Protein 9FCR (pdb70)

Secondary structure (DSSP, 8-state):
---EEEEE--SSS--TTTSTTHHHHHHHHTTSTT-EEEE-PPSSTTT--HHHHHHHHHHTS---TTEEEEEETHHHHHHHHHTTTS--SEEEEES--SS-TT-HHHHHTSTTSS---HHHHHHH-S-EEEEEETT-SSS-HHHHHHHHHHHT-EEEEESS-TTT-SS--HHHHHHHHHHHT---/---EEEEE--SSS--TTTSTTHHHHHHHHTTSTT-EEEE-PPSSTTT--HHHHHHHHHHTS---TTEEEEEETHHHHHHHHHHHHS--SEEEEES--SS-TT-HHHHHHSTTSS---HHHHHHH-SEEEEEEETT-SS--HHHHHHHHHHHT-EEEEESS-TTT--S--HHHHHHHHHHHT-

GO terms:
  GO:0017171 serine hydrolase activity (F, IDA)
  GO:0006805 xenobiotic metabolic process (P, IDA)
  GO:0017171 serine hydrolase activity (F, IMP)
  GO:0005515 protein binding (F, IPI)
  GO:0005654 nucleoplasm (C, IDA)

B-factor: mean 22.39, std 6.48, range [11.13, 55.55]

Radius of gyration: 22.93 Å; Cα contacts (8 Å, |Δi|>4): 778; chains: 2; bounding box: 62×59×34 Å

InterPro domains:
  IPR010662 Serine hydrolase RBBP9/YdeN [PF06821] (8-178)
  IPR010662 Serine hydrolase RBBP9/YdeN [PTHR15394] (4-184)
  IPR029058 Alpha/Beta hydrolase fold [G3DSA:3.40.50.1820] (1-185)
  IPR029058 Alpha/Beta hydrolase fold [SSF53474] (8-171)

Sequence (366 aa):
SPSKAVIVPGNGGGDVTTHGWYGWVKKELEKIPGFQCLAKNMPDPITARESIWLPFMETELHCDEKTIIIGHSSGAIAAMRYAETHRVYAIVLVSAYTSDLGDENERASGYFTRPWQWEKIKANCPYIVQFGSTDDPFLPWKEQQEVADRLETKLHKFTDCGHFQNTEFHELITVVKSLLKVPASPSKAVIVPGNGGGDVTTHGWYGWVKKELEKIPGFQCLAKNMPDPITARESIWLPFMETELHCDEKTIIIGHSSGAIAAMRYAETHRVYAIVLVSAYTSDLGDENERASGYFTRPWQWEKIKANCPYIVQFGSTDDPFLPWKEQQEVADRLETKLHKFTDCGHFQNTEFHELITVVKSLLKV

Structure (mmCIF, N/CA/C/O backbone):
data_9FCR
#
_entry.id   9FCR
#
_cell.length_a   67.740
_cell.length_b   82.550
_cell.length_c   58.740
_cell.angle_alpha   90.000
_cell.angle_beta   90.000
_cell.angle_gamma   90.000
#
_symmetry.space_group_name_H-M   'P 21 21 21'
#
loop_
_entity.id
_entity.type
_entity.pdbx_description
1 polymer 'Serine hydrolase RBBP9'
2 water water
#
loop_
_atom_site.group_PDB
_atom_site.id
_atom_site.type_symbol
_atom_site.label_atom_id
_atom_site.label_alt_id
_atom_site.label_comp_id
_atom_site.label_asym_id
_atom_site.label_entity_id
_atom_site.label_seq_id
_atom_site.pdbx_PDB_ins_code
_atom_site.Cartn_x
_atom_site.Cartn_y
_atom_site.Cartn_z
_atom_site.occupancy
_atom_site.B_iso_or_equiv
_atom_site.auth_seq_id
_atom_site.auth_comp_id
_atom_site.auth_asym_id
_atom_site.auth_atom_id
_atom_site.pdbx_PDB_model_num
ATOM 1 N N . SER A 1 3 ? 30.28080 4.44595 9.32954 1.000 35.07890 3 SER A N 1
ATOM 2 C CA . SER A 1 3 ? 29.12062 5.05244 8.68079 1.000 32.61813 3 SER A CA 1
ATOM 3 C C . SER A 1 3 ? 29.02613 4.58729 7.23424 1.000 28.53029 3 SER A C 1
ATOM 4 O O . SER A 1 3 ? 30.04421 4.45231 6.55656 1.000 30.88791 3 SER A O 1
ATOM 7 N N . PRO A 1 4 ? 27.80536 4.34260 6.76066 1.000 27.34722 4 PRO A N 1
ATOM 8 C CA . PRO A 1 4 ? 27.64040 3.78903 5.41094 1.000 26.63538 4 PRO A CA 1
ATOM 9 C C . PRO A 1 4 ? 27.98003 4.81121 4.33418 1.000 25.26850 4 PRO A C 1
ATOM 10 O O . PRO A 1 4 ? 27.61852 5.98831 4.42280 1.000 29.41925 4 PRO A O 1
ATOM 14 N N . SER A 1 5 ? 28.69273 4.34779 3.31250 1.000 24.82031 5 SER A N 1
ATOM 15 C CA . SER A 1 5 ? 29.11273 5.19819 2.20584 1.000 24.98390 5 SER A CA 1
ATOM 16 C C . SER A 1 5 ? 28.38202 4.91106 0.90199 1.000 24.16331 5 SER A C 1
ATOM 17 O O . SER A 1 5 ? 28.28091 5.79780 0.05295 1.000 24.86202 5 SER A O 1
ATOM 20 N N . LYS A 1 6 ? 27.85644 3.70469 0.72341 1.000 22.00270 6 LYS A N 1
ATOM 21 C CA . LYS A 1 6 ? 27.20920 3.35855 -0.53132 1.000 18.95830 6 LYS A CA 1
ATOM 22 C C . LYS A 1 6 ? 26.33519 2.14117 -0.28685 1.000 17.30438 6 LYS A C 1
ATOM 23 O O . LYS A 1 6 ? 26.42002 1.49446 0.75676 1.000 17.37848 6 LYS A O 1
ATOM 29 N N . ALA A 1 7 ? 25.49114 1.84219 -1.26935 1.000 16.47949 7 ALA A N 1
ATOM 30 C CA . ALA A 1 7 ? 24.75763 0.59048 -1.31933 1.000 14.38647 7 ALA A CA 1
ATOM 31 C C . ALA A 1 7 ? 25.19722 -0.18694 -2.54779 1.000 16.19314 7 ALA A C 1
ATOM 32 O O . ALA A 1 7 ? 25.71196 0.37929 -3.51828 1.000 15.18706 7 ALA A O 1
ATOM 34 N N . VAL A 1 8 ? 24.99072 -1.49764 -2.48626 1.000 16.25930 8 VAL A N 1
ATOM 35 C CA . VAL A 1 8 ? 25.27994 -2.41008 -3.58098 1.000 15.61337 8 VAL A CA 1
ATOM 36 C C . VAL A 1 8 ? 24.09669 -3.34800 -3.67049 1.000 14.15468 8 VAL A C 1
ATOM 37 O O . VAL A 1 8 ? 23.60394 -3.81858 -2.64225 1.000 17.19956 8 VAL A O 1
ATOM 41 N N . ILE A 1 9 ? 23.60853 -3.57902 -4.88413 1.000 13.99148 9 ILE A N 1
ATOM 42 C CA . ILE A 1 9 ? 22.58915 -4.58673 -5.12904 1.000 13.96939 9 ILE A CA 1
ATOM 43 C C . ILE A 1 9 ? 23.27179 -5.79498 -5.73844 1.000 15.28307 9 ILE A C 1
ATOM 44 O O . ILE A 1 9 ? 23.94377 -5.67405 -6.77024 1.000 14.48491 9 ILE A O 1
ATOM 49 N N . VAL A 1 10 ? 23.10177 -6.95032 -5.10044 1.000 13.52992 10 VAL A N 1
ATOM 50 C CA . VAL A 1 10 ? 23.47053 -8.23664 -5.68098 1.000 14.59812 10 VAL A CA 1
ATOM 51 C C . VAL A 1 10 ? 22.17292 -8.90766 -6.11332 1.000 14.90127 10 VAL A C 1
ATOM 52 O O . VAL A 1 10 ? 21.33453 -9.22428 -5.24994 1.000 13.82836 10 VAL A O 1
ATOM 56 N N . PRO A 1 11 ? 21.94688 -9.10003 -7.40106 1.000 15.17215 11 PRO A N 1
ATOM 57 C CA . PRO A 1 11 ? 20.64652 -9.56111 -7.89773 1.000 15.21513 11 PRO A CA 1
ATOM 58 C C . PRO A 1 11 ? 20.49211 -11.07051 -7.75111 1.000 15.39252 11 PRO A C 1
ATOM 59 O O . PRO A 1 11 ? 21.40385 -11.79267 -7.37080 1.000 15.77021 11 PRO A O 1
ATOM 63 N N . GLY A 1 12 ? 19.30024 -11.54063 -8.07850 1.000 14.93942 12 GLY A N 1
ATOM 64 C CA . GLY A 1 12 ? 19.09395 -12.96560 -8.21986 1.000 16.08184 12 GLY A CA 1
ATOM 65 C C . GLY A 1 12 ? 19.84560 -13.52124 -9.41544 1.000 18.26156 12 GLY A C 1
ATOM 66 O O . GLY A 1 12 ? 20.43279 -12.80025 -10.23017 1.000 18.93663 12 GLY A O 1
ATOM 67 N N . ASN A 1 13 ? 19.81338 -14.84555 -9.54131 1.000 17.10456 13 ASN A N 1
ATOM 68 C CA . ASN A 1 13 ? 20.46724 -15.42358 -10.70029 1.000 17.59773 13 ASN A CA 1
ATOM 69 C C . ASN A 1 13 ? 19.61566 -15.21320 -11.95396 1.000 21.59411 13 ASN A C 1
ATOM 70 O O . ASN A 1 13 ? 18.46922 -14.75464 -11.89691 1.000 21.97326 13 ASN A O 1
ATOM 75 N N . GLY A 1 14 ? 20.20382 -15.51893 -13.09903 1.000 24.68764 14 GLY A N 1
ATOM 76 C CA . GLY A 1 14 ? 19.49755 -15.36080 -14.35152 1.000 26.90645 14 GLY A CA 1
ATOM 77 C C . GLY A 1 14 ? 20.09458 -14.25526 -15.20896 1.000 27.98549 14 GLY A C 1
ATOM 78 O O . GLY A 1 14 ? 20.88872 -13.42345 -14.75477 1.000 29.80652 14 GLY A O 1
ATOM 79 N N . GLY A 1 15 ? 19.68751 -14.24722 -16.47098 1.000 28.06480 15 GLY A N 1
ATOM 80 C CA . GLY A 1 15 ? 20.31579 -13.39384 -17.45436 1.000 25.87345 15 GLY A CA 1
ATOM 81 C C . GLY A 1 15 ? 19.70199 -12.02555 -17.61344 1.000 24.87808 15 GLY A C 1
ATOM 82 O O . GLY A 1 15 ? 20.03621 -11.32815 -18.57460 1.000 23.77681 15 GLY A O 1
ATOM 83 N N . GLY A 1 16 ? 18.80488 -11.62320 -16.71892 1.000 24.93418 16 GLY A N 1
ATOM 84 C CA . GLY A 1 16 ? 18.16437 -10.33060 -16.86771 1.000 25.03094 16 GLY A CA 1
ATOM 85 C C . GLY A 1 16 ? 19.16038 -9.21018 -16.63349 1.000 23.41630 16 GLY A C 1
ATOM 86 O O . GLY A 1 16 ? 20.04735 -9.31051 -15.78703 1.000 24.21621 16 GLY A O 1
ATOM 87 N N . ASP A 1 17 ? 19.02219 -8.13378 -17.40553 1.000 25.03559 17 ASP A N 1
ATOM 88 C CA . ASP A 1 17 ? 19.85447 -6.96730 -17.15430 1.000 23.21190 17 ASP A CA 1
ATOM 89 C C . ASP A 1 17 ? 19.49941 -6.37581 -15.79915 1.000 21.53308 17 ASP A C 1
ATOM 90 O O . ASP A 1 17 ? 18.32262 -6.19653 -15.47724 1.000 21.17300 17 ASP A O 1
ATOM 95 N N . VAL A 1 18 ? 20.52423 -6.07410 -15.00113 1.000 20.20498 18 VAL A N 1
ATOM 96 C CA . VAL A 1 18 ? 20.29831 -5.52476 -13.67338 1.000 22.51856 18 VAL A CA 1
ATOM 97 C C . VAL A 1 18 ? 19.67131 -4.13885 -13.73642 1.000 25.47391 18 VAL A C 1
ATOM 98 O O . VAL A 1 18 ? 19.11327 -3.66789 -12.74005 1.000 29.35901 18 VAL A O 1
ATOM 102 N N . THR A 1 19 ? 19.75051 -3.46386 -14.88089 1.000 22.20441 19 THR A N 1
ATOM 103 C CA . THR A 1 19 ? 19.16067 -2.13575 -14.99294 1.000 24.58425 19 THR A CA 1
ATOM 104 C C . THR A 1 19 ? 17.65216 -2.17630 -15.20124 1.000 24.64963 19 THR A C 1
ATOM 105 O O . THR A 1 19 ? 16.98278 -1.15625 -14.99481 1.000 24.97156 19 THR A O 1
ATOM 109 N N . THR A 1 20 ? 17.09809 -3.31993 -15.61500 1.000 21.09411 20 THR A N 1
ATOM 110 C CA . THR A 1 20 ? 15.66773 -3.40390 -15.89259 1.000 22.02897 20 THR A CA 1
ATOM 111 C C . THR A 1 20 ? 14.95944 -4.57113 -15.23301 1.000 23.06537 20 THR A C 1
ATOM 112 O O . THR A 1 20 ? 13.72502 -4.59709 -15.25179 1.000 26.65418 20 THR A O 1
ATOM 116 N N . HIS A 1 21 ? 15.67780 -5.54184 -14.67754 1.000 21.09948 21 HIS A N 1
ATOM 117 C CA . HIS A 1 21 ? 15.01330 -6.67817 -14.06142 1.000 20.82273 21 HIS A CA 1
ATOM 118 C C . HIS A 1 21 ? 14.39000 -6.28047 -12.73003 1.000 22.44280 21 HIS A C 1
ATOM 119 O O . HIS A 1 21 ? 15.06485 -5.70444 -11.86629 1.000 21.83506 21 HIS A O 1
ATOM 126 N N . GLY A 1 22 ? 13.09686 -6.57755 -12.57718 1.000 19.59675 22 GLY A N 1
ATOM 127 C CA . GLY A 1 22 ? 12.38371 -6.26824 -11.34699 1.000 17.57893 22 GLY A CA 1
ATOM 128 C C . GLY A 1 22 ? 12.60763 -4.84193 -10.88928 1.000 17.48638 22 GLY A C 1
ATOM 129 O O . GLY A 1 22 ? 12.48262 -3.88190 -11.66710 1.000 16.87973 22 GLY A O 1
ATOM 130 N N . TRP A 1 23 ? 12.98701 -4.70253 -9.61820 1.000 15.72871 23 TRP A N 1
ATOM 131 C CA . TRP A 1 23 ? 13.06376 -3.40811 -8.95613 1.000 18.10155 23 TRP A CA 1
ATOM 132 C C . TRP A 1 23 ? 14.49034 -2.87677 -8.81889 1.000 17.39530 23 TRP A C 1
ATOM 133 O O . TRP A 1 23 ? 14.68143 -1.82812 -8.19741 1.000 16.12778 23 TRP A O 1
ATOM 144 N N . TYR A 1 24 ? 15.49353 -3.55216 -9.38457 1.000 16.50867 24 TYR A N 1
ATOM 145 C CA . TYR A 1 24 ? 16.87571 -3.15875 -9.10141 1.000 15.48449 24 TYR A CA 1
ATOM 146 C C . TYR A 1 24 ? 17.15498 -1.75451 -9.60947 1.000 17.43933 24 TYR A C 1
ATOM 147 O O . TYR A 1 24 ? 17.73156 -0.92569 -8.89359 1.000 16.60595 24 TYR A O 1
ATOM 156 N N . GLY A 1 25 ? 16.77946 -1.48679 -10.86231 1.000 16.80535 25 GLY A N 1
ATOM 157 C CA . GLY A 1 25 ? 17.06078 -0.18674 -11.44434 1.000 17.47627 25 GLY A CA 1
ATOM 158 C C . GLY A 1 25 ? 16.26968 0.91097 -10.77142 1.000 20.01993 25 GLY A C 1
ATOM 159 O O . GLY A 1 25 ? 16.78325 2.01282 -10.55006 1.000 16.29561 25 GLY A O 1
ATOM 160 N N . TRP A 1 26 ? 15.01767 0.62282 -10.41667 1.000 16.87180 26 TRP A N 1
ATOM 161 C CA . TRP A 1 26 ? 14.20371 1.62410 -9.74330 1.000 17.15467 26 TRP A CA 1
ATOM 162 C C . TRP A 1 26 ? 14.78698 1.96916 -8.37802 1.000 16.08713 26 TRP A C 1
ATOM 163 O O . TRP A 1 26 ? 14.88663 3.14735 -8.01355 1.000 14.07398 26 TRP A O 1
ATOM 174 N N . VAL A 1 27 ? 15.19571 0.94976 -7.61647 1.000 14.37831 27 VAL A N 1
ATOM 175 C CA . VAL A 1 27 ? 15.77086 1.18956 -6.29863 1.000 16.34404 27 VAL A CA 1
ATOM 176 C C . VAL A 1 27 ? 17.08626 1.95549 -6.41027 1.000 15.17862 27 VAL A C 1
ATOM 177 O O . VAL A 1 27 ? 17.34584 2.88180 -5.62683 1.000 15.47514 27 VAL A O 1
ATOM 181 N N . LYS A 1 28 ? 17.93644 1.58269 -7.37512 1.000 14.74349 28 LYS A N 1
ATOM 182 C CA . LYS A 1 28 ? 19.17569 2.33429 -7.59114 1.000 15.91925 28 LYS A CA 1
ATOM 183 C C . LYS A 1 28 ? 18.88650 3.80167 -7.88659 1.000 17.93415 28 LYS A C 1
ATOM 184 O O . LYS A 1 28 ? 19.50730 4.69762 -7.30467 1.000 15.09673 28 LYS A O 1
ATOM 190 N N . LYS A 1 29 ? 17.93903 4.06346 -8.79068 1.000 16.46330 29 LYS A N 1
ATOM 191 C CA . LYS A 1 29 ? 17.60408 5.44426 -9.13287 1.000 15.11145 29 LYS A CA 1
ATOM 192 C C . LYS A 1 29 ? 17.05972 6.20547 -7.92787 1.000 18.22019 29 LYS A C 1
ATOM 193 O O . LYS A 1 29 ? 17.38211 7.38870 -7.73212 1.000 15.02734 29 LYS A O 1
ATOM 199 N N . GLU A 1 30 ? 16.21822 5.55269 -7.11786 1.000 16.49020 30 GLU A N 1
ATOM 200 C CA . GLU A 1 30 ? 15.65125 6.23231 -5.95733 1.000 17.73710 30 GLU A CA 1
ATOM 201 C C . GLU A 1 30 ? 16.72425 6.53642 -4.92140 1.000 17.71372 30 GLU A C 1
ATOM 202 O O . GLU A 1 30 ? 16.74087 7.62376 -4.33834 1.000 16.86357 30 GLU A O 1
ATOM 208 N N . LEU A 1 31 ? 17.63207 5.59366 -4.66942 1.000 14.33055 31 LEU A N 1
ATOM 209 C CA . LEU A 1 31 ? 18.67810 5.85960 -3.68961 1.000 15.68498 31 LEU A CA 1
ATOM 210 C C . LEU A 1 31 ? 19.64882 6.93130 -4.17615 1.000 18.85776 31 LEU A C 1
ATOM 211 O O . LEU A 1 31 ? 20.13945 7.74137 -3.37953 1.000 17.47568 31 LEU A O 1
ATOM 216 N N . GLU A 1 32 ? 19.94513 6.95391 -5.47514 1.000 17.16178 32 GLU A N 1
ATOM 217 C CA . GLU A 1 32 ? 20.87920 7.94141 -6.00543 1.000 16.92067 32 GLU A CA 1
ATOM 218 C C . GLU A 1 32 ? 20.27524 9.32432 -6.10555 1.000 19.00770 32 GLU A C 1
ATOM 219 O O . GLU A 1 32 ? 20.99075 10.25935 -6.48064 1.000 19.77815 32 GLU A O 1
ATOM 225 N N . LYS A 1 33 ? 18.98974 9.47456 -5.78630 1.000 15.91850 33 LYS A N 1
ATOM 226 C CA . LYS A 1 33 ? 18.45386 10.82323 -5.63469 1.000 16.28565 33 LYS A CA 1
ATOM 227 C C . LYS A 1 33 ? 19.03639 11.52391 -4.41580 1.000 18.48865 33 LYS A C 1
ATOM 228 O O . LYS A 1 33 ? 18.96771 12.75577 -4.33024 1.000 15.67012 33 LYS A O 1
ATOM 234 N N . ILE A 1 34 ? 19.59855 10.77841 -3.47182 1.000 18.09441 34 ILE A N 1
ATOM 235 C CA . ILE A 1 34 ? 20.31219 11.37665 -2.34572 1.000 17.55686 34 ILE A CA 1
ATOM 236 C C . ILE A 1 34 ? 21.61539 11.94864 -2.88756 1.000 19.01240 34 ILE A C 1
ATOM 237 O O . ILE A 1 34 ? 22.42593 11.21011 -3.46173 1.000 20.78601 34 ILE A O 1
ATOM 242 N N . PRO A 1 35 ? 21.85460 13.24820 -2.73588 1.000 18.40357 35 PRO A N 1
ATOM 243 C CA . PRO A 1 35 ? 23.07822 13.84406 -3.28776 1.000 19.06012 35 PRO A CA 1
ATOM 244 C C . PRO A 1 35 ? 24.35206 13.10547 -2.88131 1.000 19.25317 35 PRO A C 1
ATOM 245 O O . PRO A 1 35 ? 24.61195 12.84841 -1.70236 1.000 19.17435 35 PRO A O 1
ATOM 249 N N . GLY A 1 36 ? 25.14494 12.73510 -3.88199 1.000 20.79531 36 GLY A N 1
ATOM 250 C CA . GLY A 1 36 ? 26.41288 12.08698 -3.63267 1.000 21.59624 36 GLY A CA 1
ATOM 251 C C . GLY A 1 36 ? 26.33568 10.61165 -3.30238 1.000 23.24289 36 GLY A C 1
ATOM 252 O O . GLY A 1 36 ? 27.38461 9.99161 -3.06472 1.000 21.70482 36 GLY A O 1
ATOM 253 N N . PHE A 1 37 ? 25.14149 10.02102 -3.27529 1.000 18.01718 37 PHE A N 1
ATOM 254 C CA . PHE A 1 37 ? 25.01385 8.63292 -2.84367 1.000 19.21734 37 PHE A CA 1
ATOM 255 C C . PHE A 1 37 ? 25.02983 7.70507 -4.04785 1.000 18.80207 37 PHE A C 1
ATOM 256 O O . PHE A 1 37 ? 24.32330 7.94648 -5.03315 1.000 20.95433 37 PHE A O 1
ATOM 264 N N . GLN A 1 38 ? 25.83403 6.64237 -3.95742 1.000 16.87784 38 GLN A N 1
ATOM 265 C CA . GLN A 1 38 ? 25.98871 5.65893 -5.01854 1.000 19.77479 38 GLN A CA 1
ATOM 266 C C . GLN A 1 38 ? 25.31779 4.36257 -4.60184 1.000 18.37503 38 GLN A C 1
ATOM 267 O O . GLN A 1 38 ? 25.49907 3.89507 -3.47294 1.000 15.84841 38 GLN A O 1
ATOM 273 N N . CYS A 1 39 ? 24.54605 3.78923 -5.51594 1.000 15.25615 39 CYS A N 1
ATOM 274 C CA . CYS A 1 39 ? 24.02199 2.42767 -5.37798 1.000 16.01669 39 CYS A CA 1
ATOM 275 C C . CYS A 1 39 ? 24.57567 1.64093 -6.55730 1.000 18.07138 39 CYS A C 1
ATOM 276 O O . CYS A 1 39 ? 24.12883 1.82107 -7.69803 1.000 18.35361 39 CYS A O 1
ATOM 279 N N . LEU A 1 40 ? 25.55456 0.78213 -6.29122 1.000 15.81745 40 LEU A N 1
ATOM 280 C CA . LEU A 1 40 ? 26.17820 0.01248 -7.35441 1.000 18.40381 40 LEU A CA 1
ATOM 281 C C . LEU A 1 40 ? 25.28717 -1.15817 -7.71430 1.000 18.27177 40 LEU A C 1
ATOM 282 O O . LEU A 1 40 ? 24.81566 -1.88542 -6.83526 1.000 17.04506 40 LEU A O 1
ATOM 287 N N . ALA A 1 41 ? 25.06528 -1.35152 -9.00412 1.000 17.28355 41 ALA A N 1
ATOM 288 C CA . ALA A 1 41 ? 24.32610 -2.52294 -9.45726 1.000 19.49612 41 ALA A CA 1
ATOM 289 C C . ALA A 1 41 ? 24.91678 -2.90811 -10.79686 1.000 20.51784 41 ALA A C 1
ATOM 290 O O . ALA A 1 41 ? 24.84226 -2.13994 -11.75810 1.000 22.67763 41 ALA A O 1
ATOM 292 N N . LYS A 1 42 ? 25.52538 -4.07570 -10.85673 1.000 19.31830 42 LYS A N 1
ATOM 293 C CA . LYS A 1 42 ? 26.18796 -4.50776 -12.06944 1.000 21.46235 42 LYS A CA 1
ATOM 294 C C . LYS A 1 42 ? 25.69386 -5.89368 -12.42491 1.000 20.81009 42 LYS A C 1
ATOM 295 O O . LYS A 1 42 ? 25.32888 -6.68770 -11.54785 1.000 18.99510 42 LYS A O 1
ATOM 301 N N . ASN A 1 43 ? 25.68811 -6.17444 -13.72264 1.000 19.54947 43 ASN A N 1
ATOM 302 C CA . ASN A 1 43 ? 25.42440 -7.52948 -14.17379 1.000 19.50167 43 ASN A CA 1
ATOM 303 C C . ASN A 1 43 ? 26.49620 -8.46288 -13.62817 1.000 19.92294 43 ASN A C 1
ATOM 304 O O . ASN A 1 43 ? 27.68423 -8.13976 -13.64287 1.000 20.30609 43 ASN A O 1
ATOM 309 N N . MET A 1 44 ? 26.07477 -9.60002 -13.13148 1.000 16.58766 44 MET A N 1
ATOM 310 C CA . MET A 1 44 ? 27.02536 -10.44019 -12.42532 1.000 20.09453 44 MET A CA 1
ATOM 311 C C . MET A 1 44 ? 27.71260 -11.39608 -13.38827 1.000 20.32227 44 MET A C 1
ATOM 312 O O . MET A 1 44 ? 27.09837 -11.87052 -14.34684 1.000 21.57087 44 MET A O 1
ATOM 317 N N . PRO A 1 45 ? 28.98389 -11.70192 -13.15862 1.000 20.78612 45 PRO A N 1
ATOM 318 C CA . PRO A 1 45 ? 29.61009 -12.78609 -13.91353 1.000 20.01470 45 PRO A CA 1
ATOM 319 C C . PRO A 1 45 ? 28.98696 -14.09348 -13.46154 1.000 18.65357 45 PRO A C 1
ATOM 320 O O . PRO A 1 45 ? 28.48971 -14.20672 -12.33913 1.000 19.67439 45 PRO A O 1
ATOM 324 N N . ASP A 1 46 ? 28.99774 -15.08052 -14.34942 1.000 18.81971 46 ASP A N 1
ATOM 325 C CA . ASP A 1 46 ? 28.36934 -16.37161 -14.09083 1.000 19.87072 46 ASP A CA 1
ATOM 326 C C . ASP A 1 46 ? 26.92419 -16.16367 -13.63228 1.000 19.40136 46 ASP A C 1
ATOM 327 O O . ASP A 1 46 ? 26.53311 -16.63775 -12.55683 1.000 17.54788 46 ASP A O 1
ATOM 332 N N . PRO A 1 47 ? 26.10656 -15.44310 -14.40274 1.000 19.35281 47 PRO A N 1
ATOM 333 C CA . PRO A 1 47 ? 24.80151 -15.02276 -13.87278 1.000 19.81687 47 PRO A CA 1
ATOM 334 C C . PRO A 1 47 ? 23.82213 -16.15885 -13.66319 1.000 19.16228 47 PRO A C 1
ATOM 335 O O . PRO A 1 47 ? 22.91754 -16.02087 -12.83521 1.000 22.98690 47 PRO A O 1
ATOM 339 N N . ILE A 1 48 ? 23.96681 -17.26997 -14.37926 1.000 19.46371 48 ILE A N 1
ATOM 340 C CA . ILE A 1 48 ? 22.97078 -18.33277 -14.29831 1.000 22.29606 48 ILE A CA 1
ATOM 341 C C . ILE A 1 48 ? 23.23786 -19.24369 -13.10838 1.000 18.98982 48 ILE A C 1
ATOM 342 O O . ILE A 1 48 ? 22.34669 -19.49382 -12.28869 1.000 17.79606 48 ILE A O 1
ATOM 347 N N . THR A 1 49 ? 24.46987 -19.73088 -12.98553 1.000 20.14371 49 THR A N 1
ATOM 348 C CA . THR A 1 49 ? 24.82459 -20.59346 -11.86799 1.000 20.30136 49 THR A CA 1
ATOM 349 C C . THR A 1 49 ? 25.09374 -19.80885 -10.58829 1.000 19.92743 49 THR A C 1
ATOM 350 O O . THR A 1 49 ? 24.92411 -20.36060 -9.49384 1.000 19.92964 49 THR A O 1
ATOM 354 N N . ALA A 1 50 ? 25.51512 -18.54120 -10.70904 1.000 17.40679 50 ALA A N 1
ATOM 355 C CA . ALA A 1 50 ? 25.77802 -17.68393 -9.54937 1.000 19.01272 50 ALA A CA 1
ATOM 356 C C . ALA A 1 50 ? 26.78511 -18.30548 -8.58115 1.000 17.76845 50 ALA A C 1
ATOM 357 O O . ALA A 1 50 ? 26.63683 -18.21581 -7.36221 1.000 16.68803 50 ALA A O 1
ATOM 359 N N . ARG A 1 51 ? 27.83732 -18.91183 -9.12195 1.000 16.66876 51 ARG A N 1
ATOM 360 C CA . ARG A 1 51 ? 28.77700 -19.64767 -8.28704 1.000 17.44568 51 ARG A CA 1
ATOM 361 C C . ARG A 1 51 ? 29.43711 -18.76272 -7.23318 1.000 20.66903 51 ARG A C 1
ATOM 362 O O . ARG A 1 51 ? 29.92995 -17.66652 -7.52711 1.000 18.21214 51 ARG A O 1
ATOM 370 N N . GLU A 1 52 ? 29.43219 -19.26260 -5.99422 1.000 19.42647 52 GLU A N 1
ATOM 371 C CA . GLU A 1 52 ? 30.07760 -18.56892 -4.88631 1.000 16.91571 52 GLU A CA 1
ATOM 372 C C . GLU A 1 52 ? 31.50958 -18.17657 -5.22149 1.000 19.39379 52 GLU A C 1
ATOM 373 O O . GLU A 1 52 ? 31.94009 -17.05251 -4.93265 1.000 17.37231 52 GLU A O 1
ATOM 379 N N . SER A 1 53 ? 32.25560 -19.08536 -5.85159 1.000 18.72945 53 SER A N 1
ATOM 380 C CA . SER A 1 53 ? 33.65437 -18.84087 -6.18855 1.000 18.61976 53 SER A CA 1
ATOM 381 C C . SER A 1 53 ? 33.82849 -17.70633 -7.17922 1.000 20.51683 53 SER A C 1
ATOM 382 O O . SER A 1 53 ? 34.95523 -17.23495 -7.36287 1.000 20.70495 53 SER A O 1
ATOM 385 N N . ILE A 1 54 ? 32.75386 -17.27227 -7.82851 1.000 19.34354 54 ILE A N 1
ATOM 386 C CA . ILE A 1 54 ? 32.80162 -16.17739 -8.78026 1.000 18.53083 54 ILE A CA 1
ATOM 387 C C . ILE A 1 54 ? 32.11568 -14.92726 -8.23858 1.000 19.78119 54 ILE A C 1
ATOM 388 O O . ILE A 1 54 ? 32.65062 -13.82196 -8.35701 1.000 19.19268 54 ILE A O 1
ATOM 393 N N . TRP A 1 55 ? 30.96349 -15.09039 -7.58465 1.000 18.43975 55 TRP A N 1
ATOM 394 C CA . TRP A 1 55 ? 30.20322 -13.93606 -7.10395 1.000 18.05128 55 TRP A CA 1
ATOM 395 C C . TRP A 1 55 ? 30.88210 -13.25614 -5.91559 1.000 19.40001 55 TRP A C 1
ATOM 396 O O . TRP A 1 55 ? 30.93175 -12.02152 -5.85062 1.000 18.72708 55 TRP A O 1
ATOM 407 N N . LEU A 1 56 ? 31.40028 -14.03539 -4.95492 1.000 18.74031 56 LEU A N 1
ATOM 408 C CA . LEU A 1 56 ? 32.00516 -13.40217 -3.78007 1.000 17.52453 56 LEU A CA 1
ATOM 409 C C . LEU A 1 56 ? 33.23662 -12.57528 -4.13448 1.000 18.04311 56 LEU A C 1
ATOM 410 O O . LEU A 1 56 ? 33.34747 -11.42915 -3.65681 1.000 17.25505 56 LEU A O 1
ATOM 415 N N . PRO A 1 57 ? 34.17629 -13.06045 -4.95183 1.000 17.16139 57 PRO A N 1
ATOM 416 C CA . PRO A 1 57 ? 35.27993 -12.18354 -5.38089 1.000 18.66998 57 PRO A CA 1
ATOM 417 C C . PRO A 1 57 ? 34.80743 -10.95025 -6.13465 1.000 18.34465 57 PRO A C 1
ATOM 418 O O . PRO A 1 57 ? 35.34912 -9.84955 -5.94040 1.000 18.56491 57 PRO A O 1
ATOM 422 N N . PHE A 1 58 ? 33.79917 -11.11371 -6.99767 1.000 17.92666 58 PHE A N 1
ATOM 423 C CA . PHE A 1 58 ? 33.24428 -9.97596 -7.70991 1.000 18.77391 58 PHE A CA 1
ATOM 424 C C . PHE A 1 58 ? 32.69414 -8.95386 -6.72224 1.000 19.93572 58 PHE A C 1
ATOM 425 O O . PHE A 1 58 ? 32.90866 -7.74684 -6.88473 1.000 17.87573 58 PHE A O 1
ATOM 433 N N . MET A 1 59 ? 32.02861 -9.43088 -5.66055 1.000 19.12752 59 MET A N 1
ATOM 434 C CA . MET A 1 59 ? 31.49155 -8.53253 -4.64059 1.000 17.99312 59 MET A CA 1
ATOM 435 C C . MET A 1 59 ? 32.60172 -7.74580 -3.95659 1.000 18.35120 59 MET A C 1
ATOM 436 O O . MET A 1 59 ? 32.43017 -6.56167 -3.63487 1.000 16.58386 59 MET A O 1
ATOM 441 N N . GLU A 1 60 ? 33.74490 -8.38915 -3.72356 1.000 18.57656 60 GLU A N 1
ATOM 442 C CA . GLU A 1 60 ? 34.84394 -7.72743 -3.03672 1.000 21.41770 60 GLU A CA 1
ATOM 443 C C . GLU A 1 60 ? 35.58092 -6.77637 -3.97386 1.000 20.67840 60 GLU A C 1
ATOM 444 O O . GLU A 1 60 ? 35.77255 -5.60264 -3.64726 1.000 22.64148 60 GLU A O 1
ATOM 450 N N . THR A 1 61 ? 35.95157 -7.25862 -5.16644 1.000 22.29174 61 THR A N 1
ATOM 451 C CA . THR A 1 61 ? 36.84670 -6.51855 -6.05498 1.000 21.66619 61 THR A CA 1
ATOM 452 C C . THR A 1 61 ? 36.10767 -5.48922 -6.90794 1.000 24.12008 61 THR A C 1
ATOM 453 O O . THR A 1 61 ? 36.55457 -4.34199 -7.03030 1.000 28.29937 61 THR A O 1
ATOM 457 N N . GLU A 1 62 ? 34.98977 -5.88103 -7.52103 1.000 23.15478 62 GLU A N 1
ATOM 458 C CA . GLU A 1 62 ? 34.30960 -5.01701 -8.47828 1.000 24.25399 62 GLU A CA 1
ATOM 459 C C . GLU A 1 62 ? 33.17252 -4.22322 -7.85789 1.000 21.61395 62 GLU A C 1
ATOM 460 O O . GLU A 1 62 ? 32.86395 -3.12007 -8.33006 1.000 23.44691 62 GLU A O 1
ATOM 466 N N . LEU A 1 63 ? 32.53632 -4.75169 -6.81777 1.000 19.62657 63 LEU A N 1
ATOM 467 C CA . LEU A 1 63 ? 31.47601 -4.04208 -6.11536 1.000 19.23842 63 LEU A CA 1
ATOM 468 C C . LEU A 1 63 ? 31.95127 -3.39111 -4.82203 1.000 19.68106 63 LEU A C 1
ATOM 469 O O . LEU A 1 63 ? 31.17985 -2.64503 -4.20085 1.000 18.93686 63 LEU A O 1
ATOM 474 N N . HIS A 1 64 ? 33.19318 -3.66219 -4.40399 1.000 21.48432 64 HIS A N 1
ATOM 475 C CA . HIS A 1 64 ? 33.83566 -2.96385 -3.28673 1.000 20.21778 64 HIS A CA 1
ATOM 476 C C . HIS A 1 64 ? 33.02618 -3.06332 -1.99992 1.000 18.59912 64 HIS A C 1
ATOM 477 O O . HIS A 1 64 ? 32.88558 -2.08989 -1.25529 1.000 22.47589 64 HIS A O 1
ATOM 484 N N . CYS A 1 65 ? 32.48480 -4.24460 -1.73979 1.000 18.92856 65 CYS A N 1
ATOM 485 C CA . CYS A 1 65 ? 31.59529 -4.42215 -0.61019 1.000 19.19958 65 CYS A CA 1
ATOM 486 C C . CYS A 1 65 ? 32.44011 -4.47202 0.66297 1.000 20.81352 65 CYS A C 1
ATOM 487 O O . CYS A 1 65 ? 33.28296 -5.36234 0.81817 1.000 20.33093 65 CYS A O 1
ATOM 490 N N . ASP A 1 66 ? 32.24508 -3.50385 1.56096 1.000 22.40955 66 ASP A N 1
ATOM 491 C CA . ASP A 1 66 ? 33.09026 -3.40804 2.75021 1.000 22.86562 66 ASP A CA 1
ATOM 492 C C . ASP A 1 66 ? 32.25329 -2.96485 3.94761 1.000 19.78069 66 ASP A C 1
ATOM 493 O O . ASP A 1 66 ? 31.01942 -2.99818 3.92632 1.000 19.20323 66 ASP A O 1
ATOM 498 N N . GLU A 1 67 ? 32.94866 -2.54240 5.00593 1.000 20.04844 67 GLU A N 1
ATOM 499 C CA . GLU A 1 67 ? 32.31069 -2.22495 6.27516 1.000 19.72533 67 GLU A CA 1
ATOM 500 C C . GLU A 1 67 ? 31.48023 -0.95253 6.21307 1.000 19.90131 67 GLU A C 1
ATOM 501 O O . GLU A 1 67 ? 30.76307 -0.65457 7.17416 1.000 20.08513 67 GLU A O 1
ATOM 507 N N . LYS A 1 68 ? 31.55800 -0.20067 5.11630 1.000 20.69194 68 LYS A N 1
ATOM 508 C CA . LYS A 1 68 ? 30.71153 0.96377 4.90253 1.000 21.12132 68 LYS A CA 1
ATOM 509 C C . LYS A 1 68 ? 29.63300 0.70941 3.85508 1.000 20.57708 68 LYS A C 1
ATOM 510 O O . LYS A 1 68 ? 28.97014 1.65350 3.42622 1.000 19.47374 68 LYS A O 1
ATOM 516 N N . THR A 1 69 ? 29.43478 -0.54135 3.43962 1.000 18.39492 69 THR A N 1
ATOM 517 C CA . THR A 1 69 ? 28.50787 -0.86878 2.36259 1.000 18.64114 69 THR A CA 1
ATOM 518 C C . THR A 1 69 ? 27.22006 -1.42458 2.94920 1.000 17.05011 69 THR A C 1
ATOM 519 O O . THR A 1 69 ? 27.26028 -2.28749 3.83111 1.000 15.37414 69 THR A O 1
ATOM 523 N N . ILE A 1 70 ? 26.08352 -0.94224 2.45599 1.000 13.66679 70 ILE A N 1
ATOM 524 C CA . ILE A 1 70 ? 24.79864 -1.60969 2.65418 1.000 16.19314 70 ILE A CA 1
ATOM 525 C C . ILE A 1 70 ? 24.60434 -2.53189 1.46506 1.000 15.17707 70 ILE A C 1
ATOM 526 O O . ILE A 1 70 ? 24.50450 -2.06463 0.32480 1.000 14.62139 70 ILE A O 1
ATOM 531 N N . ILE A 1 71 ? 24.57136 -3.83963 1.71494 1.000 11.58751 71 ILE A N 1
ATOM 532 C CA . ILE A 1 71 ? 24.39325 -4.81131 0.64431 1.000 16.34172 71 ILE A CA 1
ATOM 533 C C . ILE A 1 71 ? 22.92693 -5.18786 0.59923 1.000 15.74132 71 ILE A C 1
ATOM 534 O O . ILE A 1 71 ? 22.36152 -5.60087 1.61720 1.000 15.70248 71 ILE A O 1
ATOM 539 N N . ILE A 1 72 ? 22.31535 -5.03619 -0.56984 1.000 14.07618 72 ILE A N 1
ATOM 540 C CA . ILE A 1 72 ? 20.94169 -5.44118 -0.82213 1.000 13.26277 72 ILE A CA 1
ATOM 541 C C . ILE A 1 72 ? 21.03444 -6.68590 -1.68678 1.000 14.83151 72 ILE A C 1
ATOM 542 O O . ILE A 1 72 ? 21.47010 -6.60019 -2.83982 1.000 14.07828 72 ILE A O 1
ATOM 547 N N . GLY A 1 73 ? 20.66354 -7.83892 -1.13255 1.000 12.88840 73 GLY A N 1
ATOM 548 C CA . GLY A 1 73 ? 20.78907 -9.08327 -1.86465 1.000 15.27532 73 GLY A CA 1
ATOM 549 C C . GLY A 1 73 ? 19.44157 -9.72274 -2.09735 1.000 13.00611 73 GLY A C 1
ATOM 550 O O . GLY A 1 73 ? 18.68068 -9.92943 -1.14823 1.000 14.05298 73 GLY A O 1
ATOM 551 N N . HIS A 1 74 ? 19.13535 -10.06513 -3.35037 1.000 12.04943 74 HIS A N 1
ATOM 552 C CA . HIS A 1 74 ? 17.86305 -10.68067 -3.71261 1.000 13.60825 74 HIS A CA 1
ATOM 553 C C . HIS A 1 74 ? 18.09469 -12.12697 -4.15027 1.000 15.11239 74 HIS A C 1
ATOM 554 O O . HIS A 1 74 ? 18.89897 -12.36592 -5.05542 1.000 13.27366 74 HIS A O 1
ATOM 561 N N . SER A 1 75 ? 17.40812 -13.07926 -3.50231 1.000 13.72086 75 SER A N 1
ATOM 562 C CA . SER A 1 75 ? 17.42100 -14.48706 -3.90608 1.000 14.75304 75 SER A CA 1
ATOM 563 C C . SER A 1 75 ? 18.85158 -14.99856 -3.89397 1.000 11.12901 75 SER A C 1
ATOM 564 O O . SER A 1 75 ? 19.45937 -15.01957 -2.81513 1.000 12.55819 75 SER A O 1
ATOM 567 N N . SER A 1 76 ? 19.43084 -15.39127 -5.03259 1.000 12.05999 76 SER A N 1
ATOM 568 C CA . SER A 1 76 ? 20.82038 -15.84030 -5.03639 1.000 14.76257 76 SER A CA 1
ATOM 569 C C . SER A 1 76 ? 21.74357 -14.78649 -4.46086 1.000 14.24192 76 SER A C 1
ATOM 570 O O . SER A 1 76 ? 22.74532 -15.12578 -3.82070 1.000 13.73345 76 SER A O 1
ATOM 573 N N . GLY A 1 77 ? 21.42497 -13.50809 -4.68501 1.000 12.85227 77 GLY A N 1
ATOM 574 C CA . GLY A 1 77 ? 22.23963 -12.44377 -4.13631 1.000 13.11379 77 GLY A CA 1
ATOM 575 C C . GLY A 1 77 ? 22.08661 -12.30700 -2.63686 1.000 13.42992 77 GLY A C 1
ATOM 576 O O . GLY A 1 77 ? 23.01148 -11.84406 -1.95832 1.000 14.61793 77 GLY A O 1
ATOM 577 N N . ALA A 1 78 ? 20.91592 -12.67849 -2.09838 1.000 11.74488 78 ALA A N 1
ATOM 578 C CA . ALA A 1 78 ? 20.77856 -12.77031 -0.64572 1.000 11.71980 78 ALA A CA 1
ATOM 579 C C . ALA A 1 78 ? 21.66390 -13.87523 -0.08979 1.000 14.79279 78 ALA A C 1
ATOM 580 O O . ALA A 1 78 ? 22.35431 -13.68028 0.91694 1.000 12.87219 78 ALA A O 1
ATOM 582 N N . ILE A 1 79 ? 21.67673 -15.03059 -0.74827 1.000 14.49656 79 ILE A N 1
ATOM 583 C CA . ILE A 1 79 ? 22.55901 -16.11121 -0.32070 1.000 14.63634 79 ILE A CA 1
ATOM 584 C C . ILE A 1 79 ? 24.01245 -15.65385 -0.36069 1.000 14.02929 79 ILE A C 1
ATOM 585 O O . ILE A 1 79 ? 24.78468 -15.88685 0.57918 1.000 13.84852 79 ILE A O 1
ATOM 590 N N . ALA A 1 80 ? 24.40052 -14.99650 -1.45426 1.000 14.28903 80 ALA A N 1
ATOM 591 C CA . ALA A 1 80 ? 25.77882 -14.54397 -1.59421 1.000 15.17897 80 ALA A CA 1
ATOM 592 C C . ALA A 1 80 ? 26.12713 -13.53609 -0.51067 1.000 14.64257 80 ALA A C 1
ATOM 593 O O . ALA A 1 80 ? 27.23128 -13.57083 0.04810 1.000 14.85359 80 ALA A O 1
ATOM 595 N N . ALA A 1 81 ? 25.19720 -12.61858 -0.21034 1.000 14.66961 81 ALA A N 1
ATOM 596 C CA . ALA A 1 81 ? 25.44552 -11.61488 0.82105 1.000 15.02079 81 ALA A CA 1
ATOM 597 C C . ALA A 1 81 ? 25.65097 -12.26525 2.17749 1.000 14.86094 81 ALA A C 1
ATOM 598 O O . ALA A 1 81 ? 26.54240 -11.86859 2.93548 1.000 14.11371 81 ALA A O 1
ATOM 600 N N . MET A 1 82 ? 24.85501 -13.29057 2.48853 1.000 14.00649 82 MET A N 1
ATOM 601 C CA . MET A 1 82 ? 25.03909 -14.01637 3.73863 1.000 15.68362 82 MET A CA 1
ATOM 602 C C . MET A 1 82 ? 26.38597 -14.73171 3.77379 1.000 14.14459 82 MET A C 1
ATOM 603 O O . MET A 1 82 ? 27.11828 -14.63955 4.76376 1.000 16.14225 82 MET A O 1
ATOM 608 N N . ARG A 1 83 ? 26.74986 -15.43036 2.69457 1.000 13.95929 83 ARG A N 1
ATOM 609 C CA . ARG A 1 83 ? 28.04691 -16.10442 2.69470 1.000 17.00823 83 ARG A CA 1
ATOM 610 C C . ARG A 1 83 ? 29.19630 -15.10519 2.74342 1.000 18.05615 83 ARG A C 1
ATOM 611 O O . ARG A 1 83 ? 30.21598 -15.35999 3.40095 1.000 17.03715 83 ARG A O 1
ATOM 619 N N . TYR A 1 84 ? 29.05502 -13.97240 2.03802 1.000 15.53534 84 TYR A N 1
ATOM 620 C CA . TYR A 1 84 ? 30.06773 -12.92585 2.05894 1.000 16.60834 84 TYR A CA 1
ATOM 621 C C . TYR A 1 84 ? 30.31433 -12.45047 3.48133 1.000 17.14885 84 TYR A C 1
ATOM 622 O O . TYR A 1 84 ? 31.46977 -12.26607 3.90054 1.000 15.77561 84 TYR A O 1
ATOM 631 N N . ALA A 1 85 ? 29.23128 -12.23964 4.23986 1.000 17.25388 85 ALA A N 1
ATOM 632 C CA . ALA A 1 85 ? 29.33925 -11.69895 5.58947 1.000 18.47318 85 ALA A CA 1
ATOM 633 C C . ALA A 1 85 ? 29.89704 -12.69642 6.59081 1.000 17.37458 85 ALA A C 1
ATOM 634 O O . ALA A 1 85 ? 30.10763 -12.32878 7.74776 1.000 18.98006 85 ALA A O 1
ATOM 636 N N . GLU A 1 86 ? 30.09648 -13.95495 6.20162 1.000 16.87569 86 GLU A N 1
ATOM 637 C CA . GLU A 1 86 ? 30.77449 -14.88929 7.09770 1.000 18.94951 86 GLU A CA 1
ATOM 638 C C . GLU A 1 86 ? 32.22687 -14.48862 7.32013 1.000 21.26635 86 GLU A C 1
ATOM 639 O O . GLU A 1 86 ? 32.79301 -14.77447 8.38131 1.000 23.77837 86 GLU A O 1
ATOM 645 N N . THR A 1 87 ? 32.84056 -13.82931 6.33596 1.000 19.31137 87 THR A N 1
ATOM 646 C CA . THR A 1 87 ? 34.24766 -13.45527 6.38993 1.000 21.78945 87 THR A CA 1
ATOM 647 C C . THR A 1 87 ? 34.49723 -11.99086 6.06812 1.000 21.40046 87 THR A C 1
ATOM 648 O O . THR A 1 87 ? 35.66049 -11.59668 5.95900 1.000 22.74872 87 THR A O 1
ATOM 652 N N . HIS A 1 88 ? 33.46027 -11.18427 5.87068 1.000 19.13588 88 HIS A N 1
ATOM 653 C CA . HIS A 1 88 ? 33.65702 -9.76744 5.57908 1.000 19.61056 88 HIS A CA 1
ATOM 654 C C . HIS A 1 88 ? 32.79379 -8.93617 6.50879 1.000 20.13317 88 HIS A C 1
ATOM 655 O O . HIS A 1 88 ? 31.59702 -9.21055 6.66759 1.000 20.02901 88 HIS A O 1
ATOM 662 N N . ARG A 1 89 ? 33.38710 -7.89205 7.08377 1.000 18.68685 89 ARG A N 1
ATOM 663 C CA . ARG A 1 89 ? 32.59667 -6.90846 7.80165 1.000 20.17949 89 ARG A CA 1
ATOM 664 C C . ARG A 1 89 ? 31.78949 -6.10496 6.79048 1.000 18.97408 89 ARG A C 1
ATOM 665 O O . ARG A 1 89 ? 32.32458 -5.66013 5.77099 1.000 20.56599 89 ARG A O 1
ATOM 673 N N . VAL A 1 90 ? 30.49549 -5.95391 7.05996 1.000 19.11596 90 VAL A N 1
ATOM 674 C CA . VAL A 1 90 ? 29.56278 -5.25843 6.18011 1.000 17.27261 90 VAL A CA 1
ATOM 675 C C . VAL A 1 90 ? 28.74498 -4.30710 7.04204 1.000 18.43302 90 VAL A C 1
ATOM 676 O O . VAL A 1 90 ? 28.35292 -4.65876 8.16060 1.000 19.76686 90 VAL A O 1
ATOM 680 N N . TYR A 1 91 ? 28.48034 -3.09944 6.53746 1.000 18.09511 91 TYR A N 1
ATOM 681 C CA . TYR A 1 91 ? 27.73568 -2.15787 7.36564 1.000 20.10993 91 TYR A CA 1
ATOM 682 C C . TYR A 1 91 ? 26.33850 -2.68202 7.67483 1.000 19.89081 91 TYR A C 1
ATOM 683 O O . TYR A 1 91 ? 25.90690 -2.70812 8.83409 1.000 17.38468 91 TYR A O 1
ATOM 692 N N . ALA A 1 92 ? 25.61737 -3.10774 6.64739 1.000 15.06415 92 ALA A N 1
ATOM 693 C CA . ALA A 1 92 ? 24.26195 -3.58651 6.84015 1.000 18.60195 92 ALA A CA 1
ATOM 694 C C . ALA A 1 92 ? 23.89430 -4.41186 5.63293 1.000 16.96476 92 ALA A C 1
ATOM 695 O O . ALA A 1 92 ? 24.44801 -4.22450 4.55289 1.000 15.88927 92 ALA A O 1
ATOM 697 N N . ILE A 1 93 ? 22.96496 -5.33343 5.83236 1.000 16.54343 93 ILE A N 1
ATOM 698 C CA . ILE A 1 93 ? 22.50624 -6.21235 4.77227 1.000 16.54706 93 ILE A CA 1
ATOM 699 C C . ILE A 1 93 ? 20.99099 -6.18076 4.76079 1.000 17.64155 93 ILE A C 1
ATOM 700 O O . ILE A 1 93 ? 20.35253 -6.32062 5.81197 1.000 17.06139 93 ILE A O 1
ATOM 705 N N . VAL A 1 94 ? 20.41835 -5.98563 3.57958 1.000 15.73559 94 VAL A N 1
ATOM 706 C CA . VAL A 1 94 ? 18.98855 -6.14152 3.36706 1.000 13.39155 94 VAL A CA 1
ATOM 707 C C . VAL A 1 94 ? 18.81928 -7.36470 2.48960 1.000 16.00519 94 VAL A C 1
ATOM 708 O O . VAL A 1 94 ? 19.27875 -7.39182 1.33885 1.000 14.53287 94 VAL A O 1
ATOM 712 N N . LEU A 1 95 ? 18.21012 -8.39838 3.05622 1.000 13.74899 95 LEU A N 1
ATOM 713 C CA . LEU A 1 95 ? 17.98832 -9.65511 2.36222 1.000 16.00495 95 LEU A CA 1
ATOM 714 C C . LEU A 1 95 ? 16.57914 -9.62992 1.78733 1.000 16.16775 95 LEU A C 1
ATOM 715 O O . LEU A 1 95 ? 15.62640 -9.25469 2.47855 1.000 17.52113 95 LEU A O 1
ATOM 720 N N . VAL A 1 96 ? 16.44468 -10.01251 0.52658 1.000 12.65886 96 VAL A N 1
ATOM 721 C CA . VAL A 1 96 ? 15.13755 -10.11933 -0.11324 1.000 14.45393 96 VAL A CA 1
ATOM 722 C C . VAL A 1 96 ? 15.00825 -11.54077 -0.63600 1.000 16.38843 96 VAL A C 1
ATOM 723 O O . VAL A 1 96 ? 15.76435 -11.94909 -1.52237 1.000 15.39121 96 VAL A O 1
ATOM 727 N N . SER A 1 97 ? 14.05263 -12.28768 -0.08549 1.000 15.15748 97 SER A N 1
ATOM 728 C CA . SER A 1 97 ? 13.80275 -13.66526 -0.49975 1.000 15.84612 97 SER A CA 1
ATOM 729 C C . SER A 1 97 ? 15.01395 -14.54709 -0.21050 1.000 16.68508 97 SER A C 1
ATOM 730 O O . SER A 1 97 ? 15.62042 -15.11927 -1.11181 1.000 15.97577 97 SER A O 1
ATOM 733 N N . ALA A 1 98 ? 15.34770 -14.64191 1.07677 1.000 15.15976 98 ALA A N 1
ATOM 734 C CA . ALA A 1 98 ? 16.48957 -15.41374 1.53928 1.000 17.86592 98 ALA A CA 1
ATOM 735 C C . ALA A 1 98 ? 16.03668 -1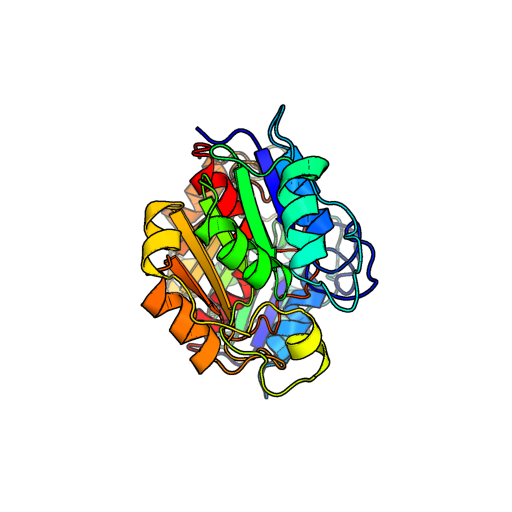6.81219 1.94153 1.000 16.59346 98 ALA A C 1
ATOM 736 O O . ALA A 1 98 ? 14.86423 -17.04854 2.25832 1.000 15.65517 98 ALA A O 1
ATOM 738 N N . TYR A 1 99 ? 16.97906 -17.75308 1.87837 1.000 13.49744 99 TYR A N 1
ATOM 739 C CA . TYR A 1 99 ? 16.70481 -19.14572 2.20250 1.000 15.36055 99 TYR A CA 1
ATOM 740 C C . TYR A 1 99 ? 18.00974 -19.79055 2.66040 1.000 14.85689 99 TYR A C 1
ATOM 741 O O . TYR A 1 99 ? 19.04751 -19.13254 2.75805 1.000 14.42165 99 TYR A O 1
ATOM 750 N N . THR A 1 100 ? 17.95010 -21.09253 2.96475 1.000 15.14358 100 THR A N 1
ATOM 751 C CA . THR A 1 100 ? 19.08345 -21.74785 3.60923 1.000 15.63274 100 THR A CA 1
ATOM 752 C C . THR A 1 100 ? 19.61108 -22.97749 2.88766 1.000 17.09027 100 THR A C 1
ATOM 753 O O . THR A 1 100 ? 20.76685 -23.35348 3.11690 1.000 18.26192 100 THR A O 1
ATOM 757 N N . SER A 1 101 ? 18.81111 -23.62666 2.05685 1.000 17.85652 101 SER A N 1
ATOM 758 C CA . SER A 1 101 ? 19.25218 -24.83522 1.37951 1.000 18.43236 101 SER A CA 1
ATOM 759 C C . SER A 1 101 ? 19.12439 -24.68375 -0.12937 1.000 19.18374 101 SER A C 1
ATOM 760 O O . SER A 1 101 ? 18.57126 -23.70845 -0.64086 1.000 16.35250 101 SER A O 1
ATOM 763 N N . ASP A 1 102 ? 19.62154 -25.69199 -0.84906 1.000 15.25334 102 ASP A N 1
ATOM 764 C CA . ASP A 1 102 ? 19.53114 -25.69212 -2.30448 1.000 16.46708 102 ASP A CA 1
ATOM 765 C C . ASP A 1 102 ? 18.12506 -26.00107 -2.81625 1.000 17.23611 102 ASP A C 1
ATOM 766 O O . ASP A 1 102 ? 17.93714 -26.09518 -4.03690 1.000 16.77157 102 ASP A O 1
ATOM 771 N N . LEU A 1 103 ? 17.14077 -26.15314 -1.92392 1.000 16.14197 103 LEU A N 1
ATOM 772 C CA . LEU A 1 103 ? 15.75067 -26.38331 -2.30551 1.000 18.03399 103 LEU A CA 1
ATOM 773 C C . LEU A 1 103 ? 15.58425 -27.65246 -3.12539 1.000 18.75310 103 LEU A C 1
ATOM 774 O O . LEU A 1 103 ? 14.55560 -27.83696 -3.78172 1.000 20.79706 103 LEU A O 1
ATOM 779 N N . GLY A 1 104 ? 16.58629 -28.52789 -3.10575 1.000 19.08807 104 GLY A N 1
ATOM 780 C CA . GLY A 1 104 ? 16.55256 -29.70713 -3.94852 1.000 19.38206 104 GLY A CA 1
ATOM 781 C C . GLY A 1 104 ? 16.79214 -29.45017 -5.41854 1.000 21.47069 104 GLY A C 1
ATOM 782 O O . GLY A 1 104 ? 16.65679 -30.36715 -6.22414 1.000 24.69003 104 GLY A O 1
ATOM 783 N N . ASP A 1 105 ? 17.14532 -28.22809 -5.80555 1.000 18.61569 105 ASP A N 1
ATOM 784 C CA . ASP A 1 105 ? 17.30295 -27.87393 -7.21026 1.000 18.25406 105 ASP A CA 1
ATOM 785 C C . ASP A 1 105 ? 18.77204 -27.93443 -7.60790 1.000 18.90482 105 ASP A C 1
ATOM 786 O O . ASP A 1 105 ? 19.63998 -27.44134 -6.88469 1.000 17.67316 105 ASP A O 1
ATOM 791 N N . GLU A 1 106 ? 19.05991 -28.51737 -8.77238 1.000 17.60455 106 GLU A N 1
ATOM 792 C CA . GLU A 1 106 ? 20.46757 -28.71476 -9.12520 1.000 20.85486 106 GLU A CA 1
ATOM 793 C C . GLU A 1 106 ? 21.15947 -27.41692 -9.47443 1.000 19.14462 106 GLU A C 1
ATOM 794 O O . GLU A 1 106 ? 22.38086 -27.31783 -9.33102 1.000 16.95829 106 GLU A O 1
ATOM 800 N N . ASN A 1 107 ? 20.42586 -26.45519 -10.03112 1.000 18.38676 107 ASN A N 1
ATOM 801 C CA . ASN A 1 107 ? 21.08628 -25.19812 -10.34447 1.000 19.46507 107 ASN A CA 1
ATOM 802 C C . ASN A 1 107 ? 21.41671 -24.41720 -9.08060 1.000 17.96639 107 ASN A C 1
ATOM 803 O O . ASN A 1 107 ? 22.47563 -23.77955 -9.00633 1.000 16.68873 107 ASN A O 1
ATOM 808 N N . GLU A 1 108 ? 20.52229 -24.43769 -8.08738 1.000 16.90331 108 GLU A N 1
ATOM 809 C CA . GLU A 1 108 ? 20.89187 -23.92431 -6.77254 1.000 15.70084 108 GLU A CA 1
ATOM 810 C C . GLU A 1 108 ? 22.11103 -24.65344 -6.23793 1.000 19.00869 108 GLU A C 1
ATOM 811 O O . GLU A 1 108 ? 23.06012 -24.03307 -5.74413 1.000 16.42341 108 GLU A O 1
ATOM 817 N N . ARG A 1 109 ? 22.10301 -25.98199 -6.34904 1.000 16.89479 109 ARG A N 1
ATOM 818 C CA . ARG A 1 109 ? 23.20347 -26.78087 -5.83141 1.000 16.94548 109 ARG A CA 1
ATOM 819 C C . ARG A 1 109 ? 24.51602 -26.40895 -6.50705 1.000 18.47319 109 ARG A C 1
ATOM 820 O O . ARG A 1 109 ? 25.55901 -26.32389 -5.85262 1.000 17.53944 109 ARG A O 1
ATOM 828 N N . ALA A 1 110 ? 24.47174 -26.15434 -7.81453 1.000 18.61824 110 ALA A N 1
ATOM 829 C CA . ALA A 1 110 ? 25.67288 -25.87126 -8.57667 1.000 16.62939 110 ALA A CA 1
ATOM 830 C C . ALA A 1 110 ? 26.34852 -24.58104 -8.13015 1.000 17.68324 110 ALA A C 1
ATOM 831 O O . ALA A 1 110 ? 27.54316 -24.38507 -8.39511 1.000 16.54734 110 ALA A O 1
ATOM 833 N N . SER A 1 111 ? 25.60985 -23.69886 -7.45626 1.000 16.70790 111 SER A N 1
ATOM 834 C CA . SER A 1 111 ? 26.18291 -22.44515 -6.97896 1.000 17.01268 111 SER A CA 1
ATOM 835 C C . SER A 1 111 ? 27.29579 -22.67301 -5.96579 1.000 16.23505 111 SER A C 1
ATOM 836 O O . SER A 1 111 ? 28.16861 -21.81115 -5.81253 1.000 17.61363 111 SER A O 1
ATOM 839 N N . GLY A 1 112 ? 27.27898 -23.81096 -5.25879 1.000 17.02779 112 GLY A N 1
ATOM 840 C CA . GLY A 1 112 ? 28.20838 -24.04139 -4.18474 1.000 19.31006 112 GLY A CA 1
ATOM 841 C C . GLY A 1 112 ? 27.88679 -23.33893 -2.88185 1.000 19.29716 112 GLY A C 1
ATOM 842 O O . GLY A 1 112 ? 28.63588 -23.51015 -1.90581 1.000 20.69812 112 GLY A O 1
ATOM 843 N N . TYR A 1 113 ? 26.79526 -22.56142 -2.81494 1.000 14.32033 113 TYR A N 1
ATOM 844 C CA . TYR A 1 113 ? 26.49093 -21.87941 -1.56626 1.000 17.12477 113 TYR A CA 1
ATOM 845 C C . TYR A 1 113 ? 26.01730 -22.82049 -0.47166 1.000 17.40739 113 TYR A C 1
ATOM 846 O O . TYR A 1 113 ? 26.01150 -22.43020 0.69882 1.000 15.63452 113 TYR A O 1
ATOM 855 N N . PHE A 1 114 ? 25.59019 -24.03785 -0.81204 1.000 14.88486 114 PHE A N 1
ATOM 856 C CA . PHE A 1 114 ? 24.84259 -24.88189 0.11389 1.000 19.34030 114 PHE A CA 1
ATOM 857 C C . PHE A 1 114 ? 25.58518 -26.17841 0.41901 1.000 18.27807 114 PHE A C 1
ATOM 858 O O . PHE A 1 114 ? 24.96939 -27.23137 0.61394 1.000 22.71235 114 PHE A O 1
ATOM 866 N N . THR A 1 115 ? 26.91799 -26.11030 0.47423 1.000 19.39308 115 THR A N 1
ATOM 867 C CA . THR A 1 115 ? 27.76096 -27.29383 0.65417 1.000 21.92233 115 THR A CA 1
ATOM 868 C C . THR A 1 115 ? 28.22640 -27.48981 2.08557 1.000 24.36905 115 THR A C 1
ATOM 869 O O . THR A 1 115 ? 28.80207 -28.53819 2.39198 1.000 25.33771 115 THR A O 1
ATOM 873 N N . ARG A 1 116 ? 28.05435 -26.50211 2.94719 1.000 22.54265 116 ARG A N 1
ATOM 874 C CA . ARG A 1 116 ? 28.61420 -26.56293 4.28724 1.000 22.99825 116 ARG A CA 1
ATOM 875 C C . ARG A 1 116 ? 27.70588 -25.76690 5.20665 1.000 21.98262 116 ARG A C 1
ATOM 876 O O . ARG A 1 116 ? 26.77392 -25.09143 4.74265 1.000 20.96922 116 ARG A O 1
ATOM 884 N N . PRO A 1 117 ? 27.91403 -25.85793 6.52342 1.000 19.90179 117 PRO A N 1
ATOM 885 C CA . PRO A 1 117 ? 26.98954 -25.20141 7.44511 1.000 20.22038 117 PRO A CA 1
ATOM 886 C C . PRO A 1 117 ? 27.06092 -23.68874 7.33298 1.000 19.57056 117 PRO A C 1
ATOM 887 O O . PRO A 1 117 ? 28.07232 -23.10924 6.93611 1.000 17.99777 117 PRO A O 1
ATOM 891 N N . TRP A 1 118 ? 25.94897 -23.06355 7.66291 1.000 17.72614 118 TRP A N 1
ATOM 892 C CA . TRP A 1 118 ? 25.89067 -21.61831 7.70969 1.000 18.74809 118 TRP A CA 1
ATOM 893 C C . TRP A 1 118 ? 26.54705 -21.14832 8.99852 1.000 19.27503 118 TRP A C 1
ATOM 894 O O . TRP A 1 118 ? 26.25261 -21.66138 10.08133 1.000 20.04573 118 TRP A O 1
ATOM 905 N N . GLN A 1 119 ? 27.43323 -20.16667 8.88470 1.000 18.25280 119 GLN A N 1
ATOM 906 C CA . GLN A 1 119 ? 28.13109 -19.63832 10.05357 1.000 20.27891 119 GLN A CA 1
ATOM 907 C C . GLN A 1 119 ? 27.35523 -18.43152 10.58331 1.000 18.83300 119 GLN A C 1
ATOM 908 O O . GLN A 1 119 ? 27.78624 -17.27516 10.50469 1.000 18.24391 119 GLN A O 1
ATOM 914 N N . TRP A 1 120 ? 26.17101 -18.73812 11.12937 1.000 19.33778 120 TRP A N 1
ATOM 915 C CA . TRP A 1 120 ? 25.21699 -17.70238 11.52348 1.000 21.52354 120 TRP A CA 1
ATOM 916 C C . TRP A 1 120 ? 25.83359 -16.71707 12.50865 1.000 21.96525 120 TRP A C 1
ATOM 917 O O . TRP A 1 120 ? 25.66270 -15.49699 12.37735 1.000 19.01436 120 TRP A O 1
ATOM 928 N N . GLU A 1 121 ? 26.54234 -17.22654 13.51844 1.000 23.46953 121 GLU A N 1
ATO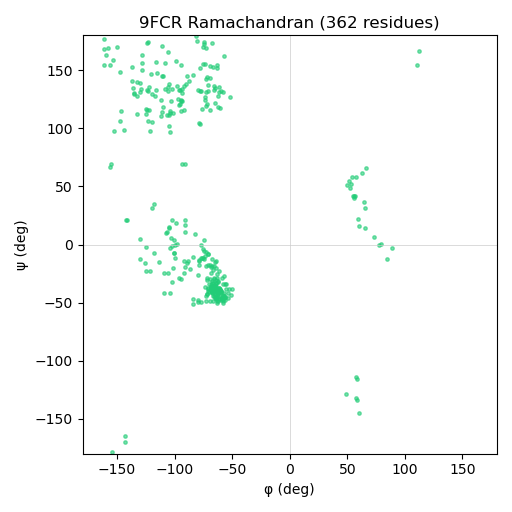M 929 C CA . GLU A 1 121 ? 27.10104 -16.33974 14.53738 1.000 23.86001 121 GLU A CA 1
ATOM 930 C C . GLU A 1 121 ? 28.14647 -15.39456 13.95472 1.000 22.90200 121 GLU A C 1
ATOM 931 O O . GLU A 1 121 ? 28.20432 -14.21716 14.33530 1.000 22.27730 121 GLU A O 1
ATOM 937 N N . LYS A 1 122 ? 28.96423 -15.88398 13.01662 1.000 22.16826 122 LYS A N 1
ATOM 938 C CA . LYS A 1 122 ? 29.97012 -15.04396 12.37295 1.000 21.27389 122 LYS A CA 1
ATOM 939 C C . LYS A 1 122 ? 29.31503 -13.96924 11.51958 1.000 19.71952 122 LYS A C 1
ATOM 940 O O . LYS A 1 122 ? 29.80967 -12.84039 11.45205 1.000 18.84844 122 LYS A O 1
ATOM 946 N N . ILE A 1 123 ? 28.22751 -14.31720 10.82482 1.000 18.86839 123 ILE A N 1
ATOM 947 C CA . ILE A 1 123 ? 27.49821 -13.31587 10.04764 1.000 17.47811 123 ILE A CA 1
ATOM 948 C C . ILE A 1 123 ? 27.03090 -12.18918 10.96094 1.000 19.09961 123 ILE A C 1
ATOM 949 O O . ILE A 1 123 ? 27.23546 -10.99733 10.67817 1.000 18.66634 123 ILE A O 1
ATOM 954 N N . LYS A 1 124 ? 26.41030 -12.55474 12.08596 1.000 18.55028 124 LYS A N 1
ATOM 955 C CA . LYS A 1 124 ? 25.87391 -11.54770 12.99615 1.000 20.06841 124 LYS A CA 1
ATOM 956 C C . LYS A 1 124 ? 26.97689 -10.68161 13.58776 1.000 21.88781 124 LYS A C 1
ATOM 957 O O . LYS A 1 124 ? 26.78094 -9.47682 13.77813 1.000 19.91643 124 LYS A O 1
ATOM 963 N N . ALA A 1 125 ? 28.14673 -11.26245 13.85331 1.000 19.17034 125 ALA A N 1
ATOM 964 C CA . ALA A 1 125 ? 29.24896 -10.47529 14.38813 1.000 22.37450 125 ALA A CA 1
ATOM 965 C C . ALA A 1 125 ? 29.80356 -9.51836 13.33890 1.000 21.31951 125 ALA A C 1
ATOM 966 O O . ALA A 1 125 ? 30.22672 -8.40265 13.67501 1.000 23.83900 125 ALA A O 1
ATOM 968 N N . ASN A 1 126 ? 29.78923 -9.93183 12.06821 1.000 21.37361 126 ASN A N 1
ATOM 969 C CA . ASN A 1 126 ? 30.25719 -9.13527 10.94077 1.000 21.55588 126 ASN A CA 1
ATOM 970 C C . ASN A 1 126 ? 29.21167 -8.16608 10.40580 1.000 22.06859 126 ASN A C 1
ATOM 971 O O . ASN A 1 126 ? 29.54772 -7.31068 9.58118 1.000 20.03216 126 ASN A O 1
ATOM 976 N N . CYS A 1 127 ? 27.95955 -8.27181 10.83509 1.000 21.25558 127 CYS A N 1
ATOM 977 C CA . CYS A 1 127 ? 26.90311 -7.39468 10.33042 1.000 20.19289 127 CYS A CA 1
ATOM 978 C C . CYS A 1 127 ? 25.83374 -7.25148 11.39109 1.000 22.67145 127 CYS A C 1
ATOM 979 O O . CYS A 1 127 ? 24.92845 -8.09322 11.48945 1.000 19.54044 127 CYS A O 1
ATOM 982 N N . PRO A 1 128 ? 25.86918 -6.17298 12.17674 1.000 22.10947 128 PRO A N 1
ATOM 983 C CA . PRO A 1 128 ? 24.86011 -5.99870 13.22747 1.000 25.24046 128 PRO A CA 1
ATOM 984 C C . PRO A 1 128 ? 23.50137 -5.56827 12.71305 1.000 23.88222 128 PRO A C 1
ATOM 985 O O . PRO A 1 128 ? 22.53246 -5.61445 13.48217 1.000 27.17890 128 PRO A O 1
ATOM 989 N N . TYR A 1 129 ? 23.38565 -5.16199 11.45147 1.000 21.60949 129 TYR A N 1
ATOM 990 C CA . TYR A 1 129 ? 22.14408 -4.59493 10.93013 1.000 20.76369 129 TYR A CA 1
ATOM 991 C C . TYR A 1 129 ? 21.67934 -5.44990 9.75865 1.000 19.73381 129 TYR A C 1
ATOM 992 O O . TYR A 1 129 ? 22.15833 -5.27164 8.63071 1.000 18.57934 129 TYR A O 1
ATOM 1001 N N . ILE A 1 130 ? 20.75055 -6.36826 10.01576 1.000 17.84855 130 ILE A N 1
ATOM 1002 C CA . ILE A 1 130 ? 20.25274 -7.27399 8.98808 1.000 18.83115 130 ILE A CA 1
ATOM 1003 C C . ILE A 1 130 ? 18.73891 -7.14203 8.91291 1.000 18.50321 130 ILE A C 1
ATOM 1004 O O . ILE A 1 130 ? 18.02860 -7.44558 9.88034 1.000 18.96750 130 ILE A O 1
ATOM 1009 N N . VAL A 1 131 ? 18.25259 -6.69382 7.76617 1.000 16.58080 131 VAL A N 1
ATOM 1010 C CA . VAL A 1 131 ? 16.83100 -6.55590 7.49485 1.000 16.80995 131 VAL A CA 1
ATOM 1011 C C . VAL A 1 131 ? 16.46463 -7.61024 6.46467 1.000 16.46787 131 VAL A C 1
ATOM 1012 O O . VAL A 1 131 ? 17.26711 -7.94168 5.58797 1.000 18.25248 131 VAL A O 1
ATOM 1016 N N . GLN A 1 132 ? 15.25463 -8.15288 6.57747 1.000 16.33724 132 GLN A N 1
ATOM 1017 C CA . GLN A 1 132 ? 14.82550 -9.22678 5.69768 1.000 17.12457 132 GLN A CA 1
ATOM 1018 C C . GLN A 1 132 ? 13.41391 -8.97175 5.19866 1.000 18.00373 132 GLN A C 1
ATOM 1019 O O . GLN A 1 132 ? 12.50064 -8.70232 5.98710 1.000 18.55529 132 GLN A O 1
ATOM 1025 N N . PHE A 1 133 ? 13.24831 -9.05875 3.88814 1.000 13.53544 133 PHE A N 1
ATOM 1026 C CA . PHE A 1 133 ? 11.95002 -9.05296 3.24890 1.000 14.22550 133 PHE A CA 1
ATOM 1027 C C . PHE A 1 133 ? 11.64656 -10.46975 2.79117 1.000 18.21809 133 PHE A C 1
ATOM 1028 O O . PHE A 1 133 ? 12.51501 -11.15630 2.24296 1.000 15.22991 133 PHE A O 1
ATOM 1036 N N . GLY A 1 134 ? 10.42307 -10.90735 3.03465 1.000 17.24415 134 GLY A N 1
ATOM 1037 C CA . GLY A 1 134 ? 9.99693 -12.21998 2.59406 1.000 16.94256 134 GLY 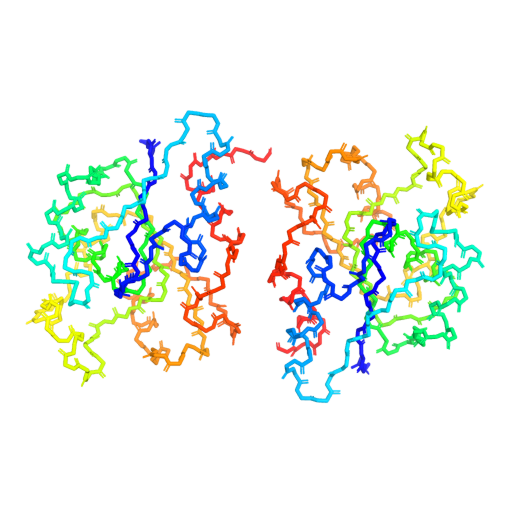A CA 1
ATOM 1038 C C . GLY A 1 134 ? 8.49786 -12.21557 2.40536 1.000 20.01870 134 GLY A C 1
ATOM 1039 O O . GLY A 1 134 ? 7.78914 -11.37590 2.95918 1.000 20.17102 134 GLY A O 1
ATOM 1040 N N . SER A 1 135 ? 8.01581 -13.15893 1.60618 1.000 18.15096 135 SER A N 1
ATOM 1041 C CA . SER A 1 135 ? 6.58614 -13.23135 1.35187 1.000 18.55214 135 SER A CA 1
ATOM 1042 C C . SER A 1 135 ? 6.15548 -14.68480 1.41917 1.000 20.08766 135 SER A C 1
ATOM 1043 O O . SER A 1 135 ? 6.86911 -15.57123 0.94459 1.000 20.11490 135 SER A O 1
ATOM 1046 N N . THR A 1 136 ? 4.97862 -14.91958 1.99460 1.000 20.24532 136 THR A N 1
ATOM 1047 C CA . THR A 1 136 ? 4.48447 -16.28297 2.17145 1.000 20.08933 136 THR A CA 1
ATOM 1048 C C . THR A 1 136 ? 3.95814 -16.90140 0.88768 1.000 21.35421 136 THR A C 1
ATOM 1049 O O . THR A 1 136 ? 3.71761 -18.11231 0.86451 1.000 24.93504 136 THR A O 1
ATOM 1053 N N . ASP A 1 137 ? 3.77052 -16.11776 -0.16938 1.000 20.04888 137 ASP A N 1
ATOM 1054 C CA . ASP A 1 137 ? 3.32845 -16.60108 -1.46754 1.000 20.78813 137 ASP A CA 1
ATOM 1055 C C . ASP A 1 137 ? 4.47087 -16.69858 -2.46957 1.000 20.10026 137 ASP A C 1
ATOM 1056 O O . ASP A 1 137 ? 4.23214 -16.68664 -3.68150 1.000 21.44216 137 ASP A O 1
ATOM 1061 N N . ASP A 1 138 ? 5.70542 -16.76591 -1.98891 1.000 20.51043 138 ASP A N 1
ATOM 1062 C CA . ASP A 1 138 ? 6.84181 -16.96703 -2.86660 1.000 20.20215 138 ASP A CA 1
ATOM 1063 C C . ASP A 1 138 ? 6.70300 -18.31146 -3.57475 1.000 20.82002 138 ASP A C 1
ATOM 1064 O O . ASP A 1 138 ? 6.66233 -19.35262 -2.90236 1.000 21.77671 138 ASP A O 1
ATOM 1069 N N . PRO A 1 139 ? 6.61546 -18.33916 -4.90811 1.000 22.13703 139 PRO A N 1
ATOM 1070 C CA . PRO A 1 139 ? 6.45398 -19.62531 -5.60804 1.000 22.73510 139 PRO A CA 1
ATOM 1071 C C . PRO A 1 139 ? 7.71453 -20.46983 -5.64288 1.000 25.59866 139 PRO A C 1
ATOM 1072 O O . PRO A 1 139 ? 7.63758 -21.63496 -6.05750 1.000 25.30614 139 PRO A O 1
ATOM 1076 N N . PHE A 1 140 ? 8.86710 -19.92061 -5.24136 1.000 22.98261 140 PHE A N 1
ATOM 1077 C CA . PHE A 1 140 ? 10.13259 -20.64465 -5.24349 1.000 23.33627 140 PHE A CA 1
ATOM 1078 C C . PHE A 1 140 ? 10.60494 -21.07216 -3.86267 1.000 25.03202 140 PHE A C 1
ATOM 1079 O O . PHE A 1 140 ? 11.34543 -22.06316 -3.76074 1.000 25.71903 140 PHE A O 1
ATOM 1087 N N . LEU A 1 141 ? 10.18538 -20.38371 -2.80303 1.000 23.39639 141 LEU A N 1
ATOM 1088 C CA . LEU A 1 141 ? 10.73356 -20.60249 -1.47657 1.000 23.17740 141 LEU A CA 1
ATOM 1089 C C . LEU A 1 141 ? 9.64043 -21.03973 -0.51532 1.000 29.07168 141 LEU A C 1
ATOM 1090 O O . LEU A 1 141 ? 8.60736 -20.36240 -0.41248 1.000 33.61595 141 LEU A O 1
ATOM 1095 N N . PRO A 1 142 ? 9.83792 -22.12031 0.23394 1.000 27.38207 142 PRO A N 1
ATOM 1096 C CA . PRO A 1 142 ? 8.92947 -22.39933 1.34858 1.000 29.39701 142 PRO A CA 1
ATOM 1097 C C . PRO A 1 142 ? 9.19915 -21.41698 2.47826 1.000 29.21369 142 PRO A C 1
ATOM 1098 O O . PRO A 1 142 ? 10.34801 -21.04106 2.73470 1.000 29.26942 142 PRO A O 1
ATOM 1102 N N . TRP A 1 143 ? 8.12215 -20.98119 3.14240 1.000 27.55709 143 TRP A N 1
ATOM 1103 C CA . TRP A 1 143 ? 8.28145 -20.02087 4.22882 1.000 26.21876 143 TRP A CA 1
ATOM 1104 C C . TRP A 1 143 ? 9.24299 -20.51731 5.30000 1.000 23.93313 143 TRP A C 1
ATOM 1105 O O . TRP A 1 143 ? 9.97941 -19.71654 5.88517 1.000 21.65871 143 TRP A O 1
ATOM 1116 N N . LYS A 1 144 ? 9.26727 -21.82986 5.55826 1.000 25.24922 144 LYS A N 1
ATOM 1117 C CA . LYS A 1 144 ? 10.16354 -22.38323 6.57271 1.000 25.57396 144 LYS A CA 1
ATOM 1118 C C . LYS A 1 144 ? 11.60884 -21.94648 6.34986 1.000 22.11496 144 LYS A C 1
ATOM 1119 O O . LYS A 1 144 ? 12.34061 -21.67285 7.30834 1.000 23.93007 144 LYS A O 1
ATOM 1125 N N . GLU A 1 145 ? 12.03988 -21.88366 5.09271 1.000 22.19403 145 GLU A N 1
ATOM 1126 C CA . GLU A 1 145 ? 13.41977 -21.51129 4.81070 1.000 19.88346 145 GLU A CA 1
ATOM 1127 C C . GLU A 1 145 ? 13.64524 -20.02680 5.04280 1.000 19.41311 145 GLU A C 1
ATOM 1128 O O . GLU A 1 145 ? 14.71530 -19.62403 5.51480 1.000 19.43569 145 GLU A O 1
ATOM 1134 N N . GLN A 1 146 ? 12.65095 -19.20788 4.71234 1.000 19.47119 146 GLN A N 1
ATOM 1135 C CA . GLN A 1 146 ? 12.77102 -17.78444 4.99543 1.000 19.10032 146 GLN A CA 1
ATOM 1136 C C . GLN A 1 146 ? 12.74078 -17.53923 6.49258 1.000 21.43369 146 GLN A C 1
ATOM 1137 O O . GLN A 1 146 ? 13.48003 -16.69074 7.00739 1.000 20.38300 146 GLN A O 1
ATOM 1143 N N . GLN A 1 147 ? 11.88650 -18.27717 7.20481 1.000 18.50453 147 GLN A N 1
ATOM 1144 C CA . GLN A 1 147 ? 11.82062 -18.16329 8.65617 1.000 22.33301 147 GLN A CA 1
ATOM 1145 C C . GLN A 1 147 ? 13.11823 -18.61261 9.31481 1.000 22.28013 147 GLN A C 1
ATOM 1146 O O . GLN A 1 147 ? 13.52427 -18.05458 10.34200 1.000 20.53577 147 GLN A O 1
ATOM 1152 N N . GLU A 1 148 ? 13.76339 -19.64697 8.76514 1.000 20.36966 148 GLU A N 1
ATOM 1153 C CA . GLU A 1 148 ? 15.02841 -20.09160 9.33605 1.000 23.10631 148 GLU A CA 1
ATOM 1154 C C . GLU A 1 148 ? 16.06975 -18.98482 9.28838 1.000 21.88979 148 GLU A C 1
ATOM 1155 O O . GLU A 1 148 ? 16.80086 -18.76782 10.26482 1.000 22.72029 148 GLU A O 1
ATOM 1161 N N . VAL A 1 149 ? 16.14784 -18.26776 8.16414 1.000 18.06064 149 VAL A N 1
ATOM 1162 C CA . VAL A 1 149 ? 17.05271 -17.11885 8.08458 1.000 19.74299 149 VAL A CA 1
ATOM 1163 C C . VAL A 1 149 ? 16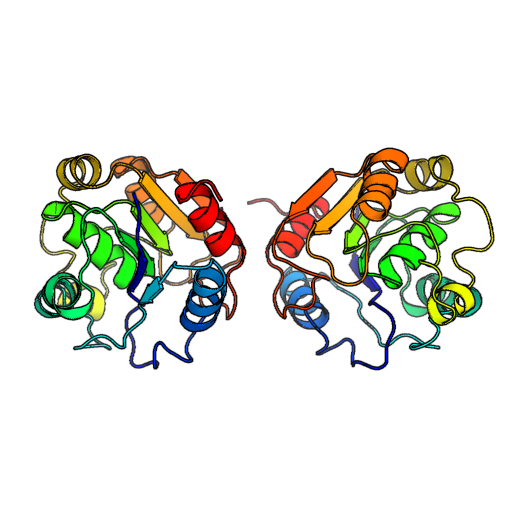.70454 -16.09474 9.15539 1.000 18.78641 149 VAL A C 1
ATOM 1164 O O . VAL A 1 149 ? 17.58418 -15.58281 9.85875 1.000 19.33907 149 VAL A O 1
ATOM 1168 N N . ALA A 1 150 ? 15.41269 -15.76837 9.28427 1.000 19.65111 150 ALA A N 1
ATOM 1169 C CA . ALA A 1 150 ? 15.00483 -14.73509 10.23533 1.000 19.72487 150 ALA A CA 1
ATOM 1170 C C . ALA A 1 150 ? 15.37312 -15.11701 11.66311 1.000 22.76683 150 ALA A C 1
ATOM 1171 O O . ALA A 1 150 ? 15.82338 -14.26887 12.44479 1.000 22.98122 150 ALA A O 1
ATOM 1173 N N . ASP A 1 151 ? 15.20674 -16.39731 12.01028 1.000 23.52675 151 ASP A N 1
ATOM 1174 C CA . ASP A 1 151 ? 15.52754 -16.86577 13.35570 1.000 25.45298 151 ASP A CA 1
ATOM 1175 C C . ASP A 1 151 ? 17.03253 -16.93169 13.57323 1.000 25.21120 151 ASP A C 1
ATOM 1176 O O . ASP A 1 151 ? 17.54333 -16.45869 14.59459 1.000 25.69590 151 ASP A O 1
ATOM 1181 N N . ARG A 1 152 ? 17.76033 -17.53732 12.62897 1.000 23.22250 152 ARG A N 1
ATOM 1182 C CA . ARG A 1 152 ? 19.19036 -17.74549 12.83192 1.000 24.47154 152 ARG A CA 1
ATOM 1183 C C . ARG A 1 152 ? 19.95775 -16.43359 12.83925 1.000 23.60067 152 ARG A C 1
ATOM 1184 O O . ARG A 1 152 ? 20.95253 -16.30457 13.55986 1.000 24.78053 152 ARG A O 1
ATOM 1192 N N . LEU A 1 153 ? 19.51468 -15.44940 12.05780 1.000 23.94352 153 LEU A N 1
ATOM 1193 C CA . LEU A 1 153 ? 20.20384 -14.16889 11.96650 1.000 21.88107 153 LEU A CA 1
ATOM 1194 C C . LEU A 1 153 ? 19.54003 -13.06540 12.77006 1.000 22.22978 153 LEU A C 1
ATOM 1195 O O . LEU A 1 153 ? 20.04422 -11.93772 12.76363 1.000 22.42378 153 LEU A O 1
ATOM 1200 N N . GLU A 1 154 ? 18.41865 -13.35391 13.43013 1.000 23.33902 154 GLU A N 1
ATOM 1201 C CA . GLU A 1 154 ? 17.67725 -12.35740 14.20476 1.000 23.11332 154 GLU A CA 1
ATOM 1202 C C . GLU A 1 154 ? 17.38530 -11.12475 13.35732 1.000 22.47108 154 GLU A C 1
ATOM 1203 O O . GLU A 1 154 ? 17.63694 -9.99145 13.76572 1.000 21.98066 154 GLU A O 1
ATOM 1209 N N . THR A 1 155 ? 16.86471 -11.35755 12.15602 1.000 21.89402 155 THR A N 1
ATOM 1210 C CA . THR A 1 155 ? 16.65612 -10.25111 11.23111 1.000 20.26691 155 THR A CA 1
ATOM 1211 C C . THR A 1 155 ? 15.47401 -9.39424 11.66187 1.000 21.12569 155 THR A C 1
ATOM 1212 O O . THR A 1 155 ? 14.57212 -9.84682 12.37258 1.000 22.30950 155 THR A O 1
ATOM 1216 N N . LYS A 1 156 ? 15.48997 -8.13397 11.23442 1.000 19.18114 156 LYS A N 1
ATOM 1217 C CA . LYS A 1 156 ? 14.27748 -7.32419 11.26229 1.000 18.71084 156 LYS A CA 1
ATOM 1218 C C . LYS A 1 156 ? 13.46626 -7.78966 10.07202 1.000 20.37786 156 LYS A C 1
ATOM 1219 O O . LYS A 1 156 ? 13.78570 -7.45929 8.92916 1.000 18.72774 156 LYS A O 1
ATOM 1225 N N . LEU A 1 157 ? 12.43138 -8.58099 10.33110 1.000 18.89192 157 LEU A N 1
ATOM 1226 C CA . LEU A 1 157 ? 11.71183 -9.28632 9.28448 1.000 19.19722 157 LEU A CA 1
ATOM 1227 C C . LEU A 1 157 ? 10.50760 -8.46636 8.85917 1.000 19.36986 157 LEU A C 1
ATOM 1228 O O . LEU A 1 157 ? 9.66221 -8.11999 9.68942 1.000 23.52606 157 LEU A O 1
ATOM 1233 N N . HIS A 1 158 ? 10.43711 -8.16343 7.56726 1.000 20.17120 158 HIS A N 1
ATOM 1234 C CA . HIS A 1 158 ? 9.26683 -7.56441 6.93664 1.000 22.15557 158 HIS A CA 1
ATOM 1235 C C . HIS A 1 158 ? 8.57352 -8.68075 6.16450 1.000 21.03736 158 HIS A C 1
ATOM 1236 O O . HIS A 1 158 ? 8.95906 -9.00659 5.03867 1.000 20.58681 158 HIS A O 1
ATOM 1243 N N . LYS A 1 159 ? 7.55983 -9.28512 6.77697 1.000 23.26381 159 LYS A N 1
ATOM 1244 C CA . LYS A 1 159 ? 6.87725 -10.44165 6.21645 1.000 23.45686 159 LYS A CA 1
ATOM 1245 C C . LYS A 1 159 ? 5.62092 -9.98672 5.48661 1.000 22.64405 159 LYS A C 1
ATOM 1246 O O . LYS A 1 159 ? 4.72359 -9.39022 6.09464 1.000 26.23903 159 LYS A O 1
ATOM 1252 N N . PHE A 1 160 ? 5.55043 -10.27716 4.19304 1.000 20.95249 160 PHE A N 1
ATOM 1253 C CA . PHE A 1 160 ? 4.37968 -9.97551 3.38726 1.000 20.56439 160 PHE A CA 1
ATOM 1254 C C . PHE A 1 160 ? 3.68017 -11.26326 2.97419 1.000 23.17931 160 PHE A C 1
ATOM 1255 O O . PHE A 1 160 ? 4.18889 -12.37031 3.17053 1.000 20.05512 160 PHE A O 1
ATOM 1263 N N . THR A 1 161 ? 2.48915 -11.10198 2.39570 1.000 21.86977 161 THR A N 1
ATOM 1264 C CA . THR A 1 161 ? 1.67539 -12.22232 1.94657 1.000 21.38632 161 THR A CA 1
ATOM 1265 C C . THR A 1 161 ? 1.42814 -12.22439 0.44944 1.000 21.33612 161 THR A C 1
ATOM 1266 O O . THR A 1 161 ? 0.86820 -13.20155 -0.06584 1.000 23.13372 161 THR A O 1
ATOM 1270 N N . ASP A 1 162 ? 1.83329 -11.16565 -0.26764 1.000 21.83909 162 ASP A N 1
ATOM 1271 C CA . ASP A 1 162 ? 1.38607 -10.98971 -1.64382 1.000 22.54755 162 ASP A CA 1
ATOM 1272 C C . ASP A 1 162 ? 2.48851 -10.45220 -2.55061 1.000 21.33135 162 ASP A C 1
ATOM 1273 O O . ASP A 1 162 ? 2.19268 -9.87383 -3.60283 1.000 19.46754 162 ASP A O 1
ATOM 1278 N N . CYS A 1 163 ? 3.75115 -10.61558 -2.16779 1.000 20.61964 163 CYS A N 1
ATOM 1279 C CA . CYS A 1 163 ? 4.84906 -10.08137 -2.95899 1.000 21.11091 163 CYS A CA 1
ATOM 1280 C C . CYS A 1 163 ? 5.57388 -11.14425 -3.75786 1.000 18.63156 163 CYS A C 1
ATOM 1281 O O . CYS A 1 163 ? 6.47119 -10.80290 -4.53491 1.000 17.31235 163 CYS A O 1
ATOM 1284 N N . GLY A 1 164 ? 5.19233 -12.41092 -3.60613 1.000 21.09709 164 GLY A N 1
ATOM 1285 C CA . GLY A 1 164 ? 5.85212 -13.46783 -4.35592 1.000 20.51883 164 GLY A CA 1
ATOM 1286 C C . GLY A 1 164 ? 7.33868 -13.49493 -4.07826 1.000 18.12563 164 GLY A C 1
ATOM 1287 O O . GLY A 1 164 ? 7.78382 -13.41518 -2.92752 1.000 16.35878 164 GLY A O 1
ATOM 1288 N N . HIS A 1 165 ? 8.11494 -13.60057 -5.15484 1.000 17.06922 165 HIS A N 1
ATOM 1289 C CA . HIS A 1 165 ? 9.56975 -13.55298 -5.11656 1.000 16.98486 165 HIS A CA 1
ATOM 1290 C C . HIS A 1 165 ? 10.10943 -12.13386 -5.28431 1.000 19.09952 165 HIS A C 1
ATOM 1291 O O . HIS A 1 165 ? 11.26848 -11.96551 -5.68422 1.000 17.96780 165 HIS A O 1
ATOM 1298 N N . PHE A 1 166 ? 9.28937 -11.11963 -5.00512 1.000 18.12746 166 PHE A N 1
ATOM 1299 C CA . PHE A 1 166 ? 9.69453 -9.72138 -5.11146 1.000 18.26870 166 PHE A CA 1
ATOM 1300 C C . PHE A 1 166 ? 10.26127 -9.40523 -6.49517 1.000 18.47952 166 PHE A C 1
ATOM 1301 O O . PHE A 1 166 ? 11.40824 -8.98915 -6.65399 1.000 16.49915 166 PHE A O 1
ATOM 1309 N N . GLN A 1 167 ? 9.43087 -9.63876 -7.50656 1.000 20.18205 167 GLN A N 1
ATOM 1310 C CA . GLN A 1 167 ? 9.79298 -9.40027 -8.89482 1.000 19.61598 167 GLN A CA 1
ATOM 1311 C C . GLN A 1 167 ? 9.09225 -8.18512 -9.46965 1.000 21.67333 167 GLN A C 1
ATOM 1312 O O . GLN A 1 167 ? 9.15186 -7.96338 -10.68404 1.000 25.70861 167 GLN A O 1
ATOM 1318 N N . ASN A 1 168 ? 8.43304 -7.39500 -8.63005 1.000 21.57156 168 ASN A N 1
ATOM 1319 C CA . ASN A 1 168 ? 7.78135 -6.19869 -9.12405 1.000 22.7732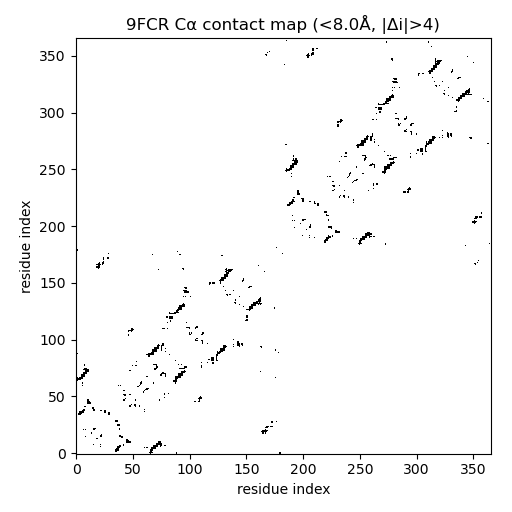7 168 ASN A CA 1
ATOM 1320 C C . ASN A 1 168 ? 8.82025 -5.13580 -9.46305 1.000 21.16065 168 ASN A C 1
ATOM 1321 O O . ASN A 1 168 ? 10.00351 -5.24847 -9.13956 1.000 19.53297 168 ASN A O 1
ATOM 1326 N N . THR A 1 169 ? 8.36147 -4.09376 -10.13677 1.000 21.55882 169 THR A N 1
ATOM 1327 C CA . THR A 1 169 ? 9.27687 -3.10920 -10.68342 1.000 20.45282 169 THR A CA 1
ATOM 1328 C C . THR A 1 169 ? 9.58829 -1.97505 -9.72357 1.000 20.35385 169 THR A C 1
ATOM 1329 O O . THR A 1 169 ? 10.54399 -1.23905 -9.96350 1.000 22.17190 169 THR A O 1
ATOM 1333 N N . GLU A 1 170 ? 8.79688 -1.79240 -8.67223 1.000 18.24681 170 GLU A N 1
ATOM 1334 C CA . GLU A 1 170 ? 9.05458 -0.76215 -7.67674 1.000 20.10940 170 GLU A CA 1
ATOM 1335 C C . GLU A 1 170 ? 9.02280 -1.41217 -6.30209 1.000 21.19507 170 GLU A C 1
ATOM 1336 O O . GLU A 1 170 ? 8.40693 -2.45958 -6.10978 1.000 21.57071 170 GLU A O 1
ATOM 1342 N N . PHE A 1 171 ? 9.68902 -0.78119 -5.34179 1.000 19.07888 171 PHE A N 1
ATOM 1343 C CA . PHE A 1 171 ? 9.87324 -1.40164 -4.03544 1.000 18.88284 171 PHE A CA 1
ATOM 1344 C C . PHE A 1 171 ? 10.07683 -0.31125 -2.99148 1.000 16.57174 171 PHE A C 1
ATOM 1345 O O . PHE A 1 171 ? 11.17072 -0.13515 -2.44625 1.000 13.55121 171 PHE A O 1
ATOM 1353 N N . HIS A 1 172 ? 9.01883 0.44609 -2.70658 1.000 18.09422 172 HIS A N 1
ATOM 1354 C CA . HIS A 1 172 ? 9.19685 1.59877 -1.83326 1.000 17.92036 172 HIS A CA 1
ATOM 1355 C C . HIS A 1 172 ? 9.56231 1.18954 -0.40761 1.000 16.63690 172 HIS A C 1
ATOM 1356 O O . HIS A 1 172 ? 10.33407 1.88619 0.25940 1.000 15.44766 172 HIS A O 1
ATOM 1363 N N . GLU A 1 173 ? 9.01503 0.07678 0.08654 1.000 14.79636 173 GLU A N 1
ATOM 1364 C CA . GLU A 1 173 ? 9.36787 -0.36797 1.43006 1.000 16.30605 173 GLU A CA 1
ATOM 1365 C C . GLU A 1 173 ? 10.87325 -0.53184 1.58118 1.000 16.52354 173 GLU A C 1
ATOM 1366 O O . GLU A 1 173 ? 11.43462 -0.23504 2.64114 1.000 14.74110 173 GLU A O 1
ATOM 1372 N N . LEU A 1 174 ? 11.53694 -1.03862 0.53840 1.000 13.88297 174 LEU A N 1
ATOM 1373 C CA . LEU A 1 174 ? 12.98104 -1.21883 0.58408 1.000 14.59454 174 LEU A CA 1
ATOM 1374 C C . LEU A 1 174 ? 13.70434 0.12215 0.64466 1.000 14.57591 174 LEU A C 1
ATOM 1375 O O . LEU A 1 174 ? 14.68032 0.26148 1.38361 1.000 13.91924 174 LEU A O 1
ATOM 1380 N N . ILE A 1 175 ? 13.23076 1.12414 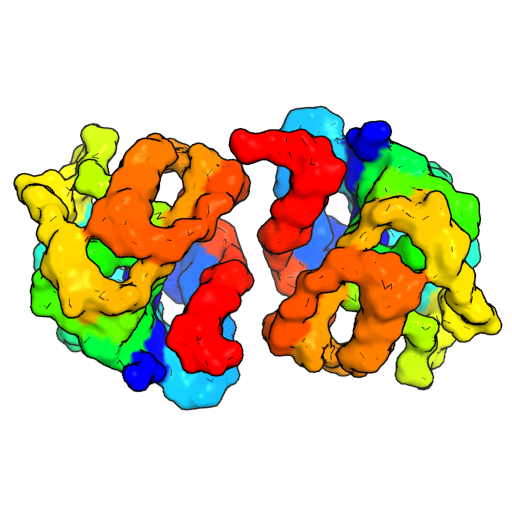-0.10242 1.000 15.82623 175 ILE A N 1
ATOM 1381 C CA . ILE A 1 175 ? 13.82708 2.45886 -0.01633 1.000 16.28579 175 ILE A CA 1
ATOM 1382 C C . ILE A 1 175 ? 13.76924 2.98963 1.41545 1.000 15.24852 175 ILE A C 1
ATOM 1383 O O . ILE A 1 175 ? 14.77426 3.45066 1.96235 1.000 15.66303 175 ILE A O 1
ATOM 1388 N N . THR A 1 176 ? 12.58672 2.93869 2.03716 1.000 15.77452 176 THR A N 1
ATOM 1389 C CA . THR A 1 176 ? 12.45262 3.36467 3.42807 1.000 14.89319 176 THR A CA 1
ATOM 1390 C C . THR A 1 176 ? 13.45308 2.65603 4.32718 1.000 16.73981 176 THR A C 1
ATOM 1391 O O . THR A 1 176 ? 14.12220 3.28250 5.15249 1.000 15.01544 176 THR A O 1
ATOM 1395 N N . VAL A 1 177 ? 13.57729 1.33914 4.17670 1.000 14.49841 177 VAL A N 1
ATOM 1396 C CA . VAL A 1 177 ? 14.54521 0.60742 4.99044 1.000 16.34815 177 VAL A CA 1
ATOM 1397 C C . VAL A 1 177 ? 15.95798 1.12765 4.75071 1.000 14.56470 177 VAL A C 1
ATOM 1398 O O . VAL A 1 177 ? 16.71896 1.37225 5.69319 1.000 13.76749 177 VAL A O 1
ATOM 1402 N N . VAL A 1 178 ? 16.34066 1.29133 3.48535 1.000 14.10617 178 VAL A N 1
ATOM 1403 C CA . VAL A 1 178 ? 17.71516 1.68424 3.19520 1.000 12.86330 178 VAL A CA 1
ATOM 1404 C C . VAL A 1 178 ? 17.97895 3.09033 3.71500 1.000 15.16701 178 VAL A C 1
ATOM 1405 O O . VAL A 1 178 ? 19.03288 3.35771 4.30083 1.000 16.97019 178 VAL A O 1
ATOM 1409 N N . LYS A 1 179 ? 17.00809 3.99667 3.55547 1.000 16.52083 179 LYS A N 1
ATOM 1410 C CA . LYS A 1 179 ? 17.20487 5.35263 4.06515 1.000 15.91250 179 LYS A CA 1
ATOM 1411 C C . LYS A 1 179 ? 17.27245 5.37310 5.58367 1.000 18.66529 179 LYS A C 1
ATOM 1412 O O . LYS A 1 179 ? 18.01627 6.18159 6.15685 1.000 17.01172 179 LYS A O 1
ATOM 1418 N N . SER A 1 180 ? 16.53163 4.48283 6.25130 1.000 16.31822 180 SER A N 1
ATOM 1419 C CA . SER A 1 180 ? 16.68668 4.35562 7.69662 1.000 17.67861 180 SER A CA 1
ATOM 1420 C C . SER A 1 180 ? 18.10692 3.93797 8.04551 1.000 19.30963 180 SER A C 1
ATOM 1421 O O . SER A 1 180 ? 18.73209 4.50813 8.94576 1.000 18.68002 180 SER A O 1
ATOM 1424 N N . LEU A 1 181 ? 18.63487 2.93249 7.33851 1.000 14.43342 181 LEU A N 1
ATOM 1425 C CA . LEU A 1 181 ? 19.99903 2.47961 7.60262 1.000 16.22388 181 LEU A CA 1
ATOM 1426 C C . LEU A 1 181 ? 21.01317 3.57760 7.33123 1.000 17.89134 181 LEU A C 1
ATOM 1427 O O . LEU A 1 181 ? 22.05774 3.63039 7.98924 1.000 21.28280 181 LEU A O 1
ATOM 1432 N N . LEU A 1 182 ? 20.73432 4.44395 6.36044 1.000 17.70605 182 LEU A N 1
ATOM 1433 C CA . LEU A 1 182 ? 21.59714 5.58326 6.07518 1.000 18.54904 182 LEU A CA 1
ATOM 1434 C C . LEU A 1 182 ? 21.41193 6.71089 7.07591 1.000 20.28039 182 LEU A C 1
ATOM 1435 O O . LEU A 1 182 ? 22.21778 7.64657 7.07993 1.000 20.96745 182 LEU A O 1
ATOM 1440 N N . LYS A 1 183 ? 20.36879 6.64330 7.90479 1.000 18.83159 183 LYS A N 1
ATOM 1441 C CA . LYS A 1 183 ? 20.05715 7.67939 8.89146 1.000 22.39055 183 LYS A CA 1
ATOM 1442 C C . LYS A 1 183 ? 19.69435 9.00646 8.23275 1.000 20.72968 183 LYS A C 1
ATOM 1443 O O . LYS A 1 183 ? 20.04521 10.07114 8.73770 1.000 24.72881 183 LYS A O 1
ATOM 1449 N N . VAL A 1 184 ? 18.99098 8.94381 7.10525 1.000 19.15638 184 VAL A N 1
ATOM 1450 C CA . VAL A 1 184 ? 18.46621 10.14753 6.45993 1.000 21.34413 184 VAL A CA 1
ATOM 1451 C C . VAL A 1 184 ? 17.29733 10.62675 7.31123 1.000 23.01083 184 VAL A C 1
ATOM 1452 O O . VAL A 1 184 ? 16.37061 9.84500 7.57079 1.000 25.27145 184 VAL A O 1
ATOM 1456 N N . PRO A 1 185 ? 17.28811 11.87195 7.78034 1.000 20.38882 185 PRO A N 1
ATOM 1457 C CA . PRO A 1 185 ? 16.18508 12.31653 8.63244 1.000 23.24564 185 PRO A CA 1
ATOM 1458 C C . PRO A 1 185 ? 14.94279 12.63346 7.81568 1.000 24.85456 185 PRO A C 1
ATOM 1459 O O . PRO A 1 185 ? 15.01096 12.99286 6.63790 1.000 24.60880 185 PRO A O 1
ATOM 1463 N N . ALA A 1 186 ? 13.79332 12.46856 8.45962 1.000 24.72350 186 ALA A N 1
ATOM 1464 C CA . ALA A 1 186 ? 12.52384 12.87631 7.87655 1.000 28.09293 186 ALA A CA 1
ATOM 1465 C C . ALA A 1 186 ? 12.44936 14.39224 7.89473 1.000 33.96505 186 ALA A C 1
ATOM 1466 O O . ALA A 1 186 ? 12.75081 15.02428 8.91504 1.000 29.02643 186 ALA A O 1
ATOM 1468 N N . SER B 1 3 ? -19.27732 -4.33917 5.92228 1.000 40.26690 3 SER B N 1
ATOM 1469 C CA . SER B 1 3 ? -19.09949 -5.52962 5.09306 1.000 38.63221 3 SER B CA 1
ATOM 1470 C C . SER B 1 3 ? -18.68230 -5.14640 3.67354 1.000 38.26004 3 SER B C 1
ATOM 1471 O O . SER B 1 3 ? -19.44968 -5.34413 2.72730 1.000 38.23070 3 SER B O 1
ATOM 1474 N N . PRO B 1 4 ? -17.46791 -4.61481 3.52484 1.000 35.62378 4 PRO B N 1
ATOM 1475 C CA . PRO B 1 4 ? -17.09587 -3.95963 2.26025 1.000 31.78091 4 PRO B CA 1
ATOM 1476 C C . PRO B 1 4 ? -17.12291 -4.91793 1.07616 1.000 30.34849 4 PRO B C 1
ATOM 1477 O O . PRO B 1 4 ? -16.52376 -5.99549 1.10539 1.000 28.87465 4 PRO B O 1
ATOM 1481 N N . SER B 1 5 ? -17.83488 -4.51572 0.02422 1.000 26.81453 5 SER B N 1
ATOM 1482 C CA . SER B 1 5 ? -17.96714 -5.34700 -1.16685 1.000 27.97754 5 SER B CA 1
ATOM 1483 C C . SER B 1 5 ? -17.05784 -4.91988 -2.30967 1.000 26.94636 5 SER B C 1
ATOM 1484 O O . SER B 1 5 ? -16.78724 -5.72989 -3.20252 1.000 25.24762 5 SER B O 1
ATOM 1487 N N . LYS B 1 6 ? -16.57807 -3.67846 -2.31252 1.000 21.83478 6 LYS B N 1
ATOM 1488 C CA . LYS B 1 6 ? -15.75137 -3.23420 -3.42045 1.000 19.27740 6 LYS B CA 1
ATOM 1489 C C . LYS B 1 6 ? -14.93431 -2.04150 -2.97631 1.000 19.63697 6 LYS B C 1
ATOM 1490 O O . LYS B 1 6 ? -15.22419 -1.40255 -1.96138 1.000 19.08189 6 LYS B O 1
ATOM 1496 N N . ALA B 1 7 ? -13.90293 -1.76632 -3.75377 1.000 18.09484 7 ALA B N 1
ATOM 1497 C CA . ALA B 1 7 ? -13.20544 -0.49600 -3.70937 1.000 15.29333 7 ALA B CA 1
ATOM 1498 C C . ALA B 1 7 ? -13.53500 0.28400 -4.96991 1.000 18.85560 7 ALA B C 1
ATOM 1499 O O . ALA B 1 7 ? -13.93232 -0.27967 -5.99615 1.000 16.17800 7 ALA B O 1
ATOM 1501 N N . VAL B 1 8 ? -13.39377 1.60370 -4.87023 1.000 14.25381 8 VAL B N 1
ATOM 1502 C CA . VAL B 1 8 ? -13.55271 2.49091 -6.00755 1.000 15.70855 8 VAL B CA 1
ATOM 1503 C C . VAL B 1 8 ? -12.36369 3.42713 -5.97948 1.000 15.67067 8 VAL B C 1
ATOM 1504 O O . VAL B 1 8 ? -12.11005 4.07089 -4.95296 1.000 16.82942 8 VAL B O 1
ATOM 1508 N N . ILE B 1 9 ? -11.65636 3.52844 -7.10039 1.000 15.56712 9 ILE B N 1
ATOM 1509 C CA . ILE B 1 9 ? -10.57492 4.50330 -7.25733 1.000 16.04793 9 ILE B CA 1
ATOM 1510 C C . ILE B 1 9 ? -11.12308 5.74558 -7.94410 1.000 15.21474 9 ILE B C 1
ATOM 1511 O O . ILE B 1 9 ? -11.61853 5.67161 -9.07444 1.000 16.59508 9 ILE B O 1
ATOM 1516 N N . VAL B 1 10 ? -11.01591 6.88684 -7.26994 1.000 14.63582 10 VAL B N 1
ATOM 1517 C CA . VAL B 1 10 ? -11.28496 8.18401 -7.87994 1.000 17.36817 10 VAL B CA 1
ATOM 1518 C C . VAL B 1 10 ? -9.93252 8.83959 -8.14817 1.000 14.59446 10 VAL B C 1
ATOM 1519 O O . VAL B 1 10 ? -9.19861 9.12710 -7.19179 1.000 15.07401 10 VAL B O 1
ATOM 1523 N N . PRO B 1 11 ? -9.55843 9.05814 -9.39890 1.000 16.23690 11 PRO B N 1
ATOM 1524 C CA . PRO B 1 11 ? -8.18857 9.45715 -9.73030 1.000 16.50104 11 PRO B CA 1
ATOM 1525 C C . PRO B 1 11 ? -7.98957 10.95046 -9.52340 1.000 17.64512 11 PRO B C 1
ATOM 1526 O O . PRO B 1 11 ? -8.89487 11.67840 -9.12786 1.000 14.90615 11 PRO B O 1
ATOM 1530 N N . GLY B 1 12 ? -6.76132 11.38560 -9.78568 1.000 16.80597 12 GLY B N 1
ATOM 1531 C CA . GLY B 1 12 ? -6.46026 12.80063 -9.80888 1.000 17.62686 12 GLY B CA 1
ATOM 1532 C C . GLY B 1 12 ? -7.01124 13.44791 -11.06244 1.000 20.76063 12 GLY B C 1
ATOM 1533 O O . GLY B 1 12 ? -7.53331 12.78479 -11.95973 1.000 21.64738 12 GLY B O 1
ATOM 1534 N N . ASN B 1 13 ? -6.88981 14.77200 -11.13656 1.000 19.45746 13 ASN B N 1
ATOM 1535 C CA . ASN B 1 13 ? -7.33114 15.45749 -12.34659 1.000 22.03477 13 ASN B CA 1
ATOM 1536 C C . ASN B 1 13 ? -6.33142 15.22854 -13.48880 1.000 25.76002 13 ASN B C 1
ATOM 1537 O O . ASN B 1 13 ? -5.26474 14.63700 -13.31084 1.000 24.77585 13 ASN B O 1
ATOM 1542 N N . GLY B 1 14 ? -6.69986 15.66947 -14.67834 1.000 29.07373 14 GLY B N 1
ATOM 1543 C CA . GLY B 1 14 ? -5.85417 15.39083 -15.82151 1.000 28.50970 14 GLY B CA 1
ATOM 1544 C C . GLY B 1 14 ? -6.49710 14.39698 -16.77616 1.000 25.77332 14 GLY B C 1
ATOM 1545 O O . GLY B 1 14 ? -7.33711 13.57164 -16.39471 1.000 30.13686 14 GLY B O 1
ATOM 1546 N N . GLY B 1 15 ? -6.09038 14.46950 -18.03892 1.000 33.11824 15 GLY B N 1
ATOM 1547 C CA . GLY B 1 15 ? -6.69675 13.65055 -19.06538 1.000 33.84552 15 GLY B CA 1
ATOM 1548 C C . GLY B 1 15 ? -6.18471 12.23347 -19.18010 1.000 35.54205 15 GLY B C 1
ATOM 1549 O O . GLY B 1 15 ? -6.53893 11.53832 -20.13742 1.000 35.23292 15 GLY B O 1
ATOM 1550 N N . GLY B 1 16 ? -5.36782 11.77324 -18.23660 1.000 34.19148 16 GLY B N 1
ATOM 1551 C CA . GLY B 1 16 ? -4.80818 10.43720 -18.34406 1.000 30.93268 16 GLY B CA 1
ATOM 1552 C C . GLY B 1 16 ? -5.87966 9.36660 -18.24040 1.000 30.20503 16 GLY B C 1
ATOM 1553 O O . GLY B 1 16 ? -6.78500 9.43859 -17.40829 1.000 32.71920 16 GLY B O 1
ATOM 1554 N N . ASP B 1 17 ? -5.77461 8.36381 -19.11193 1.000 28.51500 17 ASP B N 1
ATOM 1555 C CA . ASP B 1 17 ? -6.65234 7.20310 -19.04841 1.000 29.91990 17 ASP B CA 1
ATOM 1556 C C . ASP B 1 17 ? -6.38344 6.45142 -17.75377 1.000 28.21850 17 ASP B C 1
ATOM 1557 O O . ASP B 1 17 ? -5.25436 6.01112 -17.50217 1.000 27.00779 17 ASP B O 1
ATOM 1562 N N . VAL B 1 18 ? -7.42811 6.30227 -16.93639 1.000 26.34100 18 VAL B N 1
ATOM 1563 C CA . VAL B 1 18 ? -7.26388 5.69738 -15.62286 1.000 26.16008 18 VAL B CA 1
ATOM 1564 C C . VAL B 1 18 ? -6.67049 4.30507 -15.73538 1.000 25.33259 18 VAL B C 1
ATOM 1565 O O . VAL B 1 18 ? -5.99972 3.83764 -14.80874 1.000 26.19972 18 VAL B O 1
ATOM 1569 N N . THR B 1 19 ? -6.89496 3.62104 -16.86470 1.000 26.62575 19 THR B N 1
ATOM 1570 C CA . THR B 1 19 ? -6.49370 2.22556 -16.98341 1.000 28.52316 19 THR B CA 1
ATOM 1571 C C . THR B 1 19 ? -5.00442 2.06088 -17.25033 1.000 25.83216 19 THR B C 1
ATOM 1572 O O . THR B 1 19 ? -4.47985 0.94753 -17.10403 1.000 25.10808 19 THR B O 1
ATOM 1576 N N . THR B 1 20 ? -4.32019 3.13943 -17.63326 1.000 23.51660 20 THR B N 1
ATOM 1577 C CA . THR B 1 20 ? -2.89355 3.09065 -17.92746 1.000 23.02146 20 THR B CA 1
ATOM 1578 C C . THR B 1 20 ? -2.05797 4.09680 -17.15291 1.000 22.46155 20 THR B C 1
ATOM 1579 O O . THR B 1 20 ? -0.83417 3.92848 -17.10040 1.000 24.04086 20 THR B O 1
ATOM 1583 N N . HIS B 1 21 ? -2.65811 5.12455 -16.55150 1.000 22.36976 21 HIS B N 1
ATOM 1584 C CA . HIS B 1 21 ? -1.90585 6.17670 -15.88642 1.000 24.03250 21 HIS B CA 1
ATOM 1585 C C . HIS B 1 21 ? -1.60194 5.81019 -14.43736 1.000 21.68209 21 HIS B C 1
ATOM 1586 O O . HIS B 1 21 ? -2.44027 5.23391 -13.73880 1.000 21.97133 21 HIS B O 1
ATOM 1593 N N . GLY B 1 22 ? -0.39412 6.15167 -13.98725 1.000 19.64181 22 GLY B N 1
ATOM 1594 C CA . GLY B 1 22 ? -0.08754 6.04178 -12.56753 1.000 17.88403 22 GLY B CA 1
ATOM 1595 C C . GLY B 1 22 ? -0.21915 4.62431 -12.04167 1.000 18.20068 22 GLY B C 1
ATOM 1596 O O . GLY B 1 22 ? 0.08699 3.64219 -12.72781 1.000 19.90951 22 GLY B O 1
ATOM 1597 N N . TRP B 1 23 ? -0.67798 4.51841 -10.79357 1.000 17.58143 23 TRP B N 1
ATOM 1598 C CA . TRP B 1 23 ? -0.80674 3.23651 -10.11312 1.000 15.74372 23 TRP B CA 1
ATOM 1599 C C . TRP B 1 23 ? -2.22722 2.68199 -10.10276 1.000 18.25472 23 TRP B C 1
ATOM 1600 O O . TRP B 1 23 ? -2.45744 1.63009 -9.49143 1.000 14.30006 23 TRP B O 1
ATOM 1611 N N . TYR B 1 24 ? -3.17790 3.33955 -10.76204 1.000 15.76667 24 TYR B N 1
ATOM 1612 C CA . TYR B 1 24 ? -4.57932 2.96237 -10.60080 1.000 16.40153 24 TYR B CA 1
ATOM 1613 C C . TYR B 1 24 ? -4.85239 1.55017 -11.11493 1.000 17.93954 24 TYR B C 1
ATOM 1614 O O . TYR B 1 24 ? -5.53153 0.75469 -10.44987 1.000 18.05912 24 TYR B O 1
ATOM 1623 N N . GLY B 1 25 ? -4.36097 1.23571 -12.31484 1.000 18.80082 25 GLY B N 1
ATOM 1624 C CA . GLY B 1 25 ? -4.60774 -0.08240 -12.88500 1.000 19.49128 25 GLY B CA 1
ATOM 1625 C C . GLY B 1 25 ? -3.93477 -1.19181 -12.10204 1.000 20.42375 25 GLY B C 1
ATOM 1626 O O . GLY B 1 25 ? -4.50293 -2.27662 -11.92126 1.000 18.78347 25 GLY B O 1
ATOM 1627 N N . TRP B 1 26 ? -2.71974 -0.93281 -11.61854 1.000 18.57440 26 TRP B N 1
ATOM 1628 C CA . TRP B 1 26 ? -2.00419 -1.92043 -10.82068 1.000 17.30380 26 TRP B CA 1
ATOM 1629 C C . TRP B 1 26 ? -2.74357 -2.20306 -9.52099 1.000 17.23042 26 TRP B C 1
ATOM 1630 O O . TRP B 1 26 ? -2.90623 -3.35898 -9.12394 1.000 18.31761 26 TRP B O 1
ATOM 1641 N N . VAL B 1 27 ? -3.21197 -1.14977 -8.84501 1.000 14.97373 27 VAL B N 1
ATOM 1642 C CA . VAL B 1 27 ? -3.94623 -1.33792 -7.60056 1.000 15.39859 27 VAL B CA 1
ATOM 1643 C C . VAL B 1 27 ? -5.25102 -2.07918 -7.86262 1.000 16.85080 27 VAL B C 1
ATOM 1644 O O . VAL B 1 27 ? -5.61639 -2.99426 -7.11843 1.000 16.84648 27 VAL B O 1
ATOM 1648 N N . LYS B 1 28 ? -5.95321 -1.71177 -8.94055 1.000 15.88071 28 LYS B N 1
ATOM 1649 C CA . LYS B 1 28 ? -7.18584 -2.39898 -9.31200 1.000 17.57013 28 LYS B CA 1
ATOM 1650 C C . LYS B 1 28 ? -6.93647 -3.88660 -9.48996 1.000 19.01792 28 LYS B C 1
ATOM 1651 O O . LYS B 1 28 ? -7.66919 -4.71865 -8.94692 1.000 19.27768 28 LYS B O 1
ATOM 1657 N N . LYS B 1 29 ? -5.87950 -4.23627 -10.22634 1.000 18.05522 29 LYS B N 1
ATOM 1658 C CA . LYS B 1 29 ? -5.59973 -5.64512 -10.48208 1.000 18.88748 29 LYS B CA 1
ATOM 1659 C C . LYS B 1 29 ? -5.20587 -6.37268 -9.20306 1.000 19.51024 29 LYS B C 1
ATOM 1660 O O . LYS B 1 29 ? -5.57947 -7.53847 -9.00717 1.000 18.42034 29 LYS B O 1
ATOM 1666 N N . GLU B 1 30 ? -4.43612 -5.71831 -8.32295 1.000 18.28498 30 GLU B N 1
ATOM 1667 C CA . GLU B 1 30 ? -4.01544 -6.38487 -7.08625 1.000 17.02176 30 GLU B CA 1
ATOM 1668 C C . GLU B 1 30 ? -5.20322 -6.64352 -6.16361 1.000 19.01972 30 GLU B C 1
ATOM 1669 O O . GLU B 1 30 ? -5.30819 -7.71744 -5.55120 1.000 17.59265 30 GLU B O 1
ATOM 1675 N N . LEU B 1 31 ? -6.11108 -5.67816 -6.05272 1.000 15.65517 31 LEU B N 1
ATOM 1676 C CA . LEU B 1 31 ? -7.27199 -5.86478 -5.19434 1.000 16.96128 31 LEU B CA 1
ATOM 1677 C C . LEU B 1 31 ? -8.20680 -6.92930 -5.75449 1.000 18.00620 31 LEU B C 1
ATOM 1678 O O . LEU B 1 31 ? -8.79886 -7.71433 -4.99656 1.000 16.82177 31 LEU B O 1
ATOM 1683 N N . GLU B 1 32 ? -8.34414 -6.97735 -7.07896 1.000 15.84161 32 GLU B N 1
ATOM 1684 C CA . GLU B 1 32 ? -9.20880 -7.96890 -7.70820 1.000 18.72874 32 GLU B CA 1
ATOM 1685 C C . GLU B 1 32 ? -8.60841 -9.35986 -7.69251 1.000 18.76751 32 GLU B C 1
ATOM 1686 O O . GLU B 1 32 ? -9.28365 -10.32395 -8.08735 1.000 20.59552 32 GLU B O 1
ATOM 1692 N N . LYS B 1 33 ? -7.37094 -9.49670 -7.23260 1.000 18.24774 33 LYS B N 1
ATOM 1693 C CA . LYS B 1 33 ? -6.85578 -10.83918 -6.99204 1.000 18.85313 33 LYS B CA 1
ATOM 1694 C C . LYS B 1 33 ? -7.58607 -11.53211 -5.85075 1.000 21.03782 33 LYS B C 1
ATOM 1695 O O . LYS B 1 33 ? -7.59239 -12.76247 -5.80162 1.000 19.25259 33 LYS B O 1
ATOM 1701 N N . ILE B 1 34 ? -8.21879 -10.77724 -4.95279 1.000 18.36140 34 ILE B N 1
ATOM 1702 C CA . ILE B 1 34 ? -9.01829 -11.33178 -3.86094 1.000 17.67912 34 ILE B CA 1
ATOM 1703 C C . ILE B 1 34 ? -10.31561 -11.88179 -4.44391 1.000 18.66254 34 ILE B C 1
ATOM 1704 O O . ILE B 1 34 ? -11.09672 -11.12582 -5.03230 1.000 17.44403 34 ILE B O 1
ATOM 1709 N N . PRO B 1 35 ? -10.59824 -13.17503 -4.30779 1.000 18.10469 35 PRO B N 1
ATOM 1710 C CA . PRO B 1 35 ? -11.80643 -13.73066 -4.92986 1.000 17.63891 35 PRO B CA 1
ATOM 1711 C C . PRO B 1 35 ? -13.05868 -13.01784 -4.44501 1.000 17.91879 35 PRO B C 1
ATOM 1712 O O . PRO B 1 35 ? -13.24765 -12.79859 -3.24678 1.000 18.48534 35 PRO B O 1
ATOM 1716 N N . GLY B 1 36 ? -13.89993 -12.62615 -5.39491 1.000 20.32266 36 GLY B N 1
ATOM 1717 C CA . GLY B 1 36 ? -15.13398 -11.93508 -5.09480 1.000 20.79664 36 GLY B CA 1
ATOM 1718 C C . GLY B 1 36 ? -15.02613 -10.43641 -4.91635 1.000 21.13797 36 GLY B C 1
ATOM 1719 O O . GLY B 1 36 ? -16.06326 -9.76360 -4.89195 1.000 23.11990 36 GLY B O 1
ATOM 1720 N N . PHE B 1 37 ? -13.82221 -9.89101 -4.79617 1.000 18.54957 37 PHE B N 1
ATOM 1721 C CA . PHE B 1 37 ? -13.65149 -8.46520 -4.53606 1.000 17.48240 37 PHE B CA 1
ATOM 1722 C C . PHE B 1 37 ? -13.51902 -7.69802 -5.84244 1.000 19.32408 37 PHE B C 1
ATOM 1723 O O . PHE B 1 37 ? -12.80379 -8.11773 -6.75802 1.000 21.17639 37 PHE B O 1
ATOM 1731 N N . GLN B 1 38 ? -14.21075 -6.56260 -5.92458 1.000 16.19338 38 GLN B N 1
ATOM 1732 C CA . GLN B 1 38 ? -14.18544 -5.73593 -7.11480 1.000 19.54817 38 GLN B CA 1
ATOM 1733 C C . GLN B 1 38 ? -13.53442 -4.39950 -6.78781 1.000 18.92639 38 GLN B C 1
ATOM 1734 O O . GLN B 1 38 ? -13.61311 -3.90425 -5.66171 1.000 18.92612 38 GLN B O 1
ATOM 1740 N N . CYS B 1 39 ? -12.85645 -3.84636 -7.78092 1.000 18.73662 39 CYS B N 1
ATOM 1741 C CA . CYS B 1 39 ? -12.27605 -2.51537 -7.70467 1.000 20.07318 39 CYS B CA 1
ATOM 1742 C C . CYS B 1 39 ? -12.64462 -1.78606 -8.98393 1.000 21.53614 39 CYS B C 1
ATOM 1743 O O . CYS B 1 39 ? -12.18033 -2.16113 -10.06795 1.000 24.97507 39 CYS B O 1
ATOM 1746 N N . LEU B 1 40 ? -13.48272 -0.76332 -8.86957 1.000 20.10807 40 LEU B N 1
ATOM 1747 C CA . LEU B 1 40 ? -13.86835 0.00918 -10.03416 1.000 17.57927 40 LEU B CA 1
ATOM 1748 C C . LEU B 1 40 ? -12.87584 1.14905 -10.20113 1.000 19.09992 40 LEU B C 1
ATOM 1749 O O . LEU B 1 40 ? -12.44614 1.75804 -9.21954 1.000 21.34610 40 LEU B O 1
ATOM 1754 N N . ALA B 1 41 ? -12.47498 1.39654 -11.44240 1.000 21.19748 41 ALA B N 1
ATOM 1755 C CA . ALA B 1 41 ? -11.63606 2.54661 -11.75990 1.000 21.14237 41 ALA B CA 1
ATOM 1756 C C . ALA B 1 41 ? -12.05262 2.97562 -13.15673 1.000 25.26660 41 ALA B C 1
ATOM 1757 O O . ALA B 1 41 ? -11.76830 2.28033 -14.13929 1.000 28.98267 41 ALA B O 1
ATOM 1759 N N . LYS B 1 42 ? -12.77609 4.08055 -13.23910 1.000 22.18848 42 LYS B N 1
ATOM 1760 C CA . LYS B 1 42 ? -13.33363 4.54634 -14.49353 1.000 22.42127 42 LYS B CA 1
ATOM 1761 C C . LYS B 1 42 ? -12.78406 5.93006 -14.77609 1.000 21.64596 42 LYS B C 1
ATOM 1762 O O . LYS B 1 42 ? -12.51341 6.70653 -13.85428 1.000 20.97703 42 LYS B O 1
ATOM 1768 N N . ASN B 1 43 ? -12.59502 6.21979 -16.05491 1.000 21.88473 43 ASN B N 1
ATOM 1769 C CA . ASN B 1 43 ? -12.29240 7.58420 -16.44958 1.000 22.50335 43 ASN B CA 1
ATOM 1770 C C . ASN B 1 43 ? -13.45606 8.48077 -16.06043 1.000 21.10395 43 ASN B C 1
ATOM 1771 O O . ASN B 1 43 ? -14.62010 8.15933 -16.32161 1.000 19.39542 43 ASN B O 1
ATOM 1776 N N . MET B 1 44 ? -13.13653 9.58746 -15.40390 1.000 19.51534 44 MET B N 1
ATOM 1777 C CA . MET B 1 44 ? -14.14698 10.48144 -14.87485 1.000 20.12944 44 MET B CA 1
ATOM 1778 C C . MET B 1 44 ? -14.61170 11.44630 -15.96099 1.000 19.35315 44 MET B C 1
ATOM 1779 O O . MET B 1 44 ? -13.83187 11.83229 -16.83073 1.000 17.84468 44 MET B O 1
ATOM 1784 N N . PRO B 1 45 ? -15.88345 11.83278 -15.94423 1.000 17.24413 45 PRO B N 1
ATOM 1785 C CA . PRO B 1 45 ? -16.29647 12.98393 -16.75044 1.000 17.71540 45 PRO B CA 1
ATOM 1786 C C . PRO B 1 45 ? -15.57198 14.20840 -16.22960 1.000 17.98487 45 PRO B C 1
ATOM 1787 O O . PRO B 1 45 ? -15.17680 14.27535 -15.06326 1.000 17.25209 45 PRO B O 1
ATOM 1791 N N . ASP B 1 46 ? -15.40092 15.18986 -17.10101 1.000 19.37715 46 ASP B N 1
ATOM 1792 C CA . ASP B 1 46 ? -14.70842 16.42016 -16.75136 1.000 19.91886 46 ASP B CA 1
ATOM 1793 C C . ASP B 1 46 ? -13.33611 16.06870 -16.17098 1.000 19.26300 46 ASP B C 1
ATOM 1794 O O . ASP B 1 46 ? -13.00111 16.48336 -15.05594 1.000 18.07714 46 ASP B O 1
ATOM 1799 N N . PRO B 1 47 ? -12.54258 15.25592 -16.86701 1.000 21.64588 47 PRO B N 1
ATOM 1800 C CA . PRO B 1 47 ? -11.32278 14.74085 -16.22963 1.000 22.15216 47 PRO B CA 1
ATOM 1801 C C . PRO B 1 47 ? -10.29150 15.80715 -15.92738 1.000 22.53197 47 PRO B C 1
ATOM 1802 O O . PRO B 1 47 ? -9.53168 15.65959 -14.96045 1.000 23.50533 47 PRO B O 1
ATOM 1806 N N . ILE B 1 48 ? -10.23133 16.88135 -16.71418 1.000 19.78002 48 ILE B N 1
ATOM 1807 C CA . ILE B 1 48 ? -9.16476 17.85534 -16.52829 1.000 23.66393 48 ILE B CA 1
ATOM 1808 C C . ILE B 1 48 ? -9.47660 18.78032 -15.36499 1.000 21.81959 48 ILE B C 1
ATOM 1809 O O . ILE B 1 48 ? -8.63968 18.98757 -14.47839 1.000 24.65299 48 ILE B O 1
ATOM 1814 N N . THR B 1 49 ? -10.68320 19.34404 -15.34675 1.000 20.98890 49 THR B N 1
ATOM 1815 C CA . THR B 1 49 ? -11.06461 20.30965 -14.32161 1.000 20.46535 49 THR B CA 1
ATOM 1816 C C . THR B 1 49 ? -11.61370 19.64724 -13.06627 1.000 23.62774 49 THR B C 1
ATOM 1817 O O . THR B 1 49 ? -11.59833 20.26773 -11.99984 1.000 21.68386 49 THR B O 1
ATOM 1821 N N . ALA B 1 50 ? -12.09126 18.40558 -13.17691 1.000 19.41471 50 ALA B N 1
ATOM 1822 C CA . ALA B 1 50 ? -12.51086 17.58887 -12.02922 1.000 21.29966 50 ALA B CA 1
ATOM 1823 C C . ALA B 1 50 ? -13.57840 18.27114 -11.17445 1.000 20.90792 50 ALA B C 1
ATOM 1824 O O . ALA B 1 50 ? -13.54876 18.18824 -9.95139 1.000 20.74710 50 ALA B O 1
ATOM 1826 N N . ARG B 1 51 ? -14.53335 18.94358 -11.80727 1.000 20.44488 51 ARG B N 1
ATOM 1827 C CA . ARG B 1 51 ? -15.46269 19.76959 -11.04657 1.000 19.33259 51 ARG B CA 1
ATOM 1828 C C . ARG B 1 51 ? -16.34664 18.93939 -10.11810 1.000 20.25789 51 ARG B C 1
ATOM 1829 O O . ARG B 1 51 ? -16.88498 17.89621 -10.50832 1.000 17.63510 51 ARG B O 1
ATOM 1837 N N . GLU B 1 52 ? -16.47548 19.41490 -8.87166 1.000 19.77399 52 GLU B N 1
ATOM 1838 C CA . GLU B 1 52 ? -17.24395 18.71185 -7.84951 1.000 18.53677 52 GLU B CA 1
ATOM 1839 C C . GLU B 1 52 ? -18.65495 18.41010 -8.32496 1.000 20.68139 52 GLU B C 1
ATOM 1840 O O . GLU B 1 52 ? -19.17990 17.31660 -8.09501 1.000 18.67323 52 GLU B O 1
ATOM 1846 N N . SER B 1 53 ? -19.28183 19.37506 -8.99553 1.000 19.73702 53 SER B N 1
ATOM 1847 C CA . SER B 1 53 ? -20.65786 19.22453 -9.44117 1.000 19.89235 53 SER B CA 1
ATOM 1848 C C . SER B 1 53 ? -20.83131 18.12833 -10.47425 1.000 19.98128 53 SER B C 1
ATOM 1849 O O . SER B 1 53 ? -21.97148 17.71947 -10.73645 1.000 18.83570 53 SER B O 1
ATOM 1852 N N . ILE B 1 54 ? -19.73777 17.65598 -11.06535 1.000 17.94585 54 ILE B N 1
ATOM 1853 C CA . ILE B 1 54 ? -19.76861 16.55889 -12.01351 1.000 18.67814 54 ILE B CA 1
ATOM 1854 C C . ILE B 1 54 ? -19.26501 15.26436 -11.38575 1.000 17.78738 54 ILE B C 1
ATOM 1855 O O . ILE B 1 54 ? -19.87876 14.20858 -11.55405 1.000 18.86024 54 ILE B O 1
ATOM 1860 N N . TRP B 1 55 ? -18.19702 15.34665 -10.59563 1.000 15.70267 55 TRP B N 1
ATOM 1861 C CA . TRP B 1 55 ? -17.57942 14.13843 -10.05664 1.000 17.28254 55 TRP B CA 1
ATOM 1862 C C . TRP B 1 55 ? -18.44299 13.49949 -8.97790 1.000 18.95397 55 TRP B C 1
ATOM 1863 O O . TRP B 1 55 ? -18.58794 12.26871 -8.93840 1.000 16.13528 55 TRP B O 1
ATOM 1874 N N . LEU B 1 56 ? -19.02083 14.31303 -8.08975 1.000 17.33963 56 LEU B N 1
ATOM 1875 C CA . LEU B 1 56 ? -19.79819 13.74643 -6.98909 1.000 18.68731 56 LEU B CA 1
ATOM 1876 C C . LEU B 1 56 ? -21.00285 12.95584 -7.48030 1.000 18.71385 56 LEU B C 1
ATOM 1877 O O . LEU B 1 56 ? -21.15241 11.78698 -7.07473 1.000 16.13135 56 LEU B O 1
ATOM 1882 N N . PRO B 1 57 ? -21.83820 13.47324 -8.38904 1.000 15.96514 57 PRO B N 1
ATOM 1883 C CA . PRO B 1 57 ? -22.92541 12.63425 -8.92564 1.000 21.93404 57 PRO B CA 1
ATOM 1884 C C . PRO B 1 57 ? -22.42728 11.39820 -9.65915 1.000 18.28334 57 PRO B C 1
ATOM 1885 O O . PRO B 1 57 ? -23.05042 10.33010 -9.55873 1.000 20.97391 57 PRO B O 1
ATOM 1889 N N . PHE B 1 58 ? -21.32279 11.51603 -10.40136 1.000 16.30061 58 PHE B N 1
ATOM 1890 C CA . PHE B 1 58 ? -20.73913 10.34574 -11.05722 1.000 18.87878 58 PHE B CA 1
ATOM 1891 C C . PHE B 1 58 ? -20.35385 9.28745 -10.03848 1.000 21.20582 58 PHE B C 1
ATOM 1892 O O . PHE B 1 58 ? -20.55596 8.09230 -10.27545 1.000 19.57548 58 PHE B O 1
ATOM 1900 N N . MET B 1 59 ? -19.80736 9.70747 -8.89077 1.000 19.05789 59 MET B N 1
ATOM 1901 C CA . MET B 1 59 ? -19.42606 8.74893 -7.85080 1.000 19.10378 59 MET B CA 1
ATOM 1902 C C . MET B 1 59 ? -20.62684 8.00801 -7.28531 1.000 19.15266 59 MET B C 1
ATOM 1903 O O . MET B 1 59 ? -20.50786 6.83903 -6.88973 1.000 18.65099 59 MET B O 1
ATOM 1908 N N . GLU B 1 60 ? -21.78310 8.67000 -7.22247 1.000 18.03800 60 GLU B N 1
ATOM 1909 C CA . GLU B 1 60 ? -22.97806 8.03333 -6.69563 1.000 23.06708 60 GLU B CA 1
ATOM 1910 C C . GLU B 1 60 ? -23.63481 7.11929 -7.72152 1.000 21.40297 60 GLU B C 1
ATOM 1911 O O . GLU B 1 60 ? -23.98208 5.97543 -7.40433 1.000 24.79820 60 GLU B O 1
ATOM 1917 N N . THR B 1 61 ? -23.82618 7.60548 -8.95074 1.000 22.03423 61 THR B N 1
ATOM 1918 C CA . THR B 1 61 ? -24.67934 6.90861 -9.90961 1.000 27.20536 61 THR B CA 1
ATOM 1919 C C . THR B 1 61 ? -23.92162 5.97236 -10.84306 1.000 26.05653 61 THR B C 1
ATOM 1920 O O . THR B 1 61 ? -24.49093 4.96824 -11.29203 1.000 30.80293 61 THR B O 1
ATOM 1924 N N . GLU B 1 62 ? -22.66263 6.26931 -11.15722 1.000 25.00880 62 GLU B N 1
ATOM 1925 C CA . GLU B 1 62 ? -21.88561 5.39356 -12.02402 1.000 24.44244 62 GLU B CA 1
ATOM 1926 C C . GLU B 1 62 ? -20.89382 4.52200 -11.26638 1.000 23.36843 62 GLU B C 1
ATOM 1927 O O . GLU B 1 62 ? -20.64643 3.38417 -11.67867 1.000 26.88265 62 GLU B O 1
ATOM 1933 N N . LEU B 1 63 ? -20.34026 5.00578 -10.15656 1.000 21.57342 63 LEU B N 1
ATOM 1934 C CA . LEU B 1 63 ? -19.40547 4.22322 -9.36279 1.000 21.42938 63 LEU B CA 1
ATOM 1935 C C . LEU B 1 63 ? -20.05247 3.58912 -8.13543 1.000 21.80910 63 LEU B C 1
ATOM 1936 O O . LEU B 1 63 ? -19.39221 2.81111 -7.43828 1.000 20.81429 63 LEU B O 1
ATOM 1941 N N . HIS B 1 64 ? -21.31237 3.92953 -7.84801 1.000 21.89936 64 HIS B N 1
ATOM 1942 C CA . HIS B 1 64 ? -22.09165 3.29937 -6.78476 1.000 24.95759 64 HIS B CA 1
ATOM 1943 C C . HIS B 1 64 ? -21.39103 3.35009 -5.42893 1.000 21.35068 64 HIS B C 1
ATOM 1944 O O . HIS B 1 64 ? -21.40922 2.38307 -4.67195 1.000 20.70138 64 HIS B O 1
ATOM 1951 N N . CYS B 1 65 ? -20.78798 4.48865 -5.10388 1.000 18.65117 65 CYS B N 1
ATOM 1952 C CA . CYS B 1 65 ? -20.08333 4.62500 -3.83782 1.000 20.80591 65 CYS B CA 1
ATOM 1953 C C . CYS B 1 65 ? -21.09086 4.62885 -2.68990 1.000 22.90642 65 CYS B C 1
ATOM 1954 O O . CYS B 1 65 ? -21.91832 5.54069 -2.57918 1.000 22.37918 65 CYS B O 1
ATOM 1957 N N . ASP B 1 66 ? -21.02267 3.61839 -1.82872 1.000 21.82767 66 ASP B N 1
ATOM 1958 C CA . ASP B 1 66 ? -22.05441 3.42008 -0.81837 1.000 23.37245 66 ASP B CA 1
ATOM 1959 C C . ASP B 1 66 ? -21.40570 2.92474 0.47141 1.000 21.85612 66 ASP B C 1
ATOM 1960 O O . ASP B 1 66 ? -20.17707 2.90295 0.61485 1.000 20.79353 66 ASP B O 1
ATOM 1965 N N . GLU B 1 67 ? -22.24452 2.50043 1.41861 1.000 22.72486 67 GLU B N 1
ATOM 1966 C CA . GLU B 1 67 ? -21.74686 2.14649 2.74074 1.000 25.54170 67 GLU B CA 1
ATOM 1967 C C . GLU B 1 67 ? -20.93627 0.85326 2.75415 1.000 23.34717 67 GLU B C 1
ATOM 1968 O O . GLU B 1 67 ? -20.32304 0.54369 3.78259 1.000 23.97181 67 GLU B O 1
ATOM 1974 N N . LYS B 1 68 ? -20.90338 0.10750 1.64758 1.000 23.01171 68 LYS B N 1
ATOM 1975 C CA . LYS B 1 68 ? -20.03190 -1.05111 1.50567 1.000 23.62211 68 LYS B CA 1
ATOM 1976 C C . LYS B 1 68 ? -18.83446 -0.77824 0.59813 1.000 23.40955 68 LYS B C 1
ATOM 1977 O O . LYS B 1 68 ? -18.16360 -1.72087 0.16549 1.000 22.85423 68 LYS B O 1
ATOM 1983 N N . THR B 1 69 ? -18.53818 0.48189 0.30765 1.000 20.93237 69 THR B N 1
ATOM 1984 C CA . THR B 1 69 ? -17.44887 0.83240 -0.59288 1.000 21.32600 69 THR B CA 1
ATOM 1985 C C . THR B 1 69 ? -16.25387 1.36403 0.18469 1.000 19.18005 69 THR B C 1
ATOM 1986 O O . THR B 1 69 ? -16.40565 2.12997 1.13999 1.000 19.87411 69 THR B O 1
ATOM 1990 N N . ILE B 1 70 ? -15.06411 0.93168 -0.21500 1.000 15.73056 70 ILE B N 1
ATOM 1991 C CA . ILE B 1 70 ? -13.82439 1.58933 0.17777 1.000 17.29345 70 ILE B CA 1
ATOM 1992 C C . ILE B 1 70 ? -13.49179 2.55704 -0.95157 1.000 15.81656 70 ILE B C 1
ATOM 1993 O O . ILE B 1 70 ? -13.22907 2.13120 -2.07864 1.000 15.31529 70 ILE B O 1
ATOM 1998 N N . ILE B 1 71 ? -13.50733 3.86170 -0.69314 1.000 15.55133 71 ILE B N 1
ATOM 1999 C CA . ILE B 1 71 ? -13.14359 4.81354 -1.72745 1.000 17.02920 71 ILE B CA 1
ATOM 2000 C C . ILE B 1 71 ? -11.66807 5.13075 -1.58460 1.000 16.60036 71 ILE B C 1
ATOM 2001 O O . ILE B 1 71 ? -11.22781 5.59886 -0.52956 1.000 19.11821 71 ILE B O 1
ATOM 2006 N N . ILE B 1 72 ? -10.91623 4.91667 -2.65191 1.000 14.48987 72 ILE B N 1
ATOM 2007 C CA . ILE B 1 72 ? -9.51560 5.30497 -2.71244 1.000 14.95789 72 ILE B CA 1
ATOM 2008 C C . ILE B 1 72 ? -9.45072 6.53687 -3.59530 1.000 14.16130 72 ILE B C 1
ATOM 2009 O O . ILE B 1 72 ? -9.68296 6.44966 -4.80399 1.000 13.38800 72 ILE B O 1
ATOM 2014 N N . GLY B 1 73 ? -9.13084 7.68850 -3.01368 1.000 12.95472 73 GLY B N 1
ATOM 2015 C CA . GLY B 1 73 ? -9.12201 8.90502 -3.80000 1.000 13.59208 73 GLY B CA 1
ATOM 2016 C C . GLY B 1 73 ? -7.72785 9.49102 -3.87089 1.000 13.04250 73 GLY B C 1
ATOM 2017 O O . GLY B 1 73 ? -7.05741 9.59674 -2.84068 1.000 12.79978 73 GLY B O 1
ATOM 2018 N N . HIS B 1 74 ? -7.28672 9.87750 -5.06668 1.000 13.28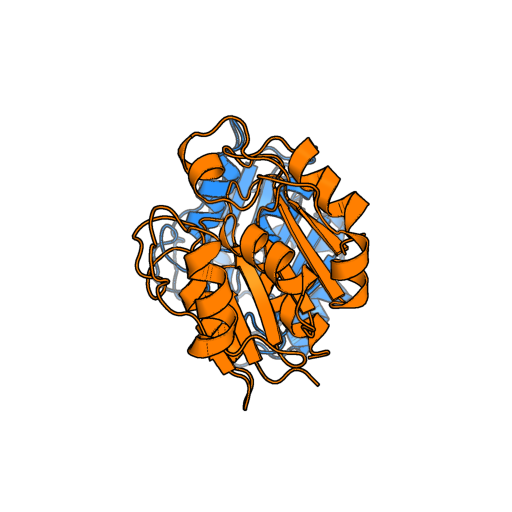063 74 HIS B N 1
ATOM 2019 C CA . HIS B 1 74 ? -5.96497 10.45593 -5.29144 1.000 14.31902 74 HIS B CA 1
ATOM 2020 C C . HIS B 1 74 ? -6.11811 11.93843 -5.63009 1.000 16.61441 74 HIS B C 1
ATOM 2021 O O . HIS B 1 74 ? -6.74222 12.27165 -6.64354 1.000 16.82129 74 HIS B O 1
ATOM 2028 N N . SER B 1 75 ? -5.54615 12.81866 -4.78681 1.000 12.88659 75 SER B N 1
ATOM 2029 C CA . SER B 1 75 ? -5.46667 14.25743 -5.01606 1.000 14.76127 75 SER B CA 1
ATOM 2030 C C . SER B 1 75 ? -6.87143 14.82210 -5.20660 1.000 15.28997 75 SER B C 1
ATOM 2031 O O . SER B 1 75 ? -7.66873 14.77518 -4.26559 1.000 14.92996 75 SER B O 1
ATOM 2034 N N . SER B 1 76 ? -7.21910 15.32008 -6.39805 1.000 14.90117 76 SER B N 1
ATOM 2035 C CA . SER B 1 76 ? -8.59755 15.75706 -6.64462 1.000 14.81036 76 SER B CA 1
ATOM 2036 C C . SER B 1 76 ? -9.60437 14.68012 -6.23121 1.000 13.37729 76 SER B C 1
ATOM 2037 O O . SER B 1 76 ? -10.68101 14.98365 -5.69480 1.000 13.46467 76 SER B O 1
ATOM 2040 N N . GLY B 1 77 ? -9.26525 13.41695 -6.48162 1.000 15.16591 77 GLY B N 1
ATOM 2041 C CA . GLY B 1 77 ? -10.12580 12.32336 -6.07330 1.000 14.42990 77 GLY B CA 1
ATOM 2042 C C . GLY B 1 77 ? -10.21309 12.15941 -4.57074 1.000 13.04472 77 GLY B C 1
ATOM 2043 O O . GLY B 1 77 ? -11.23800 11.69328 -4.04935 1.000 12.84279 77 GLY B O 1
ATOM 2044 N N . ALA B 1 78 ? -9.13317 12.49174 -3.85622 1.000 12.94418 78 ALA B N 1
ATOM 2045 C CA . ALA B 1 78 ? -9.19762 12.51284 -2.40017 1.000 12.19134 78 ALA B CA 1
ATOM 2046 C C . ALA B 1 78 ? -10.12717 13.61936 -1.92916 1.000 14.62172 78 ALA B C 1
ATOM 2047 O O . ALA B 1 78 ? -10.95002 13.41401 -1.03040 1.000 12.84915 78 ALA B O 1
ATOM 2049 N N . ILE B 1 79 ? -10.00297 14.80251 -2.52465 1.000 13.61723 79 ILE B N 1
ATOM 2050 C CA . ILE B 1 79 ? -10.90113 15.88734 -2.16313 1.000 14.11155 79 ILE B CA 1
ATOM 2051 C C . ILE B 1 79 ? -12.34143 15.47953 -2.42149 1.000 15.93754 79 ILE B C 1
ATOM 2052 O O . ILE B 1 79 ? -13.22883 15.70065 -1.58644 1.000 16.86636 79 ILE B O 1
ATOM 2057 N N . ALA B 1 80 ? -12.59272 14.88773 -3.58894 1.000 13.45225 80 ALA B N 1
ATOM 2058 C CA . ALA B 1 80 ? -13.94554 14.46289 -3.92766 1.000 13.35764 80 ALA B CA 1
ATOM 2059 C C . ALA B 1 80 ? -14.45838 13.40981 -2.95309 1.000 16.46698 80 ALA B C 1
ATOM 2060 O O . ALA B 1 80 ? -15.63593 13.42189 -2.57477 1.000 15.30564 80 ALA B O 1
ATOM 2062 N N . ALA B 1 81 ? -13.60328 12.45646 -2.56192 1.000 14.14568 81 ALA B N 1
ATOM 2063 C CA . ALA B 1 81 ? -14.03045 11.46894 -1.57742 1.000 16.39713 81 ALA B CA 1
ATOM 2064 C C . ALA B 1 81 ? -14.41213 12.13080 -0.26216 1.000 15.80994 81 ALA B C 1
ATOM 2065 O O . ALA B 1 81 ? -15.39705 11.73003 0.37448 1.000 17.15197 81 ALA B O 1
ATOM 2067 N N . MET B 1 82 ? -13.66569 13.16977 0.14515 1.000 15.27342 82 MET B N 1
ATOM 2068 C CA . MET B 1 82 ? -13.99007 13.86621 1.38293 1.000 17.05660 82 MET B CA 1
ATOM 2069 C C . MET B 1 82 ? -15.32543 14.58964 1.26867 1.000 16.16335 82 MET B C 1
ATOM 2070 O O . MET B 1 82 ? -16.19396 14.45423 2.13874 1.000 15.43691 82 MET B O 1
ATOM 2075 N N . ARG B 1 83 ? -15.52293 15.34849 0.19023 1.000 15.65187 83 ARG B N 1
ATOM 2076 C CA . ARG B 1 83 ? -16.80298 16.03105 0.03060 1.000 18.60132 83 ARG B CA 1
ATOM 2077 C C . ARG B 1 83 ? -17.94146 15.02495 -0.07961 1.000 19.20452 83 ARG B C 1
ATOM 2078 O O . ARG B 1 83 ? -19.00633 15.21113 0.52149 1.000 18.65548 83 ARG B O 1
ATOM 2086 N N . TYR B 1 84 ? -17.70956 13.92214 -0.79891 1.000 15.93924 84 TYR B N 1
ATOM 2087 C CA . TYR B 1 84 ? -18.73676 12.89881 -0.95504 1.000 18.15434 84 TYR B CA 1
ATOM 2088 C C . TYR B 1 84 ? -19.19116 12.36969 0.39693 1.000 18.47000 84 TYR B C 1
ATOM 2089 O O . TYR B 1 84 ? -20.39352 12.17296 0.62690 1.000 18.96781 84 TYR B O 1
ATOM 2098 N N . ALA B 1 85 ? -18.23938 12.12292 1.30242 1.000 17.01639 85 ALA B N 1
ATOM 2099 C CA . ALA B 1 85 ? -18.54441 11.60910 2.63185 1.000 16.90283 85 ALA B CA 1
ATOM 2100 C C . ALA B 1 85 ? -19.30595 12.59383 3.51042 1.000 19.41590 85 ALA B C 1
ATOM 2101 O O . ALA B 1 85 ? -19.79720 12.18171 4.56337 1.000 19.92234 85 ALA B O 1
ATOM 2103 N N . GLU B 1 86 ? -19.40722 13.86864 3.12036 1.000 19.45043 86 GLU B N 1
ATOM 2104 C CA . GLU B 1 86 ? -20.23522 14.79550 3.88822 1.000 20.13728 86 GLU B CA 1
ATOM 2105 C C . GLU B 1 86 ? -21.70234 14.39602 3.84259 1.000 22.85460 86 GLU B C 1
ATOM 2106 O O . GLU B 1 86 ? -22.44719 14.64648 4.79833 1.000 22.56962 86 GLU B O 1
ATOM 2112 N N . THR B 1 87 ? -22.13955 13.77893 2.74836 1.000 21.31595 87 THR B N 1
ATOM 2113 C CA . THR B 1 87 ? -23.55285 13.47851 2.56815 1.000 23.20837 87 THR B CA 1
ATOM 2114 C C . THR B 1 87 ? -23.83746 12.00711 2.30417 1.000 22.00443 87 THR B C 1
ATOM 2115 O O . THR B 1 87 ? -25.01105 11.64305 2.16248 1.000 24.38096 87 THR B O 1
ATOM 2119 N N . HIS B 1 88 ? -22.81195 11.15107 2.22447 1.000 20.15563 88 HIS B N 1
ATOM 2120 C CA . HIS B 1 88 ? -23.00167 9.73224 1.94685 1.000 22.11628 88 HIS B CA 1
ATOM 2121 C C . HIS B 1 88 ? -22.23992 8.88874 2.95108 1.000 19.91194 88 HIS B C 1
ATOM 2122 O O . HIS B 1 88 ? -21.08555 9.18126 3.27886 1.000 17.30921 88 HIS B O 1
ATOM 2129 N N . ARG B 1 89 ? -22.88293 7.80584 3.38380 1.000 23.05851 89 ARG B N 1
ATOM 2130 C CA . ARG B 1 89 ? -22.21980 6.77047 4.15566 1.000 23.20911 89 ARG B CA 1
ATOM 2131 C C . ARG B 1 89 ? -21.30201 5.96520 3.24077 1.000 23.47778 89 ARG B C 1
ATOM 2132 O O . ARG B 1 89 ? -21.71154 5.53240 2.15879 1.000 21.51759 89 ARG B O 1
ATOM 2140 N N . VAL B 1 90 ? -20.05685 5.75876 3.67248 1.000 20.58902 90 VAL B N 1
ATOM 2141 C CA . VAL B 1 90 ? -19.10356 4.92153 2.95113 1.000 21.22918 90 VAL B CA 1
ATOM 2142 C C . VAL B 1 90 ? -18.38503 4.06072 3.97789 1.000 21.69543 90 VAL B C 1
ATOM 2143 O O . VAL B 1 90 ? -18.24781 4.44069 5.14329 1.000 23.19732 90 VAL B O 1
ATOM 2147 N N . TYR B 1 91 ? -17.91861 2.88754 3.54605 1.000 19.24826 91 TYR B N 1
ATOM 2148 C CA . TYR B 1 91 ? -17.27668 1.98312 4.50368 1.000 21.46365 91 TYR B CA 1
ATOM 2149 C C . TYR B 1 91 ? -15.93869 2.53309 4.96910 1.000 22.10655 91 TYR B C 1
ATOM 2150 O O . TYR B 1 91 ? -15.64975 2.55610 6.17089 1.000 22.07787 91 TYR B O 1
ATOM 2159 N N . ALA B 1 92 ? -15.09916 2.95351 4.02854 1.000 19.96112 92 ALA B N 1
ATOM 2160 C CA . ALA B 1 92 ? -13.80684 3.51998 4.36522 1.000 21.90397 92 ALA B CA 1
ATOM 2161 C C . ALA B 1 92 ? -13.35672 4.41568 3.22838 1.000 17.57125 92 ALA B C 1
ATOM 2162 O O . ALA B 1 92 ? -13.77005 4.25763 2.07872 1.000 18.87209 92 ALA B O 1
ATOM 2164 N N . ILE B 1 93 ? -12.51206 5.37404 3.57143 1.000 19.14162 93 ILE B N 1
ATOM 2165 C CA . ILE B 1 93 ? -11.86298 6.22139 2.58590 1.000 18.05877 93 ILE B CA 1
ATOM 2166 C C . ILE B 1 93 ? -10.36018 6.12634 2.78087 1.000 18.02560 93 ILE B C 1
ATOM 2167 O O . ILE B 1 93 ? -9.87091 6.19178 3.91574 1.000 18.70045 93 ILE B O 1
ATOM 2172 N N . VAL B 1 94 ? -9.63250 5.92960 1.68058 1.000 16.01393 94 VAL B N 1
ATOM 2173 C CA . VAL B 1 94 ? -8.17806 6.02709 1.67059 1.000 17.52332 94 VAL B CA 1
ATOM 2174 C C . VAL B 1 94 ? -7.80616 7.25404 0.84733 1.000 18.71951 94 VAL B C 1
ATOM 2175 O O . VAL B 1 94 ? -7.98944 7.27745 -0.37898 1.000 15.46899 94 VAL B O 1
ATOM 2179 N N . LEU B 1 95 ? -7.29510 8.27974 1.52326 1.000 15.38802 95 LEU B N 1
ATOM 2180 C CA . LEU B 1 95 ? -6.93692 9.53643 0.88491 1.000 15.99496 95 LEU B CA 1
ATOM 2181 C C . LEU B 1 95 ? -5.46574 9.46117 0.51602 1.000 16.32499 95 LEU B C 1
ATOM 2182 O O . LEU B 1 95 ? -4.64643 8.98372 1.31095 1.000 22.43741 95 LEU B O 1
ATOM 2187 N N . VAL B 1 96 ? -5.13862 9.86036 -0.70412 1.000 12.09187 96 VAL B N 1
ATOM 2188 C CA . VAL B 1 96 ? -3.75580 9.91021 -1.16597 1.000 14.62912 96 VAL B CA 1
ATOM 2189 C C . VAL B 1 96 ? -3.52644 11.33375 -1.65946 1.000 16.06228 96 VAL B C 1
ATOM 2190 O O . VAL B 1 96 ? -4.11943 11.74535 -2.66421 1.000 14.58567 96 VAL B O 1
ATOM 2194 N N . SER B 1 97 ? -2.68412 12.08534 -0.94563 1.000 13.88896 97 SER B N 1
ATOM 2195 C CA . SER B 1 97 ? -2.36529 13.47621 -1.27990 1.000 15.07493 97 SER B CA 1
ATOM 2196 C C . SER B 1 97 ? -3.59536 14.35189 -1.10951 1.000 14.52995 97 SER B C 1
ATOM 2197 O O . SER B 1 97 ? -4.13392 14.87790 -2.08308 1.000 14.83008 97 SER B O 1
ATOM 2200 N N . ALA B 1 98 ? -4.04081 14.48014 0.13410 1.000 12.09480 98 ALA B N 1
ATOM 2201 C CA . ALA B 1 98 ? -5.23290 15.22705 0.48709 1.000 17.42274 98 ALA B CA 1
ATOM 2202 C C . ALA B 1 98 ? -4.81276 16.59963 0.97625 1.000 16.12548 98 ALA B C 1
ATOM 2203 O O . ALA B 1 98 ? -3.67857 16.80916 1.42169 1.000 15.92777 98 ALA B O 1
ATOM 2205 N N . TYR B 1 99 ? -5.75307 17.53892 0.89250 1.000 14.27807 99 TYR B N 1
ATOM 2206 C CA . TYR B 1 99 ? -5.49475 18.92988 1.23907 1.000 15.45985 99 TYR B CA 1
ATOM 2207 C C . TYR B 1 99 ? -6.83272 19.61153 1.48528 1.000 19.23552 99 TYR B C 1
ATOM 2208 O O . TYR B 1 99 ? -7.89264 19.00092 1.33865 1.000 18.00656 99 TYR B O 1
ATOM 2217 N N . THR B 1 100 ? -6.78338 20.88970 1.87720 1.000 17.23548 100 THR B N 1
ATOM 2218 C CA . THR B 1 100 ? -7.99649 21.55834 2.33686 1.000 18.10396 100 THR B CA 1
ATOM 2219 C C . THR B 1 100 ? -8.40192 22.79960 1.55298 1.000 19.43292 100 THR B C 1
ATOM 2220 O O . THR B 1 100 ? -9.58380 23.15725 1.58538 1.000 17.55970 100 THR B O 1
ATOM 2224 N N . SER B 1 101 ? -7.48584 23.46056 0.85794 1.000 17.55202 101 SER B N 1
ATOM 2225 C CA . SER B 1 101 ? -7.79699 24.71212 0.18174 1.000 18.28362 101 SER B CA 1
ATOM 2226 C C . SER B 1 101 ? -7.46868 24.60726 -1.30226 1.000 20.06842 101 SER B C 1
ATOM 2227 O O . SER B 1 101 ? -6.88399 23.62939 -1.77171 1.000 17.16180 101 SER B O 1
ATOM 2230 N N . ASP B 1 102 ? -7.84304 25.64052 -2.05377 1.000 21.80861 102 ASP B N 1
ATOM 2231 C CA . ASP B 1 102 ? -7.52800 25.67154 -3.47612 1.000 21.35053 102 ASP B CA 1
ATOM 2232 C C . ASP B 1 102 ? -6.07446 26.03000 -3.75622 1.000 20.80047 102 ASP B C 1
ATOM 2233 O O . ASP B 1 102 ? -5.68657 26.08006 -4.92676 1.000 22.40274 102 ASP B O 1
ATOM 2238 N N . LEU B 1 103 ? -5.27920 26.28163 -2.71403 1.000 22.99647 103 LEU B N 1
ATOM 2239 C CA . LEU B 1 103 ? -3.83955 26.52156 -2.82110 1.000 22.96819 103 LEU B CA 1
ATOM 2240 C C . LEU B 1 103 ? -3.50852 27.71976 -3.69868 1.000 28.38792 103 LEU B C 1
ATOM 2241 O O . LEU B 1 103 ? -2.39445 27.80001 -4.23530 1.000 29.25156 103 LEU B O 1
ATOM 2246 N N . GLY B 1 104 ? -4.46968 28.62907 -3.87648 1.000 26.66563 104 GLY B N 1
ATOM 2247 C CA . GLY B 1 104 ? -4.32275 29.72856 -4.81003 1.000 28.87384 104 GLY B CA 1
ATOM 2248 C C . GLY B 1 104 ? -4.23530 29.32035 -6.26283 1.000 30.01777 104 GLY B C 1
ATOM 2249 O O . GLY B 1 104 ? -3.85128 30.14093 -7.10056 1.000 35.20231 104 GLY B O 1
ATOM 2250 N N . ASP B 1 105 ? -4.58386 28.07914 -6.58660 1.000 28.21812 105 ASP B N 1
ATOM 2251 C CA . ASP B 1 105 ? -4.49178 27.57137 -7.94616 1.000 28.44862 105 ASP B CA 1
ATOM 2252 C C . ASP B 1 105 ? -5.83428 27.76187 -8.64177 1.000 31.89812 105 ASP B C 1
ATOM 2253 O O . ASP B 1 105 ? -6.87838 27.38024 -8.10213 1.000 29.28859 105 ASP B O 1
ATOM 2258 N N . GLU B 1 106 ? -5.80320 28.34441 -9.84311 1.000 32.06440 106 GLU B N 1
ATOM 2259 C CA . GLU B 1 106 ? -7.04568 28.67227 -10.53795 1.000 33.15559 106 GLU B CA 1
ATOM 2260 C C . GLU B 1 106 ? -7.81572 27.41875 -10.93628 1.000 30.86821 106 GLU B C 1
ATOM 2261 O O . GLU B 1 106 ? -9.05124 27.41384 -10.92235 1.000 31.34434 106 GLU B O 1
ATOM 2267 N N . ASN B 1 107 ? -7.11295 26.34950 -11.30581 1.000 28.50180 107 ASN B N 1
ATOM 2268 C CA . ASN B 1 107 ? -7.82993 25.13089 -11.65949 1.000 30.53410 107 ASN B CA 1
ATOM 2269 C C . ASN B 1 107 ? -8.46898 24.49600 -10.43152 1.000 27.76878 107 ASN B C 1
ATOM 2270 O O . ASN B 1 107 ? -9.61470 24.03306 -10.49084 1.000 27.10040 107 ASN B O 1
ATOM 2275 N N . GLU B 1 108 ? -7.75155 24.48282 -9.30629 1.000 27.69866 108 GLU B N 1
ATOM 2276 C CA . GLU B 1 108 ? -8.31856 23.93845 -8.07479 1.000 23.36032 108 GLU B CA 1
ATOM 2277 C C . GLU B 1 108 ? -9.54645 24.72770 -7.63452 1.000 21.69450 108 GLU B C 1
ATOM 2278 O O . GLU B 1 108 ? -10.57146 24.14610 -7.26586 1.000 23.29229 108 GLU B O 1
ATOM 2284 N N . ARG B 1 109 ? -9.46584 26.06018 -7.65905 1.000 21.73691 109 ARG B N 1
ATOM 2285 C CA . ARG B 1 109 ? -10.63280 26.84030 -7.26680 1.000 22.65656 109 ARG B CA 1
ATOM 2286 C C . ARG B 1 109 ? -11.81146 26.58321 -8.19221 1.000 21.27393 109 ARG B C 1
ATOM 2287 O O . ARG B 1 109 ? -12.95090 26.45202 -7.72982 1.000 23.42689 109 ARG B O 1
ATOM 2295 N N . ALA B 1 110 ? -11.56283 26.51078 -9.50285 1.000 21.72714 110 ALA B N 1
ATOM 2296 C CA . ALA B 1 110 ? -12.65318 26.25546 -10.43777 1.000 22.55338 110 ALA B CA 1
ATOM 2297 C C . ALA B 1 110 ? -13.32756 24.90922 -10.19168 1.000 21.36459 110 ALA B C 1
ATOM 2298 O O . ALA B 1 110 ? -14.48360 24.72934 -10.58428 1.000 23.57886 110 ALA B O 1
ATOM 2300 N N . SER B 1 111 ? -12.63406 23.96017 -9.55118 1.000 22.71976 111 SER B N 1
ATOM 2301 C CA . SER B 1 111 ? -13.21758 22.64861 -9.28938 1.000 23.17399 111 SER B CA 1
ATOM 2302 C C . SER B 1 111 ? -14.43076 22.73898 -8.37030 1.000 20.78381 111 SER B C 1
ATOM 2303 O O . SER B 1 111 ? -15.33899 21.90864 -8.45848 1.000 20.38264 111 SER B O 1
ATOM 2306 N N . GLY B 1 112 ? -14.47624 23.74131 -7.49554 1.000 18.93481 112 GLY B N 1
ATOM 2307 C CA . GLY B 1 112 ? -15.61965 23.90997 -6.63013 1.000 19.67973 112 GLY B CA 1
ATOM 2308 C C . GLY B 1 112 ? -15.55634 23.18055 -5.30700 1.000 20.04420 112 GLY B C 1
ATOM 2309 O O . GLY B 1 112 ? -16.47898 23.31922 -4.50054 1.000 21.43791 112 GLY B O 1
ATOM 2310 N N . TYR B 1 113 ? -14.50905 22.39425 -5.05014 1.000 14.90109 113 TYR B N 1
ATOM 2311 C CA . TYR B 1 113 ? -14.43862 21.69891 -3.77607 1.000 18.16844 113 TYR B CA 1
ATOM 2312 C C . TYR B 1 113 ? -14.08681 22.60163 -2.60654 1.000 17.11545 113 TYR B C 1
ATOM 2313 O O . TYR B 1 113 ? -14.19291 22.15590 -1.45924 1.000 17.07229 113 TYR B O 1
ATOM 2322 N N . PHE B 1 114 ? -13.64633 23.83245 -2.86017 1.000 17.67068 114 PHE B N 1
ATOM 2323 C CA . PHE B 1 114 ? -13.04506 24.65426 -1.82141 1.000 17.49573 114 PHE B CA 1
ATOM 2324 C C . PHE B 1 114 ? -13.82274 25.94664 -1.59839 1.000 18.69729 114 PHE B C 1
ATOM 2325 O O . PHE B 1 114 ? -13.24403 26.96132 -1.20962 1.000 22.47358 114 PHE B O 1
ATOM 2333 N N . THR B 1 115 ? -15.13374 25.91230 -1.80200 1.000 19.24982 115 THR B N 1
ATOM 2334 C CA . THR B 1 115 ? -15.93449 27.13026 -1.75489 1.000 20.74944 115 THR B CA 1
ATOM 2335 C C . THR B 1 115 ? -16.44191 27.46441 -0.35989 1.000 22.77669 115 THR B C 1
ATOM 2336 O O . THR B 1 115 ? -16.92208 28.58285 -0.15005 1.000 19.49645 115 THR B O 1
ATOM 2340 N N . ARG B 1 116 ? -16.37216 26.53014 0.57668 1.000 16.93306 116 ARG B N 1
ATOM 2341 C CA . ARG B 1 116 ? -17.14079 26.59722 1.81087 1.000 17.87625 116 ARG B CA 1
ATOM 2342 C C . ARG B 1 116 ? -16.43146 25.73081 2.83927 1.000 18.83033 116 ARG B C 1
ATOM 2343 O O . ARG B 1 116 ? -15.50408 24.98853 2.49422 1.000 16.57028 116 ARG B O 1
ATOM 2351 N N . PRO B 1 117 ? -16.82390 25.81292 4.11303 1.000 18.35542 117 PRO B N 1
ATOM 2352 C CA . PRO B 1 117 ? -16.11981 25.03358 5.13090 1.000 16.61104 117 PRO B CA 1
ATOM 2353 C C . PRO B 1 117 ? -16.25072 23.53901 4.89225 1.000 16.57694 117 PRO B C 1
ATOM 2354 O O . PRO B 1 117 ? -17.22348 23.04934 4.31837 1.000 15.52497 117 PRO B O 1
ATOM 2358 N N . TRP B 1 118 ? -15.24211 22.82598 5.35596 1.000 16.96565 118 TRP B N 1
ATOM 2359 C CA . TRP B 1 118 ? -15.28342 21.37575 5.37446 1.000 17.37499 118 TRP B CA 1
ATOM 2360 C C . TRP B 1 118 ? -16.15408 20.91310 6.53018 1.000 21.25122 118 TRP B C 1
ATOM 2361 O O . TRP B 1 118 ? -16.00399 21.39247 7.65839 1.000 21.71793 118 TRP B O 1
ATOM 2372 N N . GLN B 1 119 ? -17.06085 19.97828 6.24908 1.000 20.51916 119 GLN B N 1
ATOM 2373 C CA . GLN B 1 119 ? -17.94221 19.42427 7.27406 1.000 20.98819 119 GLN B CA 1
ATOM 2374 C C . GLN B 1 119 ? -17.27152 18.19566 7.88837 1.000 20.11572 119 GLN B C 1
ATOM 2375 O O . GLN B 1 119 ? -17.70289 17.05571 7.70897 1.000 20.41269 119 GLN B O 1
ATOM 2381 N N . TRP B 1 120 ? -16.18724 18.45867 8.62987 1.000 20.03274 120 TRP B N 1
ATOM 2382 C CA . TRP B 1 120 ? -15.34584 17.36915 9.12858 1.000 20.82690 120 TRP B CA 1
ATOM 2383 C C . TRP B 1 120 ? -16.14272 16.37696 9.96940 1.000 21.93142 120 TRP B C 1
ATOM 2384 O O . TRP B 1 120 ? -15.94143 15.16065 9.86835 1.000 22.41568 120 TRP B O 1
ATOM 2395 N N . GLU B 1 121 ? -17.03569 16.87507 10.82500 1.000 24.86203 121 GLU B N 1
ATOM 2396 C CA . GLU B 1 121 ? -17.77463 15.98146 11.71315 1.000 24.76283 121 GLU B CA 1
ATOM 2397 C C . GLU B 1 121 ? -18.74508 15.10262 10.93913 1.000 23.88513 121 GLU B C 1
ATOM 2398 O O . GLU B 1 121 ? -18.97139 13.94547 11.31027 1.000 24.07777 121 GLU B O 1
ATOM 2404 N N . LYS B 1 122 ? -19.33705 15.63281 9.87115 1.000 20.95119 122 LYS B N 1
ATOM 2405 C CA . LYS B 1 122 ? -20.23412 14.81802 9.06235 1.000 23.45158 122 LYS B CA 1
ATOM 2406 C C . LYS B 1 122 ? -19.46658 13.71922 8.33976 1.000 22.15929 122 LYS B C 1
ATOM 2407 O O . LYS B 1 122 ? -19.96947 12.59749 8.18465 1.000 24.34199 122 LYS B O 1
ATOM 2413 N N . ILE B 1 123 ? -18.24612 14.02171 7.89335 1.000 19.92244 123 ILE B N 1
ATOM 2414 C CA . ILE B 1 123 ? -17.43821 13.01128 7.21973 1.000 21.66430 123 ILE B CA 1
ATOM 2415 C C . ILE B 1 123 ? -17.10123 11.88958 8.18925 1.000 20.90204 123 ILE B C 1
ATOM 2416 O O . ILE B 1 123 ? -17.22465 10.69944 7.86742 1.000 21.44559 123 ILE B O 1
ATOM 2421 N N . LYS B 1 124 ? -16.67060 12.25597 9.39705 1.000 23.14788 124 LYS B N 1
ATOM 2422 C CA . LYS B 1 124 ? -16.30085 11.24730 10.38216 1.000 23.39349 124 LYS B CA 1
ATOM 2423 C C . LYS B 1 124 ? -17.50790 10.41616 10.79298 1.000 24.39232 124 LYS B C 1
ATOM 2424 O O . LYS B 1 124 ? -17.38672 9.20788 11.02424 1.000 24.19832 124 LYS B O 1
ATOM 2430 N N . ALA B 1 125 ? -18.68528 11.04391 10.86481 1.000 23.98768 125 ALA B N 1
ATOM 2431 C CA . ALA B 1 125 ? -19.90422 10.31672 11.20394 1.000 25.37528 125 ALA B CA 1
ATOM 2432 C C . ALA B 1 125 ? -20.32332 9.36232 10.09506 1.000 23.65495 125 ALA B C 1
ATOM 2433 O O . ALA B 1 125 ? -20.94486 8.33425 10.37327 1.000 25.60710 125 ALA B O 1
ATOM 2435 N N . ASN B 1 126 ? -20.00964 9.68823 8.84135 1.000 21.56627 126 ASN B N 1
ATOM 2436 C CA . ASN B 1 126 ? -20.40694 8.88645 7.69670 1.000 21.41106 126 ASN B CA 1
ATOM 2437 C C . ASN B 1 126 ? -19.35382 7.85808 7.30877 1.000 22.44899 126 ASN B C 1
ATOM 2438 O O . ASN B 1 126 ? -19.65745 6.94666 6.52943 1.000 22.69876 126 ASN B O 1
ATOM 2443 N N . CYS B 1 127 ? -18.13275 7.99111 7.82427 1.000 21.41238 127 CYS B N 1
ATOM 2444 C CA . CYS B 1 127 ? -17.00842 7.14335 7.42913 1.000 22.23351 127 CYS B CA 1
ATOM 2445 C C . CYS B 1 127 ? -16.11880 6.85411 8.62800 1.000 22.78367 127 CYS B C 1
ATOM 2446 O O . CYS B 1 127 ? -15.24074 7.66300 8.96599 1.000 25.59392 127 CYS B O 1
ATOM 2449 N N . PRO B 1 128 ? -16.28182 5.69216 9.26808 1.000 22.93217 128 PRO B N 1
ATOM 2450 C CA . PRO B 1 128 ? -15.51180 5.41437 10.49411 1.000 27.31609 128 PRO B CA 1
ATOM 2451 C C . PRO B 1 128 ? -14.03939 5.11906 10.26135 1.000 26.33510 128 PRO B C 1
ATOM 2452 O O . PRO B 1 128 ? -13.25316 5.22465 11.20913 1.000 28.49172 128 PRO B O 1
ATOM 2456 N N . TYR B 1 129 ? -13.63177 4.76283 9.04667 1.000 23.26446 129 TYR B N 1
ATOM 2457 C CA . TYR B 1 129 ? -12.25236 4.37522 8.77413 1.000 23.43071 129 TYR B CA 1
ATOM 2458 C C . TYR B 1 129 ? -11.69936 5.26891 7.67818 1.000 21.09940 129 TYR B C 1
ATOM 2459 O O . TYR B 1 129 ? -12.05991 5.11819 6.50591 1.000 20.47373 129 TYR B O 1
ATOM 2468 N N . ILE B 1 130 ? -10.82339 6.18953 8.06174 1.000 18.39556 130 ILE B N 1
ATOM 2469 C CA . ILE B 1 130 ? -10.20486 7.12651 7.14072 1.000 16.94078 130 ILE B CA 1
ATOM 2470 C C . ILE B 1 130 ? -8.70247 6.93678 7.25421 1.000 17.51692 130 ILE B C 1
ATOM 2471 O O . ILE B 1 130 ? -8.12011 7.17041 8.31979 1.000 17.32773 130 ILE B O 1
ATOM 2476 N N . VAL B 1 131 ? -8.08091 6.48653 6.16957 1.000 17.78105 131 VAL B N 1
ATOM 2477 C CA . VAL B 1 131 ? -6.63859 6.30440 6.09767 1.000 18.99924 131 VAL B CA 1
ATOM 2478 C C . VAL B 1 131 ? -6.09403 7.34294 5.13139 1.000 18.75972 131 VAL B C 1
ATOM 2479 O O . VAL B 1 131 ? -6.75668 7.69288 4.14847 1.000 18.26848 131 VAL B O 1
ATOM 2483 N N . GLN B 1 132 ? -4.89884 7.85703 5.41572 1.000 15.83887 132 GLN B N 1
ATOM 2484 C CA . GLN B 1 132 ? -4.35563 8.94429 4.61634 1.000 16.47402 132 GLN B CA 1
ATOM 2485 C C . GLN B 1 132 ? -2.89768 8.66923 4.28942 1.000 16.93431 132 GLN B C 1
ATOM 2486 O O . GLN B 1 132 ? -2.11007 8.34971 5.18274 1.000 19.31579 132 GLN B O 1
ATOM 2492 N N . PHE B 1 133 ? -2.55169 8.78862 3.01409 1.000 14.11374 133 PHE B N 1
ATOM 2493 C CA . PHE B 1 133 ? -1.17359 8.75639 2.55446 1.000 15.12263 133 PHE B CA 1
ATOM 2494 C C . PHE B 1 133 ? -0.76486 10.17512 2.18533 1.000 17.60939 133 PHE B C 1
ATOM 2495 O O . PHE B 1 133 ? -1.49035 10.86407 1.46689 1.000 15.19535 133 PHE B O 1
ATOM 2503 N N . GLY B 1 134 ? 0.38355 10.59989 2.66463 1.000 15.84117 134 GLY B N 1
ATOM 2504 C CA . GLY B 1 134 ? 0.90303 11.90539 2.29722 1.000 15.79375 134 GLY B CA 1
ATOM 2505 C C . GLY B 1 134 ? 2.40920 11.85363 2.26069 1.000 17.40903 134 GLY B C 1
ATOM 2506 O O . GLY B 1 134 ? 3.03995 11.09069 2.99910 1.000 17.73478 134 GLY B O 1
ATOM 2507 N N . SER B 1 135 ? 2.99693 12.65463 1.38852 1.000 16.55109 135 SER B N 1
ATOM 2508 C CA . SER B 1 135 ? 4.44985 12.68645 1.29929 1.000 17.24580 135 SER B CA 1
ATOM 2509 C C . SER B 1 135 ? 4.91750 14.10771 1.54588 1.000 20.55988 135 SER B C 1
ATOM 2510 O O . SER B 1 135 ? 4.33579 15.05810 1.01835 1.000 19.51639 135 SER B O 1
ATOM 2513 N N . THR B 1 136 ? 5.96199 14.24875 2.36514 1.000 19.83302 136 THR B N 1
ATOM 2514 C CA . THR B 1 136 ? 6.42493 15.58634 2.71970 1.000 20.21499 136 THR B CA 1
ATOM 2515 C C . THR B 1 136 ? 7.07148 16.30556 1.54205 1.000 21.30620 136 THR B C 1
ATOM 2516 O O . THR B 1 136 ? 7.17489 17.53590 1.56767 1.000 23.13078 136 THR B O 1
ATOM 2520 N N . ASP B 1 137 ? 7.47120 15.57694 0.49875 1.000 20.25979 137 ASP B N 1
ATOM 2521 C CA . ASP B 1 137 ? 8.08379 16.16694 -0.68257 1.000 20.98032 137 ASP B CA 1
ATOM 2522 C C . ASP B 1 137 ? 7.09324 16.35153 -1.83156 1.000 21.43845 137 ASP B C 1
ATOM 2523 O O . ASP B 1 137 ? 7.51786 16.49170 -2.98565 1.000 21.00357 137 ASP B O 1
ATOM 2528 N N . ASP B 1 138 ? 5.78940 16.32672 -1.55060 1.000 19.94428 138 ASP B N 1
ATOM 2529 C CA . ASP B 1 138 ? 4.80071 16.51640 -2.60616 1.000 21.23928 138 ASP B CA 1
ATOM 2530 C C . ASP B 1 138 ? 5.01967 17.88955 -3.22570 1.000 22.41549 138 ASP B C 1
ATOM 2531 O O . ASP B 1 138 ? 4.89602 18.89827 -2.52119 1.000 23.72412 138 ASP B O 1
ATOM 2536 N N . PRO B 1 139 ? 5.35765 17.97627 -4.51423 1.000 22.69869 139 PRO B N 1
ATOM 2537 C CA . PRO B 1 139 ? 5.63563 19.29287 -5.11754 1.000 24.47552 139 PRO B CA 1
ATOM 2538 C C . PRO B 1 139 ? 4.41835 20.18487 -5.22373 1.000 25.40634 139 PRO B C 1
ATOM 2539 O O . PRO B 1 139 ? 4.57870 21.40037 -5.38460 1.000 28.83912 139 PRO B O 1
ATOM 2543 N N . PHE B 1 140 ? 3.21266 19.62631 -5.13492 1.000 25.03805 140 PHE B N 1
ATOM 2544 C CA . PHE B 1 140 ? 1.98014 20.39122 -5.28614 1.000 24.11901 140 PHE B CA 1
ATOM 2545 C C . PHE B 1 140 ? 1.43344 20.92003 -3.96659 1.000 23.96248 140 PHE B C 1
ATOM 2546 O O . PHE B 1 140 ? 0.71349 21.93084 -3.97042 1.000 24.99429 140 PHE B O 1
ATOM 2554 N N . LEU B 1 141 ? 1.76835 20.28594 -2.84372 1.000 22.51551 141 LEU B N 1
ATOM 2555 C CA . LEU B 1 141 ? 1.09791 20.52753 -1.57654 1.000 25.57652 141 LEU B CA 1
ATOM 2556 C C . LEU B 1 141 ? 2.09692 20.96063 -0.51446 1.000 26.72124 141 LEU B C 1
ATOM 2557 O O . LEU B 1 141 ? 3.13304 20.29958 -0.33705 1.000 28.27551 141 LEU B O 1
ATOM 2562 N N . PRO B 1 142 ? 1.81357 22.02531 0.23304 1.000 27.85059 142 PRO B N 1
ATOM 2563 C CA . PRO B 1 142 ? 2.55617 22.25677 1.47615 1.000 27.54949 142 PRO B CA 1
ATOM 2564 C C . PRO B 1 142 ? 2.11109 21.23392 2.50572 1.000 23.32208 142 PRO B C 1
ATOM 2565 O O . PRO B 1 142 ? 0.94032 20.84755 2.54733 1.000 25.31302 142 PRO B O 1
ATOM 2569 N N . TRP B 1 143 ? 3.05329 20.77706 3.33077 1.000 24.82662 143 TRP B N 1
ATOM 2570 C CA . TRP B 1 143 ? 2.70588 19.71963 4.27591 1.000 21.32325 143 TRP B CA 1
ATOM 2571 C C . TRP B 1 143 ? 1.56366 20.12815 5.20247 1.000 20.56751 143 TRP B C 1
ATOM 2572 O O . TRP B 1 143 ? 0.74012 19.29126 5.57931 1.000 21.68238 143 TRP B O 1
ATOM 2583 N N . LYS B 1 144 ? 1.48518 21.41052 5.57286 1.000 21.26233 144 LYS B N 1
ATOM 2584 C CA . LYS B 1 144 ? 0.47378 21.83725 6.53656 1.000 22.23372 144 LYS B CA 1
ATOM 2585 C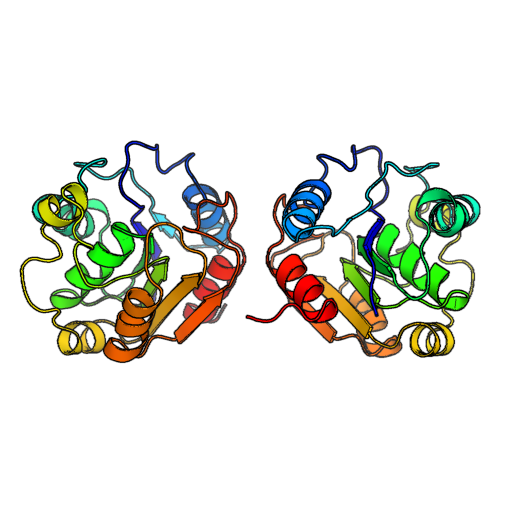 C . LYS B 1 144 ? -0.94688 21.54396 6.06470 1.000 20.00840 144 LYS B C 1
ATOM 2586 O O . LYS B 1 144 ? -1.84056 21.35477 6.89685 1.000 20.77218 144 LYS B O 1
ATOM 2592 N N . GLU B 1 145 ? -1.18376 21.52240 4.74938 1.000 16.94265 145 GLU B N 1
ATOM 2593 C CA . GLU B 1 145 ? -2.51177 21.17798 4.24306 1.000 19.07201 145 GLU B CA 1
ATOM 2594 C C . GLU B 1 145 ? -2.80449 19.69828 4.44730 1.000 19.61264 145 GLU B C 1
ATOM 2595 O O . GLU B 1 145 ? -3.92847 19.32050 4.80460 1.000 17.64724 145 GLU B O 1
ATOM 2601 N N . GLN B 1 146 ? -1.80238 18.84843 4.22465 1.000 18.58109 146 GLN B N 1
ATOM 2602 C CA . GLN B 1 146 ? -1.96884 17.41684 4.47396 1.000 17.21188 146 GLN B CA 1
ATOM 2603 C C . GLN B 1 146 ? -2.16071 17.14261 5.96182 1.000 18.17880 146 GLN B C 1
ATOM 2604 O O . GLN B 1 146 ? -3.00849 16.32721 6.35218 1.000 14.69604 146 GLN B O 1
ATOM 2610 N N . GLN B 1 147 ? -1.40523 17.85386 6.80856 1.000 19.76137 147 GLN B N 1
ATOM 2611 C CA . GLN B 1 147 ? -1.53550 17.68513 8.25187 1.000 21.33617 147 GLN B CA 1
ATOM 2612 C C . GLN B 1 147 ? -2.89797 18.16136 8.74626 1.000 20.92959 147 GLN B C 1
ATOM 2613 O O . GLN B 1 147 ? -3.46626 17.56618 9.66714 1.000 21.79303 147 GLN B O 1
ATOM 2619 N N . GLU B 1 148 ? -3.43415 19.23972 8.16333 1.000 20.98508 148 GLU B N 1
ATOM 2620 C CA . GLU B 1 148 ? -4.77291 19.68247 8.54386 1.000 20.12005 148 GLU B CA 1
ATOM 2621 C C . GLU B 1 148 ? -5.81534 18.59474 8.30011 1.000 19.59602 148 GLU B C 1
ATOM 2622 O O . GLU B 1 148 ? -6.64450 18.32230 9.17261 1.000 20.68017 148 GLU B O 1
ATOM 2628 N N . VAL B 1 149 ? -5.77660 17.94385 7.13195 1.000 17.98725 149 VAL B N 1
ATOM 2629 C CA . VAL B 1 149 ? -6.67444 16.81555 6.89563 1.000 17.80654 149 VAL B CA 1
ATOM 2630 C C . VAL B 1 149 ? -6.48304 15.76441 7.97612 1.000 19.58391 149 VAL B C 1
ATOM 2631 O O . VAL B 1 149 ? -7.45338 15.22306 8.51859 1.000 17.08179 149 VAL B O 1
ATOM 2635 N N . ALA B 1 150 ? -5.22441 15.45533 8.30216 1.000 19.38299 150 ALA B N 1
ATOM 2636 C CA . ALA B 1 150 ? -4.96783 14.38403 9.25665 1.000 17.84296 150 ALA B CA 1
ATOM 2637 C C . ALA B 1 150 ? -5.51613 14.73043 10.63047 1.000 22.80904 150 ALA B C 1
ATOM 2638 O O . ALA B 1 150 ? -6.09726 13.87509 11.30262 1.000 21.42951 150 ALA B O 1
ATOM 2640 N N . ASP B 1 151 ? -5.38988 15.99775 11.04307 1.000 18.77829 151 ASP B N 1
ATOM 2641 C CA . ASP B 1 151 ? -5.90195 16.40362 12.34946 1.000 22.04380 151 ASP B CA 1
ATOM 2642 C C . ASP B 1 151 ? -7.42439 16.46896 12.35768 1.000 24.07892 151 ASP B C 1
ATOM 2643 O O . ASP B 1 151 ? -8.06382 16.02059 13.31317 1.000 25.68252 151 ASP B O 1
ATOM 2648 N N . ARG B 1 152 ? -8.02132 17.04709 11.31082 1.000 24.18823 152 ARG B N 1
ATOM 2649 C CA . ARG B 1 152 ? -9.46575 17.28335 11.30240 1.000 23.15681 152 ARG B CA 1
ATOM 2650 C C . ARG B 1 152 ? -10.25502 15.99313 11.16889 1.000 23.77898 152 ARG B C 1
ATOM 2651 O O . ARG B 1 152 ? -11.35754 15.87223 11.71490 1.000 24.37111 152 ARG B O 1
ATOM 2659 N N . LEU B 1 153 ? -9.75816 15.05463 10.37634 1.000 21.50468 153 LEU B N 1
ATOM 2660 C CA . LEU B 1 153 ? -10.44463 13.79004 10.17542 1.000 21.03668 153 LEU B CA 1
ATOM 2661 C C . LEU B 1 153 ? -9.88283 12.67586 11.04556 1.000 19.51869 153 LEU B C 1
ATOM 2662 O O . LEU B 1 153 ? -10.38987 11.55169 10.98446 1.000 22.39335 153 LEU B O 1
ATOM 2667 N N . GLU B 1 154 ? -8.87445 12.97648 11.86648 1.000 22.90957 154 GLU B N 1
ATOM 2668 C CA . GLU B 1 154 ? -8.22011 11.99752 12.73231 1.000 25.88169 154 GLU B CA 1
ATOM 2669 C C . GLU B 1 154 ? -7.83165 10.75109 11.94813 1.000 23.03780 154 GLU B C 1
ATOM 2670 O O . GLU B 1 154 ? -8.14725 9.61854 12.31377 1.000 25.61706 154 GLU B O 1
ATOM 2676 N N . THR B 1 155 ? -7.14060 10.97991 10.83952 1.000 20.30348 155 THR B N 1
ATOM 2677 C CA . THR B 1 155 ? -6.85324 9.88728 9.93202 1.000 20.07934 155 THR B CA 1
ATOM 2678 C C . THR B 1 155 ? -5.74385 9.00718 10.49043 1.000 20.03659 155 THR B C 1
ATOM 2679 O O . THR B 1 155 ? -4.91707 9.42270 11.30572 1.000 19.41698 155 THR B O 1
ATOM 2683 N N . LYS B 1 156 ? -5.73464 7.76342 10.04691 1.000 18.80173 156 LYS B N 1
ATOM 2684 C CA . LYS B 1 156 ? -4.55857 6.92934 10.23283 1.000 18.46985 156 LYS B CA 1
ATOM 2685 C C . LYS B 1 156 ? -3.57883 7.35909 9.15677 1.000 17.99748 156 LYS B C 1
ATOM 2686 O O . LYS B 1 156 ? -3.77613 7.05938 7.97573 1.000 18.79837 156 LYS B O 1
ATOM 2692 N N . LEU B 1 157 ? -2.55790 8.11733 9.55486 1.000 18.39321 157 LEU B N 1
ATOM 2693 C CA . LEU B 1 157 ? -1.69841 8.83307 8.62931 1.000 19.27211 157 LEU B CA 1
ATOM 2694 C C . LEU B 1 157 ? -0.46595 7.99723 8.32844 1.000 20.83476 157 LEU B C 1
ATOM 2695 O O . LEU B 1 157 ? 0.25053 7.58639 9.24539 1.000 22.78485 157 LEU B O 1
ATOM 2700 N N . HIS B 1 158 ? -0.23333 7.74793 7.04223 1.000 19.37470 158 HIS B N 1
ATOM 2701 C CA . HIS B 1 158 ? 0.98822 7.12305 6.54957 1.000 19.46939 158 HIS B CA 1
ATOM 2702 C C . HIS B 1 158 ? 1.80346 8.23967 5.92223 1.000 18.22003 158 HIS B C 1
ATOM 2703 O O . HIS B 1 158 ? 1.50690 8.68861 4.81456 1.000 16.74960 158 HIS B O 1
ATOM 2710 N N . LYS B 1 159 ? 2.81637 8.70643 6.64331 1.000 19.03989 159 LYS B N 1
ATOM 2711 C CA . LYS B 1 159 ? 3.55326 9.90117 6.25529 1.000 19.89948 159 LYS B CA 1
ATOM 2712 C C . LYS B 1 159 ? 4.85322 9.44523 5.60738 1.000 20.77417 159 LYS B C 1
ATOM 2713 O O . LYS B 1 159 ? 5.70183 8.83234 6.26769 1.000 22.76005 159 LYS B O 1
ATOM 2719 N N . PHE B 1 160 ? 4.98624 9.69591 4.31036 1.000 20.30642 160 PHE B N 1
ATOM 2720 C CA . PHE B 1 160 ? 6.18240 9.34551 3.55738 1.000 20.35326 160 PHE B CA 1
ATOM 2721 C C . PHE B 1 160 ? 6.99016 10.60326 3.26249 1.000 20.78973 160 PHE B C 1
ATOM 2722 O O . PHE B 1 160 ? 6.50645 11.73360 3.39308 1.000 19.77175 160 PHE B O 1
ATOM 2730 N N . THR B 1 161 ? 8.23634 10.39201 2.84583 1.000 20.20670 161 THR B N 1
ATOM 2731 C CA . THR B 1 161 ? 9.18475 11.46763 2.61013 1.000 18.80230 161 THR B CA 1
ATOM 2732 C C . THR B 1 161 ? 9.58377 11.62601 1.15119 1.000 18.19808 161 THR B C 1
ATOM 2733 O O . THR B 1 161 ? 10.14285 12.67076 0.79039 1.000 21.66603 161 THR B O 1
ATOM 2737 N N . ASP B 1 162 ? 9.29602 10.63209 0.29678 1.000 19.01687 162 ASP B N 1
ATOM 2738 C CA . ASP B 1 162 ? 9.92868 10.59036 -1.01647 1.000 19.92261 162 ASP B CA 1
ATOM 2739 C C . ASP B 1 162 ? 8.99157 10.10708 -2.11965 1.000 17.09623 162 ASP B C 1
ATOM 2740 O O . ASP B 1 162 ? 9.46568 9.67447 -3.17442 1.000 19.19458 162 ASP B O 1
ATOM 2745 N N . CYS B 1 163 ? 7.68116 10.19170 -1.92569 1.000 16.99989 163 CYS B N 1
ATOM 2746 C CA . CYS B 1 163 ? 6.73930 9.71983 -2.93001 1.000 20.11715 163 CYS B CA 1
ATOM 2747 C C . CYS B 1 163 ? 6.15725 10.83797 -3.78491 1.000 18.33574 163 CYS B C 1
ATOM 2748 O O . CYS B 1 163 ? 5.35886 10.55595 -4.68490 1.000 17.78180 163 CYS B O 1
ATOM 2751 N N . GLY B 1 164 ? 6.54750 12.09118 -3.54071 1.000 18.83522 164 GLY B N 1
ATOM 2752 C CA . GLY B 1 164 ? 6.05021 13.18582 -4.35928 1.000 20.12972 164 GLY B CA 1
ATOM 2753 C C . GLY B 1 164 ? 4.54062 13.24220 -4.32077 1.000 17.40488 164 GLY B C 1
ATOM 2754 O O . GLY B 1 164 ? 3.92083 13.17678 -3.25417 1.000 16.98895 164 GLY B O 1
ATOM 2755 N N . HIS B 1 165 ? 3.93494 13.35393 -5.50150 1.000 16.87357 165 HIS B N 1
ATOM 2756 C CA . HIS B 1 165 ? 2.48891 13.39190 -5.64356 1.000 20.58489 165 HIS B CA 1
ATOM 2757 C C . HIS B 1 165 ? 1.89173 12.01142 -5.83799 1.000 20.52972 165 HIS B C 1
ATOM 2758 O O . HIS B 1 165 ? 0.73853 11.90115 -6.28369 1.000 18.56891 165 HIS B O 1
ATOM 2765 N N . PHE B 1 166 ? 2.65438 10.96582 -5.52192 1.000 17.45356 166 PHE B N 1
ATOM 2766 C CA . PHE B 1 166 ? 2.21449 9.57956 -5.70198 1.000 18.38266 166 PHE B CA 1
ATOM 2767 C C . PHE B 1 166 ? 1.83761 9.30006 -7.16002 1.000 18.25706 166 PHE B C 1
ATOM 2768 O O . PHE B 1 166 ? 0.71550 8.90646 -7.48429 1.000 16.93293 166 PHE B O 1
ATOM 2776 N N . GLN B 1 167 ? 2.80296 9.51953 -8.04673 1.000 21.09879 167 GLN B N 1
ATOM 2777 C CA . GLN B 1 167 ? 2.62904 9.23420 -9.46238 1.000 23.38319 167 GLN B CA 1
ATOM 2778 C C . GLN B 1 167 ? 3.36662 7.96944 -9.88422 1.000 22.88599 167 GLN B C 1
ATOM 2779 O O . GLN B 1 167 ? 3.53428 7.71737 -11.08301 1.000 26.62171 167 GLN B O 1
ATOM 2785 N N . ASN B 1 168 ? 3.79442 7.16755 -8.91501 1.000 21.76318 168 ASN B N 1
ATOM 2786 C CA . ASN B 1 168 ? 4.40305 5.86654 -9.14178 1.000 21.69774 168 ASN B CA 1
ATOM 2787 C C . ASN B 1 168 ? 3.45952 4.95983 -9.93179 1.000 19.79585 168 ASN B C 1
ATOM 2788 O O . ASN B 1 168 ? 2.25537 5.20352 -10.02843 1.000 18.27359 168 ASN B O 1
ATOM 2793 N N . THR B 1 169 ? 4.02458 3.89571 -10.50555 1.000 18.27724 169 THR B N 1
ATOM 2794 C CA . THR B 1 169 ? 3.22814 2.93516 -11.25464 1.000 22.05720 169 THR B CA 1
ATOM 2795 C C . THR B 1 169 ? 2.71134 1.78890 -10.39549 1.000 19.54772 169 THR B C 1
ATOM 2796 O O . THR B 1 169 ? 1.75697 1.11357 -10.79996 1.000 18.63574 169 THR B O 1
ATOM 2800 N N . GLU B 1 170 ? 3.31472 1.54153 -9.23659 1.000 19.49163 170 GLU B N 1
ATOM 2801 C CA . GLU B 1 170 ? 2.82057 0.53404 -8.30761 1.000 21.13034 170 GLU B CA 1
ATOM 2802 C C . GLU B 1 170 ? 2.67820 1.15493 -6.92478 1.000 20.61724 170 GLU B C 1
ATOM 2803 O O . GLU B 1 170 ? 3.23610 2.21450 -6.64031 1.000 21.57157 170 GLU B O 1
ATOM 2809 N N . PHE B 1 171 ? 1.92034 0.49362 -6.05448 1.000 18.57179 171 PHE B N 1
ATOM 2810 C CA . PHE B 1 171 ? 1.61917 1.10324 -4.76560 1.000 17.34816 171 PHE B CA 1
ATOM 2811 C C . PHE B 1 171 ? 1.28143 -0.02232 -3.79302 1.000 16.84773 171 PHE B C 1
ATOM 2812 O O . PHE B 1 171 ? 0.15229 -0.15534 -3.30172 1.000 13.44425 171 PHE B O 1
ATOM 2820 N N . HIS B 1 172 ? 2.28410 -0.84226 -3.49291 1.000 19.03169 172 HIS B N 1
ATOM 2821 C CA . HIS B 1 172 ? 2.04425 -1.98446 -2.62153 1.000 18.21027 172 HIS B CA 1
ATOM 2822 C C . HIS B 1 172 ? 1.56737 -1.54990 -1.24078 1.000 18.00007 172 HIS B C 1
ATOM 2823 O O . HIS B 1 172 ? 0.69861 -2.19817 -0.64857 1.000 16.61862 172 HIS B O 1
ATOM 2830 N N . GLU B 1 173 ? 2.10067 -0.44092 -0.71319 1.000 14.61630 173 GLU B N 1
ATOM 2831 C CA . GLU B 1 173 ? 1.69446 -0.03107 0.62777 1.000 17.30534 173 GLU B CA 1
ATOM 2832 C C . GLU B 1 173 ? 0.20200 0.27862 0.68961 1.000 16.39299 173 GLU B C 1
ATOM 2833 O O . GLU B 1 173 ? -0.43641 0.07066 1.72962 1.000 15.61675 173 GLU B O 1
ATOM 2839 N N . LEU B 1 174 ? -0.36674 0.77056 -0.41455 1.000 16.35485 174 LEU B N 1
ATOM 2840 C CA . LEU B 1 174 ? -1.80863 0.98304 -0.47691 1.000 16.61708 174 LEU B CA 1
ATOM 2841 C C . LEU B 1 174 ? -2.56156 -0.34060 -0.44339 1.000 17.42414 174 LEU B C 1
ATOM 2842 O O . LEU B 1 174 ? -3.59649 -0.45782 0.22733 1.000 16.19156 174 LEU B O 1
ATOM 2847 N N . ILE B 1 175 ? -2.05654 -1.35724 -1.15296 1.000 16.22979 175 ILE B N 1
ATOM 2848 C CA . ILE B 1 175 ? -2.68836 -2.67661 -1.09353 1.000 16.36367 175 ILE B CA 1
ATOM 2849 C C . ILE B 1 175 ? -2.72178 -3.17827 0.34262 1.000 16.81945 175 ILE B C 1
ATOM 2850 O O . ILE B 1 175 ? -3.73379 -3.71002 0.81472 1.000 15.40651 175 ILE B O 1
ATOM 2855 N N . THR B 1 176 ? -1.60970 -3.02415 1.05696 1.000 15.18528 176 THR B N 1
ATOM 2856 C CA . THR B 1 176 ? -1.54610 -3.47576 2.44072 1.000 18.12734 176 THR B CA 1
ATOM 2857 C C . THR B 1 176 ? -2.57148 -2.75748 3.30816 1.000 19.36262 176 THR B C 1
ATOM 2858 O O . THR B 1 176 ? -3.22784 -3.38298 4.14915 1.000 18.19675 176 THR B O 1
ATOM 2862 N N . VAL B 1 177 ? -2.75277 -1.44858 3.09766 1.000 18.32108 177 VAL B N 1
ATOM 2863 C CA . VAL B 1 177 ? -3.76377 -0.72498 3.86304 1.000 17.67759 177 VAL B CA 1
ATOM 2864 C C . VAL B 1 177 ? -5.15850 -1.25802 3.55654 1.000 18.78917 177 VAL B C 1
ATOM 2865 O O . VAL B 1 177 ? -5.97686 -1.46047 4.46273 1.000 18.48603 177 VAL B O 1
ATOM 2869 N N . VAL B 1 178 ? -5.46574 -1.47547 2.27759 1.000 17.20473 178 VAL B N 1
ATOM 2870 C CA . VAL B 1 178 ? -6.81508 -1.90041 1.92629 1.000 17.30005 178 VAL B CA 1
ATOM 2871 C C . VAL B 1 178 ? -7.08291 -3.29417 2.47150 1.000 19.95850 178 VAL B C 1
ATOM 2872 O O . VAL B 1 178 ? -8.16808 -3.57745 2.98739 1.000 19.19533 178 VAL B O 1
ATOM 2876 N N . LYS B 1 179 ? -6.08871 -4.17239 2.40276 1.000 20.29855 179 LYS B N 1
ATOM 2877 C CA . LYS B 1 179 ? -6.26629 -5.49848 2.98709 1.000 19.08200 179 LYS B CA 1
ATOM 2878 C C . LYS B 1 179 ? -6.45118 -5.42386 4.49904 1.000 21.77394 179 LYS B C 1
ATOM 2879 O O . LYS B 1 179 ? -7.20375 -6.22217 5.06921 1.000 22.27932 179 LYS B O 1
ATOM 2885 N N . SER B 1 180 ? -5.81202 -4.45355 5.16080 1.000 18.99691 180 SER B N 1
ATOM 2886 C CA . SER B 1 180 ? -6.00595 -4.29267 6.60038 1.000 21.40187 180 SER B CA 1
ATOM 2887 C C . SER B 1 180 ? -7.42500 -3.83816 6.91935 1.000 22.85547 180 SER B C 1
ATOM 2888 O O . SER B 1 180 ? -8.00381 -4.25850 7.92685 1.000 24.38466 180 SER B O 1
ATOM 2891 N N . LEU B 1 181 ? -7.99484 -2.97115 6.07829 1.000 20.35335 181 LEU B N 1
ATOM 2892 C CA . LEU B 1 181 ? -9.38473 -2.55735 6.23324 1.000 20.74052 181 LEU B CA 1
ATOM 2893 C C . LEU B 1 181 ? -10.34405 -3.71957 6.01679 1.000 25.01789 181 LEU B C 1
ATOM 2894 O O . LEU B 1 181 ? -11.40384 -3.77944 6.65205 1.000 26.23866 181 LEU B O 1
ATOM 2899 N N . LEU B 1 182 ? -10.00485 -4.63262 5.11226 1.000 23.05453 182 LEU B N 1
ATOM 2900 C CA . LEU B 1 182 ? -10.80507 -5.83027 4.90027 1.000 22.65664 182 LEU B CA 1
ATOM 2901 C C . LEU B 1 182 ? -10.56717 -6.89715 5.95882 1.000 25.63873 182 LEU B C 1
ATOM 2902 O O . LEU B 1 182 ? -11.36084 -7.84021 6.03796 1.000 26.94812 182 LEU B O 1
ATOM 2907 N N . LYS B 1 183 ? -9.51013 -6.76110 6.77025 1.000 25.10089 183 LYS B N 1
ATOM 2908 C CA . LYS B 1 183 ? -9.03922 -7.81817 7.67847 1.000 28.25512 183 LYS B CA 1
ATOM 2909 C C . LYS B 1 183 ? -8.51986 -9.03494 6.94015 1.000 30.62764 183 LYS B C 1
ATOM 2910 O O . LYS B 1 183 ? -8.62835 -10.16764 7.42748 1.000 29.81353 183 LYS B O 1
ATOM 2916 N N . VAL B 1 184 ? -7.95293 -8.80573 5.75999 1.000 28.95218 184 VAL B N 1
ATOM 2917 C CA . VAL B 1 184 ? -7.34912 -9.87184 4.96872 1.000 29.75809 184 VAL B CA 1
ATOM 2918 C C . VAL B 1 184 ? -5.95358 -10.20634 5.48103 1.000 32.87666 184 VAL B C 1
ATOM 2919 O O . VAL B 1 184 ? -5.49480 -9.63670 6.47445 1.000 39.82728 184 VAL B O 1
#

Organism: Homo sapiens (NCBI:txid9606)

Foldseek 3Di:
DAQEEEEAEAADDDFLCFFFANVVLQVVQPVPDNYGYHYGQAPVRHLQALVGRLVCCCPVVVFAQNYEYEYAHSRLLSLQVNLLPGQGAEYEYQAAFAALLPDVSSVSNVSHPDHRPLVSSCVSYVAYAYEEECQAPRDHVVGVVVNCVSNVHNYDYHHPCHSNRHHHDVVVSVVVVVSVVPDD/DAQEEEEAEAADDDFQCQFFANVVLQVLQPVPPRYGYHYGQFPVRHLQALVRRLVCCCPVVVAAQNYEYEYAESGLLSLQVNLLPGAHAEYEYEAAFAALLPDPSSVNSVSRPDDRPLVSSCVRYVAYAYEEECQAVSDHVVRVVVCCVSNVHNYDYHHPCHSNRHRHDVVVVVVVCVSVVD

Solvent-accessible surface area: 15420 Å² total; per-residue (Å²): 103,28,55,26,0,0,0,0,11,14,55,29,66,42,65,5,89,108,74,18,2,4,19,62,0,63,140,16,0,61,128,38,128,80,17,104,0,36,16,77,82,12,46,34,51,96,31,0,101,25,85,52,0,25,69,35,0,95,85,76,0,98,6,54,89,73,0,0,0,0,0,4,14,5,0,0,0,0,0,0,3,0,0,8,101,45,117,0,26,0,1,0,0,0,0,0,2,25,42,22,56,56,69,135,57,26,118,55,6,23,2,33,104,97,110,32,73,38,123,107,0,48,81,33,1,76,83,9,2,0,0,0,0,62,68,12,102,124,8,60,49,171,28,0,58,63,0,8,70,91,4,128,18,115,58,60,109,32,88,32,15,14,16,8,82,54,72,28,10,28,21,0,0,67,14,0,30,74,16,28,151,67,118,115,99,31,51,22,0,0,0,0,12,13,60,30,59,40,63,2,85,113,91,22,0,10,23,35,0,62,96,11,0,66,128,34,129,87,20,90,0,22,12,87,80,8,51,32,55,112,39,0,105,19,98,58,1,28,69,30,0,88,77,87,0,102,6,54,72,75,0,0,0,0,0,10,8,3,0,0,0,0,0,0,4,0,0,18,109,43,152,1,39,0,1,0,0,0,0,0,0,24,43,18,47,64,49,138,56,8,133,59,5,20,2,30,98,97,103,28,74,37,118,111,0,55,85,30,2,86,84,9,4,0,0,0,0,65,70,8,116,76,9,61,59,156,17,0,59,64,0,8,70,88,4,131,18,110,58,64,115,27,56,28,28,15,30,1,119,36,75,22,10,24,33,0,0,61,12,0,29,75,16,32,178,109

Nearest PDB structures (foldseek):
  7oex-assembly2_B  TM=1.003E+00  e=6.772E-40  Homo sapiens
  1uxo-assembly1_A  TM=8.983E-01  e=3.313E-14  Bacillus subtilis
  5lcn-assembly2_D  TM=6.498E-01  e=3.848E-06  Pyrococcus furiosus DSM 3638
  8bf3-assembly1_B  TM=6.202E-01  e=2.232E-03  uncultured bacterium
  6mou-assembly1_B  TM=5.496E-01  e=4.004E-03  Bacteroides intestinalis DSM 17393

=== Feature glossary ===
The record interleaves many kinds of information about one protein. Here is each kind framed as the question it answers.

Q: What are the backbone torsion angles?
A: φ (phi) and ψ (psi) are the two rotatable backbone dihedrals per residue: φ is the C(i-1)–N–Cα–C torsion, ψ is the N–Cα–C–N(i+1) torsion, both in degrees on (−180°, 180°]. α-helical residues cluster near (−60°, −45°); β-strand residues near (−120°, +130°). A Ramachandran plot is simply a scatter of (φ, ψ) for every residue.

Q: What is the amino-acid chain?
A: This is the polypeptide sequence — one letter per residue, N-terminus first. Length ranges from a few dozen residues for small domains to over a thousand for large multi-domain proteins.

Q: How mobile is each atom in the crystal?
A: For experimental (PDB) structures, the B-factor (temperature factor) quantifies the positional spread of each atom in the crystal — a combination of thermal vibration and static disorder — in units of Å². High B-factors mark flexible loops or poorly resolved regions; low B-factors mark the rigid, well-ordered core.

Q: Are the domains correctly placed relative to each other?
A: Predicted Aligned Error (PAE) is an AlphaFold confidence matrix: entry (i, j) is the expected error in the position of residue j, in ångströms, when the prediction is superimposed on the true structure at residue i. Low PAE within a block of residues means that block is internally rigid and well-predicted; high PAE between two blocks means their relative placement is uncertain even if each block individually is confident.

Q: How confident is the AlphaFold model at each residue?
A: pLDDT is the predicted lDDT-Cα score: AlphaFold's confidence that the local environment of each residue (all inter-atomic distances within 15 Å) is correctly placed. It is a per-residue number between 0 and 100, with higher meaning more reliable.

Q: What family and function is it annotated with?
A: Functional annotations link the protein to curated databases. InterPro entries identify conserved domains and families by matching the sequence against member-database signatures (Pfam, PROSITE, CDD, …). Gene Ontology (GO) terms describe molecular function, biological process, and cellular component in a controlled vocabulary. CATH places the structure in a hierarchical fold classification (Class/Architecture/Topology/Homologous-superfamily). The organism is the source species.

Q: How big and how compact is the whole molecule?
A: Three whole-structure scalars: the radius of gyration (RMS distance of Cα from centroid, in Å), the count of Cα–Cα contacts (pairs closer than 8 Å and separated by more than four residues in sequence — i.e. tertiary, not local, contacts), and the bounding-box dimensions. Together they distinguish compact globular folds from extended fibres or disordered chains.

Q: What known structures does this most resemble?
A: The Foldseek neighbor list gives the closest experimentally determined structures in the PDB, ranked by structural alignment. TM-score near 1 means near-identical fold; near 0.3 means only rough topology match. This is how one finds what a novel AlphaFold prediction most resembles in the solved-structure universe.

Q: Which residues are buried vs exposed?
A: SASA measures how much of the protein is reachable by solvent. It is computed by rolling a water-sized probe over the atomic surface and summing the exposed area (Å²). Per-residue SASA distinguishes core (buried, low SASA) from surface (exposed, high SASA) residues; total SASA is a whole-molecule size measure.

Q: Which residues are in helices, strands, or loops?
A: Eight-state secondary structure (DSSP): H is the canonical α-helix, G the tighter 3₁₀-helix, I the wider π-helix; E/B are β-structure, T and S are turns and bends, and '-' is everything else. DSSP derives these from the pattern of main-chain N–H···O=C hydrogen bonds, not from the sequence.

Q: Where is each backbone atom in 3D?
A: Structure coordinates are given as an mmCIF _atom_site loop: one row per atom with element, residue name, chain id, sequence number, and x/y/z position in Å. Only the four main-chain atoms per residue are included here; side chains are omitted to keep the record compact.

Q: What if only a Cα trace is available?
A: Three-state secondary structure (P-SEA) collapses the eight DSSP classes into helix (a), strand (b), and coil (c). P-SEA assigns these from Cα geometry alone — distances and angles — without requiring backbone oxygens, so it works on any Cα trace.

Q: What do the rendered images show?
A: The six renders are orthographic views along the three Cartesian axes in both directions. Representation (cartoon, sticks, or surface) and color scheme (sequence-rainbow or by-chain) vary across proteins so the training set covers all the common visualization conventions.

Q: What does the local fold look like, residue by residue?
A: Foldseek's 3Di representation compresses backbone geometry into a per-residue letter drawn from a learned twenty-state alphabet. It captures the tertiary interaction pattern around each residue — which residues are packed against it in space, regardless of where they are in sequence.

Q: What do the diagnostic plots show?
A: The contact map is a binary N×N matrix image: pixel (i, j) is dark where Cα_i and Cα_j are within 8 Å and |i−j|>4. Because the |i−j|>4 filter removes local helical contacts, off-diagonal stripes parallel to the main diagonal indicate parallel β-sheets; stripes perpendicular to it indicate antiparallel β-sheets. The Ramachandran plot scatters every residue's (φ, ψ) pair against the sterically allowed regions. The PAE heatmap renders the predicted-aligned-error matrix.